Protein AF-A0A7R8ZNL9-F1 (afdb_monomer)

Mean predicted aligned error: 19.86 Å

Foldseek 3Di:
DDDDDDDDDQDQQPQPSPHGFDDAQPPPRGGHNDVVSCPDPVNCVRNVVVVVVLVVVLVVVPPDDPVNVVVVVVVVVVVVDPDDDDDPPPPPPPPDDPPPDDPLVVLCVPQDPVDPVSNLVSDDPVRNVVVVVCVVVVVVVVVDPPQDDQLVAADRSDDPPPVVPPDDPPPGDPPQADFDDADALVVVDVDDDDPQVLLLLLLLLLLLLVLCVVVSNCCLVVLQVSLLSSQQLRLSLDDPDQPDHRPDRQDANLSSLVSSLVSVCVVPVVCNLCSLVSLVSSLSLLQGRHPPGGDPRSSSSSLRVNLVSLVSSLVVLVVDPDDDDPSTDDNSSSVSSNSSSSSSNNCCVVCVRVCSVVSSVRSVVSSVVVVVVSVVVVVLVVLVVVLVVVLVVLVVVLVVVLVVLVVVCVVVPPPPVPPSVVVNVVSVVVSVVVNLVSVVVRDDDPVNVVVVVVVVVVVVVVVVVVPDDDDPPVVPPVVPPPPPPDDDDDDDDDDDDDDD

Radius of gyration: 36.16 Å; Cα contacts (8 Å, |Δi|>4): 395; chains: 1; bounding box: 95×95×94 Å

Sequence (500 aa):
MEPSSSTEGSEICQLCREKPSKYICPRCSKPYCSMKCFRLPAHYVCSEPFYKDRVMEEIGEQRVSSESRKKMLEILRRNAEPGVEEPADELDSDDEDNPEVNDLSERLQGVDIDDPDALWSALTAEERTEFQRQLQTNEIVQCVPKFSVWWKRQMPLVIEADASDRGKPSLLPEGCPKIRQSPPLSQLTSVAPSPLIAFSVLNFFAAYCHTVTLHLGEHMQTAWRSASELLRMCVALHCDEPGKKATCEISSAQEALVLAHQKITALDPSAAVNKGEMSCDVLAIIRGPYPKRLSAVYATAALSDAHSWLKKAITEAKGSRSPPPPSAAPLPALRFALRRIEFFHAWYLDHGESCLGTLAMGVCDATDHFIRLSADERWMSARSKDIALMIAFVFSVCHAIASILLLVGSYYGYHRLHYPFLVTCSFLVLCNAVAFYTIMLALDSDEFIQFFSWSTSAVLVWFKLLNAPISLAWVGTTVLVGATTTTPLLEHPSPNRETS

InterPro domains:
  IPR007529 Zinc finger, HIT-type [PF04438] (10-39)
  IPR007529 Zinc finger, HIT-type [PS51083] (13-46)
  IPR039646 Zinc finger HIT domain-containing protein 2 [PTHR15555] (5-364)

pLDDT: mean 71.04, std 18.92, range [26.53, 96.0]

Structure (mmCIF, N/CA/C/O backbone):
data_AF-A0A7R8ZNL9-F1
#
_entry.id   AF-A0A7R8ZNL9-F1
#
loop_
_atom_site.group_PDB
_atom_site.id
_atom_site.type_symbol
_atom_site.label_atom_id
_atom_site.label_alt_id
_atom_site.label_comp_id
_atom_site.label_asym_id
_atom_site.label_entity_id
_atom_site.label_seq_id
_atom_site.pdbx_PDB_ins_code
_atom_site.Cartn_x
_atom_site.Cartn_y
_atom_site.Cartn_z
_atom_site.occupancy
_atom_site.B_iso_or_equiv
_atom_site.auth_seq_id
_atom_site.auth_comp_id
_atom_site.auth_asym_id
_atom_site.auth_atom_id
_atom_site.pdbx_PDB_model_num
ATOM 1 N N . MET A 1 1 ? 18.055 -23.391 -7.905 1.00 36.12 1 MET A N 1
ATOM 2 C CA . MET A 1 1 ? 18.966 -24.232 -8.707 1.00 36.12 1 MET A CA 1
ATOM 3 C C . MET A 1 1 ? 18.775 -23.824 -10.149 1.00 36.12 1 MET A C 1
ATOM 5 O O . MET A 1 1 ? 17.756 -24.158 -10.738 1.00 36.12 1 MET A O 1
ATOM 9 N N . GLU A 1 2 ? 19.677 -22.988 -10.648 1.00 26.53 2 GLU A N 1
ATOM 10 C CA . GLU A 1 2 ? 19.710 -22.605 -12.058 1.00 26.53 2 GLU A CA 1
ATOM 11 C C . GLU A 1 2 ? 20.188 -23.800 -12.897 1.00 26.53 2 GLU A C 1
ATOM 13 O O . GLU A 1 2 ? 21.038 -24.563 -12.427 1.00 26.53 2 GLU A O 1
ATOM 18 N N . PRO A 1 3 ? 19.647 -24.012 -14.107 1.00 35.34 3 PRO A N 1
ATOM 19 C CA . PRO A 1 3 ? 20.138 -25.048 -14.996 1.00 35.34 3 PRO A CA 1
ATOM 20 C C . PRO A 1 3 ? 21.395 -24.526 -15.699 1.00 35.34 3 PRO A C 1
ATOM 22 O O . PRO A 1 3 ? 21.313 -23.703 -16.607 1.00 35.34 3 PRO A O 1
ATOM 25 N N . SER A 1 4 ? 22.565 -25.005 -15.286 1.00 33.19 4 SER A N 1
ATOM 26 C CA . SER A 1 4 ? 23.802 -24.798 -16.035 1.00 33.19 4 SER A CA 1
ATOM 27 C C . SER A 1 4 ? 23.733 -25.580 -17.347 1.00 33.19 4 SER A C 1
ATOM 29 O O . SER A 1 4 ? 23.737 -26.812 -17.356 1.00 33.19 4 SER A O 1
ATOM 31 N N . SER A 1 5 ? 23.639 -24.847 -18.455 1.00 38.69 5 SER A N 1
ATOM 32 C CA . SER A 1 5 ? 23.763 -25.366 -19.811 1.00 38.69 5 SER A CA 1
ATOM 33 C C . SER A 1 5 ? 25.230 -25.616 -20.155 1.00 38.69 5 SER A C 1
ATOM 35 O O . SER A 1 5 ? 26.009 -24.675 -20.294 1.00 38.69 5 SER A O 1
ATOM 37 N N . SER A 1 6 ? 25.579 -26.877 -20.373 1.00 33.34 6 SER A N 1
ATOM 38 C CA . SER A 1 6 ? 26.743 -27.273 -21.164 1.00 33.34 6 SER A CA 1
ATOM 39 C C . SER A 1 6 ? 26.430 -28.613 -21.827 1.00 33.34 6 SER A C 1
ATOM 41 O O . SER A 1 6 ? 26.351 -29.650 -21.172 1.00 33.34 6 SER A O 1
ATOM 43 N N . THR A 1 7 ? 26.168 -28.561 -23.128 1.00 42.50 7 THR A N 1
ATOM 44 C CA . THR A 1 7 ? 26.092 -29.704 -24.041 1.00 42.50 7 THR A CA 1
ATOM 45 C C . THR A 1 7 ? 27.468 -30.338 -24.209 1.00 42.50 7 THR A C 1
ATOM 47 O O . THR A 1 7 ? 28.386 -29.633 -24.605 1.00 42.50 7 THR A O 1
ATOM 50 N N . GLU A 1 8 ? 27.589 -31.641 -23.936 1.00 43.25 8 GLU A N 1
ATOM 51 C CA . GLU A 1 8 ? 28.097 -32.690 -24.848 1.00 43.25 8 GLU A CA 1
ATOM 52 C C . GLU A 1 8 ? 28.314 -34.003 -24.070 1.00 43.25 8 GLU A C 1
ATOM 54 O O . GLU A 1 8 ? 29.085 -34.063 -23.118 1.00 43.25 8 GLU A O 1
ATOM 59 N N . GLY A 1 9 ? 27.573 -35.050 -24.464 1.00 45.84 9 GLY A N 1
ATOM 60 C CA . GLY A 1 9 ? 27.493 -36.347 -23.779 1.00 45.84 9 GLY A CA 1
ATOM 61 C C . GLY A 1 9 ? 26.167 -36.538 -23.038 1.00 45.84 9 GLY A C 1
ATOM 62 O O . GLY A 1 9 ? 26.120 -36.475 -21.815 1.00 45.84 9 GLY A O 1
ATOM 63 N N . SER A 1 10 ? 25.057 -36.755 -23.757 1.00 56.38 10 SER A N 1
ATOM 64 C CA . SER A 1 10 ? 23.776 -37.092 -23.120 1.00 56.38 10 SER A CA 1
ATOM 65 C C . SER A 1 10 ? 23.845 -38.506 -22.538 1.00 56.38 10 SER A C 1
ATOM 67 O O . SER A 1 10 ? 23.422 -39.474 -23.174 1.00 56.38 10 SER A O 1
ATOM 69 N N . GLU A 1 11 ? 24.409 -38.639 -21.340 1.00 68.19 11 GLU A N 1
ATOM 70 C CA . GLU A 1 11 ? 24.400 -39.898 -20.609 1.00 68.19 11 GLU A CA 1
ATOM 71 C C . GLU A 1 11 ? 22.949 -40.356 -20.438 1.00 68.19 11 GLU A C 1
ATOM 73 O O . GLU A 1 11 ? 22.055 -39.576 -20.093 1.00 68.19 11 GLU A O 1
ATOM 78 N N . ILE A 1 12 ? 22.687 -41.625 -20.733 1.00 82.88 12 ILE A N 1
ATOM 79 C CA . ILE A 1 12 ? 21.360 -42.215 -20.576 1.00 82.88 12 ILE A CA 1
ATOM 80 C C . ILE A 1 12 ? 20.995 -42.167 -19.086 1.00 82.88 12 ILE A C 1
ATOM 82 O O . ILE A 1 12 ? 21.840 -42.391 -18.219 1.00 82.88 12 ILE A O 1
ATOM 86 N N . CYS A 1 13 ? 19.732 -41.875 -18.768 1.00 85.06 13 CYS A N 1
ATOM 87 C CA . CYS A 1 13 ? 19.244 -41.883 -17.395 1.00 85.06 13 CYS A CA 1
ATOM 88 C C . CYS A 1 13 ? 19.601 -43.205 -16.709 1.00 85.06 13 CYS A C 1
ATOM 90 O O . CYS A 1 13 ? 19.120 -44.263 -17.099 1.00 85.06 13 CYS A O 1
ATOM 92 N N . GLN A 1 14 ? 20.378 -43.155 -15.631 1.00 80.31 14 GLN A N 1
ATOM 93 C CA . GLN A 1 14 ? 20.822 -44.366 -14.934 1.00 80.31 14 GLN A CA 1
ATOM 94 C C . GLN A 1 14 ? 19.730 -45.003 -14.055 1.00 80.31 14 GLN A C 1
ATOM 96 O O . GLN A 1 14 ? 19.964 -46.045 -13.447 1.00 80.31 14 GLN A O 1
ATOM 101 N N . LEU A 1 15 ? 18.539 -44.393 -13.997 1.00 82.50 15 LEU A N 1
ATOM 102 C CA . LEU A 1 15 ? 17.397 -44.855 -13.203 1.00 82.50 15 LEU A CA 1
ATOM 103 C C . LEU A 1 15 ? 16.356 -45.600 -14.052 1.00 82.50 15 LEU A C 1
ATOM 105 O O . LEU A 1 15 ? 15.895 -46.651 -13.626 1.00 82.50 15 LEU A O 1
ATOM 109 N N . CYS A 1 16 ? 16.017 -45.103 -15.250 1.00 81.62 16 CYS A N 1
ATOM 110 C CA . CYS A 1 16 ? 15.120 -45.807 -16.180 1.00 81.62 16 CYS A CA 1
ATOM 111 C C . CYS A 1 16 ? 15.825 -46.426 -17.388 1.00 81.62 16 CYS A C 1
ATOM 113 O O . CYS A 1 16 ? 15.247 -47.279 -18.039 1.00 81.62 16 CYS A O 1
ATOM 115 N N . ARG A 1 17 ? 17.051 -46.000 -17.718 1.00 80.69 17 ARG A N 1
ATOM 116 C CA . ARG A 1 17 ? 17.843 -46.449 -18.881 1.00 80.69 17 ARG A CA 1
ATOM 117 C C . ARG A 1 17 ? 17.186 -46.273 -20.259 1.00 80.69 17 ARG A C 1
ATOM 119 O O . ARG A 1 17 ? 17.740 -46.724 -21.252 1.00 80.69 17 ARG A O 1
ATOM 126 N N . GLU A 1 18 ? 16.056 -45.576 -20.336 1.00 76.25 18 GLU A N 1
ATOM 127 C CA . GLU A 1 18 ? 15.275 -45.411 -21.572 1.00 76.25 18 GLU A CA 1
ATOM 128 C C . GLU A 1 18 ? 15.456 -44.042 -22.232 1.00 76.25 18 GLU A C 1
ATOM 130 O O . GLU A 1 18 ? 15.343 -43.908 -23.447 1.00 76.25 18 GLU A O 1
ATOM 135 N N . LYS A 1 19 ? 15.691 -42.997 -21.432 1.00 81.12 19 LYS A N 1
ATOM 136 C CA . LYS A 1 19 ? 15.686 -41.600 -21.890 1.00 81.12 19 LYS A CA 1
ATOM 137 C C . LYS A 1 19 ? 17.027 -40.931 -21.600 1.00 81.12 19 LYS A C 1
ATOM 139 O O . LYS A 1 19 ? 17.645 -41.265 -20.585 1.00 81.12 19 LYS A O 1
ATOM 144 N N . PRO A 1 20 ? 17.468 -39.966 -22.426 1.00 82.75 20 PRO A N 1
ATOM 145 C CA . PRO A 1 20 ? 18.643 -39.165 -22.107 1.00 82.75 20 PRO A CA 1
ATOM 146 C C . PRO A 1 20 ? 18.424 -38.431 -20.780 1.00 82.75 20 PRO A C 1
ATOM 148 O O . PRO A 1 20 ? 17.307 -38.013 -20.452 1.00 82.75 20 PRO A O 1
ATOM 151 N N . SER A 1 21 ? 19.480 -38.318 -19.983 1.00 82.81 21 SER A N 1
ATOM 152 C CA . SER A 1 21 ? 19.422 -37.577 -18.731 1.00 82.81 21 SER A CA 1
ATOM 153 C C . SER A 1 21 ? 19.268 -36.074 -18.975 1.00 82.81 21 SER A C 1
ATOM 155 O O . SER A 1 21 ? 19.781 -35.521 -19.944 1.00 82.81 21 SER A O 1
ATOM 157 N N . LYS A 1 22 ? 18.507 -35.420 -18.093 1.00 84.25 22 LYS A N 1
ATOM 158 C CA . LYS A 1 22 ? 18.293 -33.963 -18.080 1.00 84.25 22 LYS A CA 1
ATOM 159 C C . LYS A 1 22 ? 18.845 -33.306 -16.817 1.00 84.25 22 LYS A C 1
ATOM 161 O O . LYS A 1 22 ? 19.067 -32.102 -16.807 1.00 84.25 22 LYS A O 1
ATOM 166 N N . TYR A 1 23 ? 19.011 -34.083 -15.752 1.00 83.06 23 TYR A N 1
ATOM 167 C CA . TYR A 1 23 ? 19.339 -33.603 -14.416 1.00 83.06 23 TYR A CA 1
ATOM 168 C C . TYR A 1 23 ? 20.335 -34.557 -13.755 1.00 83.06 23 TYR A C 1
ATOM 170 O O . TYR A 1 23 ? 20.339 -35.749 -14.055 1.00 83.06 23 TYR A O 1
ATOM 178 N N . ILE A 1 24 ? 21.149 -34.055 -12.826 1.00 85.06 24 ILE A N 1
ATOM 179 C CA . ILE A 1 24 ? 22.122 -34.844 -12.055 1.00 85.06 24 ILE A CA 1
ATOM 180 C C . ILE A 1 24 ? 21.766 -34.720 -10.572 1.00 85.06 24 ILE A C 1
ATOM 182 O O . ILE A 1 24 ? 21.500 -33.622 -10.082 1.00 85.06 24 ILE A O 1
ATOM 186 N N . CYS A 1 25 ? 21.704 -35.839 -9.846 1.00 84.12 25 CYS A N 1
ATOM 187 C CA . CYS A 1 25 ? 21.436 -35.804 -8.409 1.00 84.12 25 CYS A CA 1
ATOM 188 C C . CYS A 1 25 ? 22.648 -35.225 -7.651 1.00 84.12 25 CYS A C 1
ATOM 190 O O . CYS A 1 25 ? 23.727 -35.796 -7.750 1.00 84.12 25 CYS A O 1
ATOM 192 N N . PRO A 1 26 ? 22.500 -34.183 -6.813 1.00 81.56 26 PRO A N 1
ATOM 193 C CA . PRO A 1 26 ? 23.630 -33.586 -6.091 1.00 81.56 26 PRO A CA 1
ATOM 194 C C . PRO A 1 26 ? 24.184 -34.462 -4.954 1.00 81.56 26 PRO A C 1
ATOM 196 O O . PRO A 1 26 ? 25.254 -34.171 -4.435 1.00 81.56 26 PRO A O 1
ATOM 199 N N . ARG A 1 27 ? 23.462 -35.514 -4.534 1.00 80.62 27 ARG A N 1
ATOM 200 C CA . ARG A 1 27 ? 23.886 -36.410 -3.440 1.00 80.62 27 ARG A CA 1
ATOM 201 C C . ARG A 1 27 ? 24.650 -37.638 -3.921 1.00 80.62 27 ARG A C 1
ATOM 203 O O . ARG A 1 27 ? 25.562 -38.087 -3.242 1.00 80.62 27 ARG A O 1
ATOM 210 N N . CYS A 1 28 ? 24.259 -38.200 -5.062 1.00 85.31 28 CYS A N 1
ATOM 211 C CA . CYS A 1 28 ? 24.868 -39.422 -5.594 1.00 85.31 28 CYS A CA 1
ATOM 212 C C . CYS A 1 28 ? 25.461 -39.257 -6.997 1.00 85.31 28 CYS A C 1
ATOM 214 O O . CYS A 1 28 ? 25.927 -40.236 -7.573 1.00 85.31 28 CYS A O 1
ATOM 216 N N . SER A 1 29 ? 25.397 -38.050 -7.564 1.00 82.12 29 SER A N 1
ATOM 217 C CA . SER A 1 29 ? 25.887 -37.696 -8.902 1.00 82.12 29 SER A CA 1
ATOM 218 C C . SER A 1 29 ? 25.299 -38.527 -10.048 1.00 82.12 29 SER A C 1
ATOM 220 O O . SER A 1 29 ? 25.809 -38.487 -11.162 1.00 82.12 29 SER A O 1
ATOM 222 N N . LYS A 1 30 ? 24.200 -39.261 -9.814 1.00 83.69 30 LYS A N 1
ATOM 223 C CA . LYS A 1 30 ? 23.553 -40.073 -10.850 1.00 83.69 30 LYS A CA 1
ATOM 224 C C . LYS A 1 30 ? 22.708 -39.202 -11.790 1.00 83.69 30 LYS A C 1
ATOM 226 O O . LYS A 1 30 ? 21.873 -38.427 -11.305 1.00 83.69 30 LYS A O 1
ATOM 231 N N . PRO A 1 31 ? 22.857 -39.356 -13.115 1.00 84.75 31 PRO A N 1
ATOM 232 C CA . PRO A 1 31 ? 22.073 -38.635 -14.105 1.00 84.75 31 PRO A CA 1
ATOM 233 C C . PRO A 1 31 ? 20.674 -39.258 -14.282 1.00 84.75 31 PRO A C 1
ATOM 235 O O . PRO A 1 31 ? 20.511 -40.478 -14.404 1.00 84.75 31 PRO A O 1
ATOM 238 N N . TYR A 1 32 ? 19.632 -38.424 -14.309 1.00 86.12 32 TYR A N 1
ATOM 239 C CA . TYR A 1 32 ? 18.233 -38.837 -14.427 1.00 86.12 32 TYR A CA 1
ATOM 240 C C . TYR A 1 32 ? 17.415 -37.971 -15.397 1.00 86.12 32 TYR A C 1
ATOM 242 O O . TYR A 1 32 ? 17.752 -36.818 -15.665 1.00 86.12 32 TYR A O 1
ATOM 250 N N . CYS A 1 33 ? 16.345 -38.529 -15.981 1.00 83.50 33 CYS A N 1
ATOM 251 C CA . CYS A 1 33 ? 15.565 -37.839 -17.021 1.00 83.50 33 CYS A CA 1
ATOM 252 C C . CYS A 1 33 ? 14.360 -37.040 -16.494 1.00 83.50 33 CYS A C 1
ATOM 254 O O . CYS A 1 33 ? 13.931 -36.090 -17.145 1.00 83.50 33 CYS A O 1
ATOM 256 N N . SER A 1 34 ? 13.761 -37.435 -15.365 1.00 83.12 34 SER A N 1
ATOM 257 C CA . SER A 1 34 ? 12.540 -36.808 -14.834 1.00 83.12 34 SER A CA 1
ATOM 258 C C . SER A 1 34 ? 12.308 -37.107 -13.350 1.00 83.12 34 SER A C 1
ATOM 260 O O . SER A 1 34 ? 12.884 -38.043 -12.796 1.00 83.12 34 SER A O 1
ATOM 262 N N . MET A 1 35 ? 11.393 -36.362 -12.722 1.00 78.44 35 MET A N 1
ATOM 263 C CA . MET A 1 35 ? 10.987 -36.574 -11.325 1.00 78.44 35 MET A CA 1
ATOM 264 C C . MET A 1 35 ? 10.445 -37.983 -11.054 1.00 78.44 35 MET A C 1
ATOM 266 O O . MET A 1 35 ? 10.676 -38.527 -9.978 1.00 78.44 35 MET A O 1
ATOM 270 N N . LYS A 1 36 ? 9.798 -38.621 -12.039 1.00 78.94 36 LYS A N 1
ATOM 271 C CA . LYS A 1 36 ? 9.356 -40.020 -11.914 1.00 78.94 36 LYS A CA 1
ATOM 272 C C . LYS A 1 36 ? 10.539 -40.954 -11.672 1.00 78.94 36 LYS A C 1
ATOM 274 O O . LYS A 1 36 ? 10.456 -41.819 -10.817 1.00 78.94 36 LYS A O 1
ATOM 279 N N . CYS A 1 37 ? 11.654 -40.724 -12.368 1.00 82.12 37 CYS A N 1
ATOM 280 C CA . CYS A 1 37 ? 12.888 -41.475 -12.155 1.00 82.12 37 CYS A CA 1
ATOM 281 C C . CYS A 1 37 ? 13.539 -41.140 -10.811 1.00 82.12 37 CYS A C 1
ATOM 283 O O . CYS A 1 37 ? 14.019 -42.044 -10.140 1.00 82.12 37 CYS A O 1
ATOM 285 N N . PHE A 1 38 ? 13.500 -39.872 -10.388 1.00 81.69 38 PHE A N 1
ATOM 286 C CA . PHE A 1 38 ? 14.004 -39.448 -9.077 1.00 81.69 38 PHE A CA 1
ATOM 287 C C . PHE A 1 38 ? 13.264 -40.117 -7.905 1.00 81.69 38 PHE A C 1
ATOM 289 O O . PHE A 1 38 ? 13.894 -40.400 -6.891 1.00 81.69 38 PHE A O 1
ATOM 296 N N . ARG A 1 39 ? 11.958 -40.392 -8.060 1.00 81.81 39 ARG A N 1
ATOM 297 C CA . ARG A 1 39 ? 11.086 -41.064 -7.075 1.00 81.81 39 ARG A CA 1
ATOM 298 C C . ARG A 1 39 ? 11.070 -42.598 -7.182 1.00 81.81 39 ARG A C 1
ATOM 300 O O . ARG A 1 39 ? 10.350 -43.240 -6.423 1.00 81.81 39 ARG A O 1
ATOM 307 N N . LEU A 1 40 ? 11.807 -43.203 -8.120 1.00 81.50 40 LEU A N 1
ATOM 308 C CA . LEU A 1 40 ? 11.842 -44.665 -8.229 1.00 81.50 40 LEU A CA 1
ATOM 309 C C . LEU A 1 40 ? 12.457 -45.283 -6.964 1.00 81.50 40 LEU A C 1
ATOM 311 O O . LEU A 1 40 ? 13.398 -44.706 -6.412 1.00 81.50 40 LEU A O 1
ATOM 315 N N . PRO A 1 41 ? 12.033 -46.497 -6.561 1.00 76.50 41 PRO A N 1
ATOM 316 C CA . PRO A 1 41 ? 12.637 -47.215 -5.435 1.00 76.50 41 PRO A CA 1
ATOM 317 C C . PRO A 1 41 ? 14.169 -47.319 -5.536 1.00 76.50 41 PRO A C 1
ATOM 319 O O . PRO A 1 41 ? 14.873 -47.228 -4.535 1.00 76.50 41 PRO A O 1
ATOM 322 N N . ALA A 1 42 ? 14.702 -47.400 -6.761 1.00 76.44 42 ALA A N 1
ATOM 323 C CA . ALA A 1 42 ? 16.138 -47.418 -7.045 1.00 76.44 42 ALA A CA 1
ATOM 324 C C . ALA A 1 42 ? 16.904 -46.145 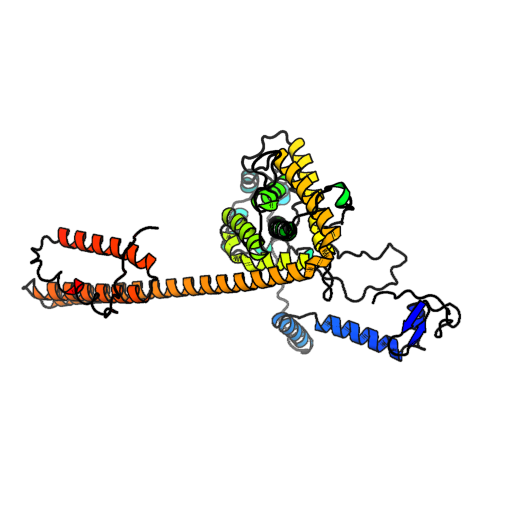-6.609 1.00 76.44 42 ALA A C 1
ATOM 326 O O . ALA A 1 42 ? 18.131 -46.174 -6.513 1.00 76.44 42 ALA A O 1
ATOM 327 N N . HIS A 1 43 ? 16.211 -45.029 -6.359 1.00 81.50 43 HIS A N 1
ATOM 328 C CA . HIS A 1 43 ? 16.778 -43.739 -5.949 1.00 81.50 43 HIS A CA 1
ATOM 329 C C . HIS A 1 43 ? 16.180 -43.211 -4.623 1.00 81.50 43 HIS A C 1
ATOM 331 O O . HIS A 1 43 ? 16.393 -42.056 -4.249 1.00 81.50 43 HIS A O 1
ATOM 337 N N . TYR A 1 44 ? 15.489 -44.071 -3.864 1.00 81.88 44 TYR A N 1
ATOM 338 C CA . TYR A 1 44 ? 14.774 -43.689 -2.639 1.00 81.88 44 TYR A CA 1
ATOM 339 C C . TYR A 1 44 ? 15.691 -43.093 -1.555 1.00 81.88 44 TYR A C 1
ATOM 341 O O . TYR A 1 44 ? 15.365 -42.078 -0.942 1.00 81.88 44 TYR A O 1
ATOM 349 N N . VAL A 1 45 ? 16.901 -43.649 -1.415 1.00 83.25 45 VAL A N 1
ATOM 350 C CA . VAL A 1 45 ? 17.933 -43.218 -0.449 1.00 83.25 45 VAL A CA 1
ATOM 351 C C . VAL A 1 45 ? 18.316 -41.741 -0.606 1.00 83.25 45 VAL A C 1
ATOM 353 O O . VAL A 1 45 ? 18.707 -41.097 0.359 1.00 83.25 45 VAL A O 1
ATOM 356 N N . CYS A 1 46 ? 18.221 -41.183 -1.815 1.00 82.62 46 CYS A N 1
ATOM 357 C CA . CYS A 1 46 ? 18.524 -39.772 -2.062 1.00 82.62 46 CYS A CA 1
ATOM 358 C C . CYS A 1 46 ? 17.264 -38.903 -2.140 1.00 82.62 46 CYS A C 1
ATOM 360 O O . CYS A 1 46 ? 17.337 -37.717 -1.815 1.00 82.62 46 CYS A O 1
ATOM 362 N N . SER A 1 47 ? 16.126 -39.461 -2.568 1.00 83.56 47 SER A N 1
ATOM 363 C CA . SER A 1 47 ? 14.881 -38.704 -2.707 1.00 83.56 47 SER A CA 1
ATOM 364 C C . SER A 1 47 ? 14.174 -38.470 -1.376 1.00 83.56 47 SER A C 1
ATOM 366 O O . SER A 1 47 ? 13.762 -37.345 -1.116 1.00 83.56 47 SER A O 1
ATOM 368 N N . GLU A 1 48 ? 14.054 -39.487 -0.519 1.00 83.62 48 GLU A N 1
ATOM 369 C CA . GLU A 1 48 ? 13.324 -39.372 0.751 1.00 83.62 48 GLU A CA 1
ATOM 370 C C . GLU A 1 48 ? 13.987 -38.373 1.714 1.00 83.62 48 GLU A C 1
ATOM 372 O O . GLU A 1 48 ? 13.286 -37.473 2.179 1.00 83.62 48 GLU A O 1
ATOM 377 N N . PRO A 1 49 ? 15.316 -38.407 1.954 1.00 83.06 49 PRO A N 1
ATOM 378 C CA . PRO A 1 49 ? 15.955 -37.400 2.794 1.00 83.06 49 PRO A CA 1
ATOM 379 C C . PRO A 1 49 ? 15.846 -35.996 2.204 1.00 83.06 49 PRO A C 1
ATOM 381 O O . PRO A 1 49 ? 15.657 -35.044 2.943 1.00 83.06 49 PRO A O 1
ATOM 384 N N . PHE A 1 50 ? 15.912 -35.849 0.877 1.00 81.94 50 PHE A N 1
ATOM 385 C CA . PHE A 1 50 ? 15.718 -34.548 0.240 1.00 81.94 50 PHE A CA 1
ATOM 386 C C . PHE A 1 50 ? 14.310 -33.993 0.498 1.00 81.94 50 PHE A C 1
ATOM 388 O O . PHE A 1 50 ? 14.189 -32.826 0.859 1.00 81.94 50 PHE A O 1
ATOM 395 N N . TYR A 1 51 ? 13.258 -34.807 0.360 1.00 79.75 51 TYR A N 1
ATOM 396 C CA . TYR A 1 51 ? 11.893 -34.375 0.674 1.00 79.75 51 TYR A CA 1
ATOM 397 C C . TYR A 1 51 ? 11.715 -34.087 2.164 1.00 79.75 51 TYR A C 1
ATOM 399 O O . TYR A 1 51 ? 11.175 -33.043 2.515 1.00 79.75 51 TYR A O 1
ATOM 407 N N . LYS A 1 52 ? 12.224 -34.966 3.034 1.00 81.06 52 LYS A N 1
ATOM 408 C CA . LYS A 1 52 ? 12.183 -34.779 4.486 1.00 81.06 52 LYS A CA 1
ATOM 409 C C . LYS A 1 52 ? 12.871 -33.483 4.898 1.00 81.06 52 LYS A C 1
ATOM 411 O O . LYS A 1 52 ? 12.277 -32.707 5.632 1.00 81.06 52 LYS A O 1
ATOM 416 N N . ASP A 1 53 ? 14.075 -33.221 4.396 1.00 81.12 53 ASP A N 1
ATOM 417 C CA . ASP A 1 53 ? 14.821 -32.003 4.711 1.00 81.12 53 ASP A CA 1
ATOM 418 C C . ASP A 1 53 ? 14.048 -30.758 4.258 1.00 81.12 53 ASP A C 1
ATOM 420 O O . ASP A 1 53 ? 13.963 -29.797 5.010 1.00 81.12 53 ASP A O 1
ATOM 424 N N . ARG A 1 54 ? 13.421 -30.785 3.072 1.00 75.81 54 ARG A N 1
ATOM 425 C CA . ARG A 1 54 ? 12.620 -29.657 2.558 1.00 75.81 54 ARG A CA 1
ATOM 426 C C . ARG A 1 54 ? 11.359 -29.404 3.383 1.00 75.81 54 ARG A C 1
ATOM 428 O O . ARG A 1 54 ? 11.070 -28.254 3.688 1.00 75.81 54 ARG A O 1
ATOM 435 N N . VAL A 1 55 ? 10.654 -30.463 3.778 1.00 73.69 55 VAL A N 1
ATOM 436 C CA . VAL A 1 55 ? 9.457 -30.371 4.630 1.00 73.69 55 VAL A CA 1
ATOM 437 C C . VAL A 1 55 ? 9.824 -29.901 6.040 1.00 73.69 55 VAL A C 1
ATOM 439 O O . VAL A 1 55 ? 9.167 -29.024 6.590 1.00 73.69 55 VAL A O 1
ATOM 442 N N . MET A 1 56 ? 10.900 -30.432 6.626 1.00 72.44 56 MET A N 1
ATOM 443 C CA . MET A 1 56 ? 11.373 -30.022 7.956 1.00 72.44 56 MET A CA 1
ATOM 444 C C . MET A 1 56 ? 11.856 -28.568 7.970 1.00 72.44 56 MET A C 1
ATOM 446 O O . MET A 1 56 ? 11.670 -27.868 8.961 1.00 72.44 56 MET A O 1
ATOM 450 N N . GLU A 1 57 ? 12.455 -28.106 6.875 1.00 74.19 57 GLU A N 1
ATOM 451 C CA . GLU A 1 57 ? 12.879 -26.718 6.697 1.00 74.19 57 GLU A CA 1
ATOM 452 C C . GLU A 1 57 ? 11.672 -25.761 6.600 1.00 74.19 57 GLU A C 1
ATOM 454 O O . GLU A 1 57 ? 11.672 -24.719 7.249 1.00 74.19 57 GLU A O 1
ATOM 459 N N . GLU A 1 58 ? 10.608 -26.141 5.885 1.00 70.81 58 GLU A N 1
ATOM 460 C CA . GLU A 1 58 ? 9.352 -25.373 5.803 1.00 70.81 58 GLU A CA 1
ATOM 461 C C . GLU A 1 58 ? 8.620 -25.304 7.154 1.00 70.81 58 GLU A C 1
ATOM 463 O O . GLU A 1 58 ? 8.232 -24.224 7.607 1.00 70.81 58 GLU A O 1
ATOM 468 N N . ILE A 1 59 ? 8.515 -26.437 7.857 1.00 71.56 59 ILE A N 1
ATOM 469 C CA . ILE A 1 59 ? 7.925 -26.501 9.203 1.00 71.56 59 ILE A CA 1
ATOM 470 C C . ILE A 1 59 ? 8.755 -25.683 10.207 1.00 71.56 59 ILE A C 1
ATOM 472 O O . ILE A 1 59 ? 8.196 -25.037 11.093 1.00 71.56 59 ILE A O 1
ATOM 476 N N . GLY A 1 60 ? 10.086 -25.686 10.080 1.00 64.38 60 GLY A N 1
ATOM 477 C CA . GLY A 1 60 ? 10.986 -24.908 10.935 1.00 64.38 60 GLY A CA 1
ATOM 478 C C . GLY A 1 60 ? 10.898 -23.392 10.717 1.00 64.38 60 GLY A C 1
ATOM 479 O O . GLY A 1 60 ? 11.098 -22.621 11.658 1.00 64.38 60 GLY A O 1
ATOM 480 N N . GLU A 1 61 ? 10.575 -22.953 9.498 1.00 57.28 61 GLU A N 1
ATOM 481 C CA . GLU A 1 61 ? 10.408 -21.539 9.137 1.00 57.28 61 GLU A CA 1
ATOM 482 C C . GLU A 1 61 ? 9.022 -20.987 9.508 1.00 57.28 61 GLU A C 1
ATOM 484 O O . GLU A 1 61 ? 8.889 -19.790 9.786 1.00 57.28 61 GLU A O 1
ATOM 489 N N . GLN A 1 62 ? 8.010 -21.852 9.636 1.00 52.34 62 GLN A N 1
ATOM 490 C CA . GLN A 1 62 ? 6.741 -21.521 10.283 1.00 52.34 62 GLN A CA 1
ATOM 491 C C . GLN A 1 62 ? 6.947 -21.313 11.790 1.00 52.34 62 GLN A C 1
ATOM 493 O O . GLN A 1 62 ? 6.753 -22.194 12.630 1.00 52.34 62 GLN A O 1
ATOM 498 N N . ARG A 1 63 ? 7.315 -20.085 12.172 1.00 50.69 63 ARG A N 1
ATOM 499 C CA . ARG A 1 63 ? 7.301 -19.649 13.572 1.00 50.69 63 ARG A CA 1
ATOM 500 C C . ARG A 1 63 ? 5.859 -19.574 14.072 1.00 50.69 63 ARG A C 1
ATOM 502 O O . ARG A 1 63 ? 5.245 -18.513 14.091 1.00 50.69 63 ARG A O 1
ATOM 509 N N . VAL A 1 64 ? 5.323 -20.705 14.520 1.00 53.41 64 VAL A N 1
ATOM 510 C CA . VAL A 1 64 ? 4.083 -20.747 15.299 1.00 53.41 64 VAL A CA 1
ATOM 511 C C . VAL A 1 64 ? 4.316 -19.934 16.573 1.00 53.41 64 VAL A C 1
ATOM 513 O O . VAL A 1 64 ? 5.239 -20.240 17.347 1.00 53.41 64 VAL A O 1
ATOM 516 N N . SER A 1 65 ? 3.505 -18.887 16.779 1.00 57.91 65 SER A N 1
ATOM 517 C CA . SER A 1 65 ? 3.583 -18.039 17.972 1.00 57.91 65 SER A CA 1
ATOM 518 C C . SER A 1 65 ? 3.516 -18.901 19.237 1.00 57.91 65 SER A C 1
ATOM 520 O O . SER A 1 65 ? 2.903 -19.974 19.252 1.00 57.91 65 SER A O 1
ATOM 522 N N . SER A 1 66 ? 4.177 -18.468 20.311 1.00 60.09 66 SER A N 1
ATOM 523 C CA . SER A 1 66 ? 4.150 -19.178 21.600 1.00 60.09 66 SER A CA 1
ATOM 524 C C . SER A 1 66 ? 2.715 -19.428 22.081 1.00 60.09 66 SER A C 1
ATOM 526 O O . SER A 1 66 ? 2.434 -20.470 22.663 1.00 60.09 66 SER A O 1
ATOM 528 N N . GLU A 1 67 ? 1.802 -18.518 21.755 1.00 63.31 67 GLU A N 1
ATOM 529 C CA . GLU A 1 67 ? 0.376 -18.590 22.052 1.00 63.31 67 GLU A CA 1
ATOM 530 C C . GLU A 1 67 ? -0.375 -19.629 21.205 1.00 63.31 67 GLU A C 1
ATOM 532 O O . GLU A 1 67 ? -1.129 -20.434 21.747 1.00 63.31 67 GLU A O 1
ATOM 537 N N . SER A 1 68 ? -0.107 -19.700 19.897 1.00 64.94 68 SER A N 1
ATOM 538 C CA . SER A 1 68 ? -0.705 -20.719 19.019 1.00 64.94 68 SER A CA 1
ATOM 539 C C . SER A 1 68 ? -0.226 -22.128 19.385 1.00 64.94 68 SER A C 1
ATOM 541 O O . SER A 1 68 ? -1.001 -23.081 19.367 1.00 64.94 68 SER A O 1
ATOM 543 N N . ARG A 1 69 ? 1.041 -22.258 19.806 1.00 72.88 69 ARG A N 1
ATOM 544 C CA . ARG A 1 69 ? 1.599 -23.514 20.332 1.00 72.88 69 ARG A CA 1
ATOM 545 C C . ARG A 1 69 ? 0.936 -23.918 21.650 1.00 72.88 69 ARG A C 1
ATOM 547 O O . ARG A 1 69 ? 0.640 -25.094 21.823 1.00 72.88 69 ARG A O 1
ATOM 554 N N . LYS A 1 70 ? 0.667 -22.964 22.550 1.00 72.81 70 LYS A N 1
ATOM 555 C CA . LYS A 1 70 ? -0.079 -23.215 23.796 1.00 72.81 70 LYS A CA 1
ATOM 556 C C . LYS A 1 70 ? -1.512 -23.670 23.514 1.00 72.81 70 LYS A C 1
ATOM 558 O O . LYS A 1 70 ? -1.898 -24.708 24.030 1.00 72.81 70 LYS A O 1
ATOM 563 N N . LYS A 1 71 ? -2.244 -22.986 22.626 1.00 78.19 71 LYS A N 1
ATOM 564 C CA . LYS A 1 71 ? -3.603 -23.390 22.214 1.00 78.19 71 LYS A CA 1
ATOM 565 C C . LYS A 1 71 ? -3.637 -24.782 21.587 1.00 78.19 71 LYS A C 1
ATOM 567 O O . LYS A 1 71 ? -4.508 -25.577 21.909 1.00 78.19 71 LYS A O 1
ATOM 572 N N . MET A 1 72 ? -2.673 -25.105 20.729 1.00 70.38 72 MET A N 1
ATOM 573 C CA . MET A 1 72 ? -2.573 -26.436 20.126 1.00 70.38 72 MET A CA 1
ATOM 574 C C . MET A 1 72 ? -2.272 -27.523 21.170 1.00 70.38 72 MET A C 1
ATOM 576 O O . MET A 1 72 ? -2.895 -28.579 21.141 1.00 70.38 72 MET A O 1
ATOM 580 N N . LEU A 1 73 ? -1.365 -27.262 22.119 1.00 75.31 73 LEU A N 1
ATOM 581 C CA . LEU A 1 73 ? -1.086 -28.179 23.233 1.00 75.31 73 LEU A CA 1
ATOM 582 C C . LEU A 1 73 ? -2.295 -28.348 24.160 1.00 75.31 73 LEU A C 1
ATOM 584 O O . LEU A 1 73 ? -2.518 -29.435 24.680 1.00 75.31 73 LEU A O 1
ATOM 588 N N . GLU A 1 74 ? -3.090 -27.299 24.336 1.00 78.38 74 GLU A N 1
ATOM 589 C CA . GLU A 1 74 ? -4.303 -27.324 25.146 1.00 78.38 74 GLU A CA 1
ATOM 590 C C . GLU A 1 74 ? -5.438 -28.109 24.477 1.00 78.38 74 GLU A C 1
ATOM 592 O O . GLU A 1 74 ? -6.096 -28.905 25.141 1.00 78.38 74 GLU A O 1
ATOM 597 N N . ILE A 1 75 ? -5.603 -27.985 23.156 1.00 74.88 75 ILE A N 1
ATOM 598 C CA . ILE A 1 75 ? -6.537 -28.806 22.366 1.00 74.88 75 ILE A CA 1
ATOM 599 C C . ILE A 1 75 ? -6.128 -30.286 22.402 1.00 74.88 75 ILE A C 1
ATOM 601 O O . ILE A 1 75 ? -6.972 -31.159 22.584 1.00 74.88 75 ILE A O 1
ATOM 605 N N . LEU A 1 76 ? -4.831 -30.583 22.278 1.00 72.00 76 LEU A N 1
ATOM 606 C CA . LEU A 1 76 ? -4.331 -31.959 22.365 1.00 72.00 76 LEU A CA 1
ATOM 607 C C . LEU A 1 76 ? -4.490 -32.542 23.774 1.00 72.00 76 LEU A C 1
ATOM 609 O O . LEU A 1 76 ? -4.826 -33.715 23.901 1.00 72.00 76 LEU A O 1
ATOM 613 N N . ARG A 1 77 ? -4.300 -31.733 24.825 1.00 70.69 77 ARG A N 1
ATOM 614 C CA . ARG A 1 77 ? -4.532 -32.149 26.215 1.00 70.69 77 ARG A CA 1
ATOM 615 C C . ARG A 1 77 ? -6.015 -32.418 26.479 1.00 70.69 77 ARG A C 1
ATOM 617 O O . ARG A 1 77 ? -6.335 -33.440 27.071 1.00 70.69 77 ARG A O 1
ATOM 624 N N . ARG A 1 78 ? -6.904 -31.564 25.960 1.00 70.50 78 ARG A N 1
ATOM 625 C CA . ARG A 1 78 ? -8.364 -31.738 26.027 1.00 70.50 78 ARG A CA 1
ATOM 626 C C . ARG A 1 78 ? -8.832 -33.038 25.364 1.00 70.50 78 ARG A C 1
ATOM 628 O O . ARG A 1 78 ? -9.753 -33.665 25.864 1.00 70.50 78 ARG A O 1
ATOM 635 N N . ASN A 1 79 ? -8.178 -33.468 24.284 1.00 65.25 79 ASN A N 1
ATOM 636 C CA . ASN A 1 79 ? -8.518 -34.715 23.590 1.00 65.25 79 ASN A CA 1
ATOM 637 C C . ASN A 1 79 ? -7.825 -35.967 24.164 1.00 65.25 79 ASN A C 1
ATOM 639 O O . ASN A 1 79 ? -8.201 -37.080 23.801 1.00 65.25 79 ASN A O 1
ATOM 643 N N . ALA A 1 80 ? -6.799 -35.810 25.007 1.00 63.34 80 ALA A N 1
ATOM 644 C CA . ALA A 1 80 ? -6.032 -36.917 25.587 1.00 63.34 80 ALA A CA 1
ATOM 645 C C . ALA A 1 80 ? -6.549 -37.373 26.964 1.00 63.34 80 ALA A C 1
ATOM 647 O O . ALA A 1 80 ? -6.137 -38.429 27.441 1.00 63.34 80 ALA A O 1
ATOM 648 N N . GLU A 1 81 ? -7.442 -36.608 27.595 1.00 52.22 81 GLU A N 1
ATOM 649 C CA . GLU A 1 81 ? -8.068 -36.940 28.878 1.00 52.22 81 GLU A CA 1
ATOM 650 C C . GLU A 1 81 ? -9.523 -37.407 28.645 1.00 52.22 81 GLU A C 1
ATOM 652 O O . GLU A 1 81 ? -10.417 -36.578 28.484 1.00 52.22 81 GLU A O 1
ATOM 657 N N . PRO A 1 82 ? -9.802 -38.726 28.598 1.00 52.94 82 PRO A N 1
ATOM 658 C CA . PRO A 1 82 ? -11.168 -39.232 28.545 1.00 52.94 82 PRO A CA 1
ATOM 659 C C . PRO A 1 82 ? -11.761 -39.193 29.958 1.00 52.94 82 PRO A C 1
ATOM 661 O O . PRO A 1 82 ? -11.522 -40.105 30.749 1.00 52.94 82 PRO A O 1
ATOM 664 N N . GLY A 1 83 ? -12.496 -38.135 30.310 1.00 54.91 83 GLY A N 1
ATOM 665 C CA . GLY A 1 83 ? -13.171 -38.119 31.613 1.00 54.91 83 GLY A CA 1
ATOM 666 C C . GLY A 1 83 ? -13.645 -36.787 32.179 1.00 54.91 83 GLY A C 1
ATOM 667 O O . GLY A 1 83 ? -13.682 -36.663 33.398 1.00 54.91 83 GLY A O 1
ATOM 668 N N . VAL A 1 84 ? -14.022 -35.811 31.352 1.00 41.91 84 VAL A N 1
ATOM 669 C CA . VAL A 1 84 ? -14.841 -34.683 31.822 1.00 41.91 84 VAL A CA 1
ATOM 670 C C . VAL A 1 84 ? -16.042 -34.570 30.893 1.00 41.91 84 VAL A C 1
ATOM 672 O O . VAL A 1 84 ? -16.002 -33.892 29.870 1.00 41.91 84 VAL A O 1
ATOM 675 N N . GLU A 1 85 ? -17.081 -35.332 31.223 1.00 52.31 85 GLU A N 1
ATOM 676 C CA . GLU A 1 85 ? -18.443 -35.009 30.818 1.00 52.31 85 GLU A CA 1
ATOM 677 C C . GLU A 1 85 ? -18.870 -33.805 31.659 1.00 52.31 85 GLU A C 1
ATOM 679 O O . GLU A 1 85 ? -19.015 -33.923 32.872 1.00 52.31 85 GLU A O 1
ATOM 684 N N . GLU A 1 86 ? -19.039 -32.651 31.027 1.00 45.56 86 GLU A N 1
ATOM 685 C CA . GLU A 1 86 ? -19.836 -31.552 31.566 1.00 45.56 86 GLU A CA 1
ATOM 686 C C . GLU A 1 86 ? -20.643 -30.920 30.425 1.00 45.56 86 GLU A C 1
ATOM 688 O O . GLU A 1 86 ? -20.322 -31.139 29.251 1.00 45.56 86 GLU A O 1
ATOM 693 N N . PRO A 1 87 ? -21.787 -30.314 30.775 1.00 37.41 87 PRO A N 1
ATOM 694 C CA . PRO A 1 87 ? -23.039 -30.481 30.066 1.00 37.41 87 PRO A CA 1
ATOM 695 C C . PRO A 1 87 ? -22.997 -29.798 28.707 1.00 37.41 87 PRO A C 1
ATOM 697 O O . PRO A 1 87 ? -22.294 -28.811 28.492 1.00 37.41 87 PRO A O 1
ATOM 700 N N . ALA A 1 88 ? -23.788 -30.332 27.783 1.00 43.03 88 ALA A N 1
ATOM 701 C CA . ALA A 1 88 ? -24.254 -29.540 26.668 1.00 43.03 88 ALA A CA 1
ATOM 702 C C . ALA A 1 88 ? -24.998 -28.338 27.264 1.00 43.03 88 ALA A C 1
ATOM 704 O O . ALA A 1 88 ? -26.143 -28.473 27.689 1.00 43.03 88 ALA A O 1
ATOM 705 N N . ASP A 1 89 ? -24.329 -27.188 27.335 1.00 37.38 89 ASP A N 1
ATOM 706 C CA . ASP A 1 89 ? -25.017 -25.910 27.283 1.00 37.38 89 ASP A CA 1
ATOM 707 C C . ASP A 1 89 ? -25.710 -25.899 25.919 1.00 37.38 89 ASP A C 1
ATOM 709 O O . ASP A 1 89 ? -25.132 -25.557 24.882 1.00 37.38 89 ASP A O 1
ATOM 713 N N . GLU A 1 90 ? -26.939 -26.410 25.925 1.00 44.31 90 GLU A N 1
ATOM 714 C CA . GLU A 1 90 ? -27.969 -26.030 24.983 1.00 44.31 90 GLU A CA 1
ATOM 715 C C . GLU A 1 90 ? -27.974 -24.502 24.992 1.00 44.31 90 GLU A C 1
ATOM 717 O O . GLU A 1 90 ? -28.418 -23.858 25.942 1.00 44.31 90 GLU A O 1
ATOM 722 N N . LEU A 1 91 ? -27.372 -23.916 23.955 1.00 37.59 91 LEU A N 1
ATOM 723 C CA . LEU A 1 91 ? -27.677 -22.554 23.565 1.00 37.59 91 LEU A CA 1
ATOM 724 C C . LEU A 1 91 ? -29.148 -22.575 23.165 1.00 37.59 91 LEU A C 1
ATOM 726 O O . LEU A 1 91 ? -29.486 -22.852 22.016 1.00 37.59 91 LEU A O 1
ATOM 730 N N . ASP A 1 92 ? -29.991 -22.365 24.164 1.00 37.41 92 ASP A N 1
ATOM 731 C CA . ASP A 1 92 ? -31.398 -22.058 24.026 1.00 37.41 92 ASP A CA 1
ATOM 732 C C . ASP A 1 92 ? -31.485 -20.695 23.333 1.00 37.41 92 ASP A C 1
ATOM 734 O O . ASP A 1 92 ? -31.442 -19.636 23.961 1.00 37.41 92 ASP A O 1
ATOM 738 N N . SER A 1 93 ? -31.458 -20.718 22.000 1.00 37.94 93 SER A N 1
ATOM 739 C CA . SER A 1 93 ? -31.892 -19.595 21.178 1.00 37.94 93 SER A CA 1
ATOM 740 C C . SER A 1 93 ? -33.396 -19.727 20.950 1.00 37.94 93 SER A C 1
ATOM 742 O O . SER A 1 93 ? -33.841 -19.912 19.818 1.00 37.94 93 SER A O 1
ATOM 744 N N . ASP A 1 94 ? -34.167 -19.669 22.031 1.00 43.34 94 ASP A N 1
ATOM 745 C CA . ASP A 1 94 ? -35.596 -19.378 21.978 1.00 43.34 94 ASP A CA 1
ATOM 746 C C . ASP A 1 94 ? -35.751 -17.877 21.673 1.00 43.34 94 ASP A C 1
ATOM 748 O O . ASP A 1 94 ? -35.899 -17.041 22.559 1.00 43.34 94 ASP A O 1
ATOM 752 N N . ASP A 1 95 ? -35.637 -17.543 20.389 1.00 47.56 95 ASP A N 1
ATOM 753 C CA . ASP A 1 95 ? -36.145 -16.306 19.784 1.00 47.56 95 ASP A CA 1
ATOM 754 C C . ASP A 1 95 ? -36.568 -16.622 18.333 1.00 47.56 95 ASP A C 1
ATOM 756 O O . ASP A 1 95 ? -36.154 -15.993 17.359 1.00 47.56 95 ASP A O 1
ATOM 760 N N . GLU A 1 96 ? -37.398 -17.655 18.175 1.00 50.81 96 GLU A N 1
ATOM 761 C CA . GLU A 1 96 ? -38.297 -17.772 17.026 1.00 50.81 96 GLU A CA 1
ATOM 762 C C . GLU A 1 96 ? -39.721 -17.447 17.509 1.00 50.81 96 GLU A C 1
ATOM 764 O O . GLU A 1 96 ? -40.190 -17.985 18.508 1.00 50.81 96 GLU A O 1
ATOM 769 N N . ASP A 1 97 ? -40.386 -16.550 16.774 1.00 45.84 97 ASP A N 1
ATOM 770 C CA . ASP A 1 97 ? -41.795 -16.136 16.889 1.00 45.84 97 ASP A CA 1
ATOM 771 C C . ASP A 1 97 ? -42.138 -14.921 17.780 1.00 45.84 97 ASP A C 1
ATOM 773 O O . ASP A 1 97 ? -43.024 -14.973 18.636 1.00 45.84 97 ASP A O 1
ATOM 777 N N . ASN A 1 98 ? -41.572 -13.748 17.454 1.00 43.06 98 ASN A N 1
ATOM 778 C CA . ASN A 1 98 ? -42.322 -12.490 17.590 1.00 43.06 98 ASN A CA 1
ATOM 779 C C . ASN A 1 98 ? -42.949 -12.095 16.229 1.00 43.06 98 ASN A C 1
ATOM 781 O O . ASN A 1 98 ? -42.232 -11.641 15.338 1.00 43.06 98 ASN A O 1
ATOM 785 N N . PRO A 1 99 ? -44.273 -12.237 16.034 1.00 47.28 99 PRO A N 1
ATOM 786 C CA . PRO A 1 99 ? -44.937 -12.032 14.742 1.00 47.28 99 PRO A CA 1
ATOM 787 C C . PRO A 1 99 ? -45.166 -10.558 14.336 1.00 47.28 99 PRO A C 1
ATOM 789 O O . PRO A 1 99 ? -45.880 -10.314 13.363 1.00 47.28 99 PRO A O 1
ATOM 792 N N . GLU A 1 100 ? -44.603 -9.568 15.043 1.00 51.66 100 GLU A N 1
ATOM 793 C CA . GLU A 1 100 ? -44.874 -8.134 14.794 1.00 51.66 100 GLU A CA 1
ATOM 794 C C . GLU A 1 100 ? -43.675 -7.273 14.357 1.00 51.66 100 GLU A C 1
ATOM 796 O O . GLU A 1 100 ? -43.827 -6.061 14.181 1.00 51.66 100 GLU A O 1
ATOM 801 N N . VAL A 1 101 ? -42.502 -7.852 14.090 1.00 52.12 101 VAL A N 1
ATOM 802 C CA . VAL A 1 101 ? -41.367 -7.098 13.529 1.00 52.12 101 VAL A CA 1
ATOM 803 C C . VAL A 1 101 ? -41.035 -7.650 12.149 1.00 52.12 101 VAL A C 1
ATOM 805 O O . VAL A 1 101 ? -40.466 -8.728 12.027 1.00 52.12 101 VAL A O 1
ATOM 808 N N . ASN A 1 102 ? -41.428 -6.922 11.097 1.00 59.34 102 ASN A N 1
ATOM 809 C CA . ASN A 1 102 ? -41.013 -7.225 9.724 1.00 59.34 102 ASN A CA 1
ATOM 810 C C . ASN A 1 102 ? -39.492 -7.425 9.683 1.00 59.34 102 ASN A C 1
ATOM 812 O O . ASN A 1 102 ? -38.758 -6.562 10.179 1.00 59.34 102 ASN A O 1
ATOM 816 N N . ASP A 1 103 ? -39.048 -8.519 9.060 1.00 74.75 103 ASP A N 1
ATOM 817 C CA . ASP A 1 103 ? -37.634 -8.863 8.910 1.00 74.75 103 ASP A CA 1
ATOM 818 C C . ASP A 1 103 ? -36.834 -7.642 8.416 1.00 74.75 103 ASP A C 1
ATOM 820 O O . ASP A 1 103 ? -37.244 -6.924 7.494 1.00 74.75 103 ASP A O 1
ATOM 824 N N . LEU A 1 104 ? -35.687 -7.373 9.046 1.00 75.75 104 LEU A N 1
ATOM 825 C CA . LEU A 1 104 ? -34.808 -6.253 8.704 1.00 75.75 104 LEU A CA 1
ATOM 826 C C . LEU A 1 104 ? -34.439 -6.281 7.212 1.00 75.75 104 LEU A C 1
ATOM 828 O O . LEU A 1 104 ? -34.340 -5.226 6.582 1.00 75.75 104 LEU A O 1
ATOM 832 N N . SER A 1 105 ? -34.311 -7.481 6.635 1.00 75.75 105 SER A N 1
ATOM 833 C CA . SER A 1 105 ? -34.064 -7.678 5.203 1.00 75.75 105 SER A CA 1
ATOM 834 C C . SER A 1 105 ? -35.165 -7.082 4.319 1.00 75.75 105 SER A C 1
ATOM 836 O O . SER A 1 105 ? -34.872 -6.442 3.308 1.00 75.75 105 SER A O 1
ATOM 838 N N . GLU A 1 106 ? -36.434 -7.217 4.718 1.00 79.94 106 GLU A N 1
ATOM 839 C CA . GLU A 1 106 ? -37.576 -6.655 3.989 1.00 79.94 106 GLU A CA 1
ATOM 840 C C . GLU A 1 106 ? -37.631 -5.129 4.103 1.00 79.94 106 GLU A C 1
ATOM 842 O O . GLU A 1 106 ? -37.941 -4.444 3.129 1.00 79.94 106 GLU A O 1
ATOM 847 N N . ARG A 1 107 ? -37.287 -4.567 5.269 1.00 81.06 107 ARG A N 1
ATOM 848 C CA . ARG A 1 107 ? -37.313 -3.107 5.489 1.00 81.06 107 ARG A CA 1
ATOM 849 C C . ARG A 1 107 ? -36.151 -2.375 4.819 1.00 81.06 107 ARG A C 1
ATOM 851 O O . ARG A 1 107 ? -36.293 -1.209 4.460 1.00 81.06 107 ARG A O 1
ATOM 858 N N . LEU A 1 108 ? -35.019 -3.052 4.631 1.00 77.88 108 LEU A N 1
ATOM 859 C CA . LEU A 1 108 ? -33.873 -2.538 3.876 1.00 77.88 108 LEU A CA 1
ATOM 860 C C . LEU A 1 108 ? -34.028 -2.731 2.359 1.00 77.88 108 LEU A C 1
ATOM 862 O O . LEU A 1 108 ? -33.215 -2.226 1.582 1.00 77.88 108 LEU A O 1
ATOM 866 N N . GLN A 1 109 ? -35.070 -3.434 1.909 1.00 78.81 109 GLN A N 1
ATOM 867 C CA . GLN A 1 109 ? -35.289 -3.714 0.498 1.00 78.81 109 GLN A CA 1
ATOM 868 C C . GLN A 1 109 ? -35.644 -2.422 -0.261 1.00 78.81 109 GLN A C 1
ATOM 870 O O . GLN A 1 109 ? -36.733 -1.869 -0.133 1.00 78.81 109 GLN A O 1
ATOM 875 N N . GLY A 1 110 ? -34.705 -1.926 -1.072 1.00 74.31 110 GLY A N 1
ATOM 876 C CA . GLY A 1 110 ? -34.880 -0.698 -1.859 1.00 74.31 110 GLY A CA 1
ATOM 877 C C . GLY A 1 110 ? -34.478 0.598 -1.146 1.00 74.31 110 GLY A C 1
ATOM 878 O O . GLY A 1 110 ? -34.626 1.666 -1.740 1.00 74.31 110 GLY A O 1
ATOM 879 N N . VAL A 1 111 ? -33.942 0.519 0.077 1.00 81.06 111 VAL A N 1
ATOM 880 C CA . VAL A 1 111 ? -33.249 1.645 0.720 1.00 81.06 111 VAL A CA 1
ATOM 881 C C . VAL A 1 111 ? -31.876 1.810 0.066 1.00 81.06 111 VAL A C 1
ATOM 883 O O . VAL A 1 111 ? -31.178 0.826 -0.186 1.00 81.06 111 VAL A O 1
ATOM 886 N N . ASP A 1 112 ? -31.495 3.051 -0.234 1.00 75.44 112 ASP A N 1
ATOM 887 C CA . ASP A 1 112 ? -30.155 3.346 -0.738 1.00 75.44 112 ASP A CA 1
ATOM 888 C C . ASP A 1 112 ? -29.127 3.133 0.380 1.00 75.44 112 ASP A C 1
ATOM 890 O O . ASP A 1 112 ? -29.162 3.809 1.407 1.00 75.44 112 ASP A O 1
ATOM 894 N N . ILE A 1 113 ? -28.215 2.180 0.180 1.00 76.69 113 ILE A N 1
ATOM 895 C CA . ILE A 1 113 ? -27.184 1.836 1.166 1.00 76.69 113 ILE A CA 1
ATOM 896 C C . ILE A 1 113 ? -26.162 2.974 1.319 1.00 76.69 113 ILE A C 1
ATOM 898 O O . ILE A 1 113 ? -25.527 3.102 2.365 1.00 76.69 113 ILE A O 1
ATOM 902 N N . ASP A 1 114 ? -26.030 3.829 0.300 1.00 71.62 114 ASP A N 1
ATOM 903 C CA . ASP A 1 114 ? -25.142 4.990 0.327 1.00 71.62 114 ASP A CA 1
ATOM 904 C C . ASP A 1 114 ? -25.759 6.213 1.048 1.00 71.62 114 ASP A C 1
ATOM 906 O O . ASP A 1 114 ? -25.066 7.223 1.219 1.00 71.62 114 ASP A O 1
ATOM 910 N N . ASP A 1 115 ? -27.018 6.134 1.507 1.00 80.94 115 ASP A N 1
ATOM 911 C CA . ASP A 1 115 ? -27.691 7.172 2.300 1.00 80.94 115 ASP A CA 1
ATOM 912 C C . ASP A 1 115 ? -27.785 6.768 3.791 1.00 80.94 115 ASP A C 1
ATOM 914 O O . ASP A 1 115 ? -28.660 5.984 4.183 1.00 80.94 115 ASP A O 1
ATOM 918 N N . PRO A 1 116 ? -26.905 7.306 4.660 1.00 81.75 116 PRO A N 1
ATOM 919 C CA . PRO A 1 116 ? -26.857 6.929 6.068 1.00 81.75 116 PRO A CA 1
ATOM 920 C C . PRO A 1 116 ? -28.111 7.343 6.846 1.00 81.75 116 PRO A C 1
ATOM 922 O O . PRO A 1 116 ? -28.488 6.643 7.786 1.00 81.75 116 PRO A O 1
ATOM 925 N N . ASP A 1 117 ? -28.776 8.437 6.464 1.00 83.25 117 ASP A N 1
ATOM 926 C CA . ASP A 1 117 ? -29.981 8.907 7.150 1.00 83.25 117 ASP A CA 1
ATOM 927 C C . ASP A 1 117 ? -31.177 8.016 6.796 1.00 83.25 117 ASP A C 1
ATOM 929 O O . ASP A 1 117 ? -31.962 7.644 7.677 1.00 83.25 117 ASP A O 1
ATOM 933 N N . ALA A 1 118 ? -31.278 7.596 5.530 1.00 82.50 118 ALA A N 1
ATOM 934 C CA . ALA A 1 118 ? -32.279 6.628 5.097 1.00 82.50 118 ALA A CA 1
ATOM 935 C C . ALA A 1 118 ? -32.082 5.269 5.790 1.00 82.50 118 ALA A C 1
ATOM 937 O O . ALA A 1 118 ? -33.045 4.730 6.343 1.00 82.50 118 ALA A O 1
ATOM 938 N N . LEU A 1 119 ? -30.843 4.764 5.863 1.00 85.12 119 LEU A N 1
ATOM 939 C CA . LEU A 1 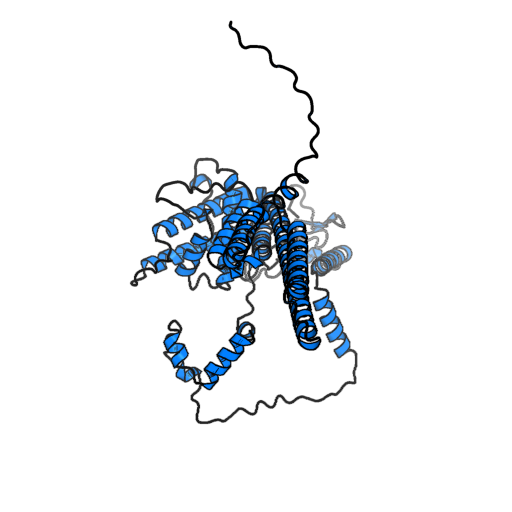119 ? -30.520 3.519 6.572 1.00 85.12 119 LEU A CA 1
ATOM 940 C C . LEU A 1 119 ? -30.853 3.600 8.064 1.00 85.12 119 LEU A C 1
ATOM 942 O O . LEU A 1 119 ? -31.469 2.695 8.627 1.00 85.12 119 LEU A O 1
ATOM 946 N N . TRP A 1 120 ? -30.473 4.708 8.706 1.00 83.56 120 TRP A N 1
ATOM 947 C CA . TRP A 1 120 ? -30.741 4.925 10.121 1.00 83.56 120 TRP A CA 1
ATOM 948 C C . TRP A 1 120 ? -32.241 4.981 10.397 1.00 83.56 120 TRP A C 1
ATOM 950 O O . TRP A 1 120 ? -32.722 4.387 11.365 1.00 83.56 120 TRP A O 1
ATOM 960 N N . SER A 1 121 ? -32.996 5.652 9.521 1.00 83.50 121 SER A N 1
ATOM 961 C CA . SER A 1 121 ? -34.452 5.764 9.613 1.00 83.50 121 SER A CA 1
ATOM 962 C C . SER A 1 121 ? -35.165 4.419 9.453 1.00 83.50 121 SER A C 1
ATOM 964 O O . SER A 1 121 ? -36.178 4.202 10.120 1.00 83.50 121 SER A O 1
ATOM 966 N N . ALA A 1 122 ? -34.599 3.513 8.650 1.00 83.06 122 ALA A N 1
ATOM 967 C CA . ALA A 1 122 ? -35.133 2.181 8.414 1.00 83.06 122 ALA A CA 1
ATOM 968 C C . ALA A 1 122 ? -34.983 1.257 9.631 1.00 83.06 122 ALA A C 1
ATOM 970 O O . ALA A 1 122 ? -35.803 0.365 9.775 1.00 83.06 122 ALA A O 1
ATOM 971 N N . LEU A 1 123 ? -34.016 1.474 10.530 1.00 83.56 123 LEU A N 1
ATOM 972 C CA . LEU A 1 123 ? -33.809 0.660 11.743 1.00 83.56 123 LEU A CA 1
ATOM 973 C C . LEU A 1 123 ? -34.852 0.951 12.848 1.00 83.56 123 LEU A C 1
ATOM 975 O O . LEU A 1 123 ? -35.289 2.095 13.014 1.00 83.56 123 LEU A O 1
ATOM 979 N N . THR A 1 124 ? -35.233 -0.063 13.634 1.00 86.12 124 THR A N 1
ATOM 980 C CA . THR A 1 124 ? -36.093 0.075 14.825 1.00 86.12 124 THR A CA 1
ATOM 981 C C . THR A 1 124 ? -35.334 0.731 15.986 1.00 86.12 124 THR A C 1
ATOM 983 O O . THR A 1 124 ? -34.110 0.875 15.966 1.00 86.12 124 THR A O 1
ATOM 986 N N . ALA A 1 125 ? -36.051 1.154 17.032 1.00 84.38 125 ALA A N 1
ATOM 987 C CA . ALA A 1 125 ? -35.420 1.735 18.220 1.00 84.38 125 ALA A CA 1
ATOM 988 C C . ALA A 1 125 ? -34.497 0.737 18.947 1.00 84.38 125 ALA A C 1
ATOM 990 O O . ALA A 1 125 ? -33.444 1.133 19.449 1.00 84.38 125 ALA A O 1
ATOM 991 N N . GLU A 1 126 ? -34.864 -0.544 18.965 1.00 83.38 126 GLU A N 1
ATOM 992 C CA . GLU A 1 126 ? -34.083 -1.616 19.589 1.00 83.38 126 GLU A CA 1
ATOM 993 C C . GLU A 1 126 ? -32.798 -1.888 18.798 1.00 83.38 126 GLU A C 1
ATOM 995 O O . GLU A 1 126 ? -31.712 -1.836 19.371 1.00 83.38 126 GLU A O 1
ATOM 1000 N N . GLU A 1 127 ? -32.887 -2.025 17.470 1.00 85.56 127 GLU A N 1
ATOM 1001 C CA . GLU A 1 127 ? -31.724 -2.228 16.590 1.00 85.56 127 GLU A CA 1
ATOM 1002 C C . GLU A 1 127 ? -30.738 -1.052 16.641 1.00 85.56 127 GLU A C 1
ATOM 1004 O O . GLU A 1 127 ? -29.523 -1.247 16.649 1.00 85.56 127 GLU A O 1
ATOM 1009 N N . ARG A 1 128 ? -31.242 0.189 16.717 1.00 88.00 128 ARG A N 1
ATOM 1010 C CA . ARG A 1 128 ? -30.390 1.378 16.898 1.00 88.00 128 ARG A CA 1
ATOM 1011 C C . ARG A 1 128 ? -29.655 1.348 18.232 1.00 88.00 128 ARG A C 1
ATOM 1013 O O . ARG A 1 128 ? -28.488 1.734 18.290 1.00 88.00 128 ARG A O 1
ATOM 1020 N N . THR A 1 129 ? -30.338 0.921 19.293 1.00 87.06 129 THR A N 1
ATOM 1021 C CA . THR A 1 129 ? -29.752 0.822 20.635 1.00 87.06 129 THR A CA 1
ATOM 1022 C C . THR A 1 129 ? -28.682 -0.267 20.666 1.00 87.06 129 THR A C 1
ATOM 1024 O O . THR A 1 129 ? -27.597 -0.040 21.197 1.00 87.06 129 THR A O 1
ATOM 1027 N N . GLU A 1 130 ? -28.938 -1.404 20.021 1.00 85.44 130 GLU A N 1
ATOM 1028 C CA . GLU A 1 130 ? -27.977 -2.497 19.883 1.00 85.44 130 GLU A CA 1
ATOM 1029 C C . GLU A 1 130 ? -26.751 -2.084 19.053 1.00 85.44 130 GLU A C 1
ATOM 1031 O O . GLU A 1 130 ? -25.616 -2.276 19.486 1.00 85.44 130 GLU A O 1
ATOM 1036 N N . PHE A 1 131 ? -26.942 -1.402 17.920 1.00 87.25 131 PHE A N 1
ATOM 1037 C CA . PHE A 1 131 ? -25.832 -0.851 17.137 1.00 87.25 131 PHE A CA 1
ATOM 1038 C C . PHE A 1 131 ? -24.995 0.158 17.944 1.00 87.25 131 PHE A C 1
ATOM 1040 O O . PHE A 1 131 ? -23.763 0.119 17.926 1.00 87.25 131 PHE A O 1
ATOM 1047 N N . GLN A 1 132 ? -25.643 1.046 18.708 1.00 87.94 132 GLN A N 1
ATOM 1048 C CA . GLN A 1 132 ? -24.948 1.979 19.603 1.00 87.94 132 GLN A CA 1
ATOM 1049 C C . GLN A 1 132 ? -24.182 1.258 20.716 1.00 87.94 132 GLN A C 1
ATOM 1051 O O . GLN A 1 132 ? -23.063 1.663 21.039 1.00 87.94 132 GLN A O 1
ATOM 1056 N N . ARG A 1 133 ? -24.745 0.184 21.278 1.00 89.50 133 ARG A N 1
ATOM 1057 C CA . ARG A 1 133 ? -24.066 -0.665 22.260 1.00 89.50 133 ARG A CA 1
ATOM 1058 C C . ARG A 1 133 ? -22.806 -1.274 21.650 1.00 89.50 133 ARG A C 1
ATOM 1060 O O . ARG A 1 133 ? -21.737 -1.122 22.233 1.00 89.50 133 ARG A O 1
ATOM 1067 N N . GLN A 1 134 ? -22.900 -1.858 20.455 1.00 87.25 134 GLN A N 1
ATOM 1068 C CA . GLN A 1 134 ? -21.762 -2.455 19.745 1.00 87.25 134 GLN A CA 1
ATOM 1069 C C . GLN A 1 134 ? -20.669 -1.437 19.387 1.00 87.25 134 GLN A C 1
ATOM 1071 O O . GLN A 1 134 ? -19.483 -1.777 19.406 1.00 87.25 134 GLN A O 1
ATOM 1076 N N . LEU A 1 135 ? -21.038 -0.185 19.093 1.00 86.06 135 LEU A N 1
ATOM 1077 C CA . LEU A 1 135 ? -20.081 0.912 18.916 1.00 86.06 135 LEU A CA 1
ATOM 1078 C C . LEU A 1 135 ? -19.353 1.253 20.223 1.00 86.06 135 LEU A C 1
ATOM 1080 O O . LEU A 1 135 ? -18.143 1.470 20.211 1.00 86.06 135 LEU A O 1
ATOM 1084 N N . GLN A 1 136 ? -20.068 1.293 21.351 1.00 85.69 136 GLN A N 1
ATOM 1085 C CA . GLN A 1 136 ? -19.483 1.607 22.660 1.00 85.69 136 GLN A CA 1
ATOM 1086 C C . GLN A 1 136 ? -18.600 0.477 23.197 1.00 85.69 136 GLN A C 1
ATOM 1088 O O . GLN A 1 136 ? -17.549 0.743 23.778 1.00 85.69 136 GLN A O 1
ATOM 1093 N N . THR A 1 137 ? -19.005 -0.779 22.999 1.00 86.31 137 THR A N 1
ATOM 1094 C CA . THR A 1 137 ? -18.238 -1.958 23.427 1.00 86.31 137 THR A CA 1
ATOM 1095 C C . THR A 1 137 ? -17.162 -2.369 22.420 1.00 86.31 137 THR A C 1
ATOM 1097 O O . THR A 1 137 ? -16.358 -3.254 22.711 1.00 86.31 137 THR A O 1
ATOM 1100 N N . ASN A 1 138 ? -17.104 -1.709 21.255 1.00 80.69 138 ASN A N 1
ATOM 1101 C CA . ASN A 1 138 ? -16.211 -2.021 20.135 1.00 80.69 138 ASN A CA 1
ATOM 1102 C C . ASN A 1 138 ? -16.397 -3.452 19.577 1.00 80.69 138 ASN A C 1
ATOM 1104 O O . ASN A 1 138 ? -15.529 -3.982 18.881 1.00 80.69 138 ASN A O 1
ATOM 1108 N N . GLU A 1 139 ? -17.542 -4.080 19.860 1.00 83.19 139 GLU A N 1
ATOM 1109 C CA . GLU A 1 139 ? -17.935 -5.392 19.327 1.00 83.19 139 GLU A CA 1
ATOM 1110 C C . GLU A 1 139 ? -18.181 -5.345 17.818 1.00 83.19 139 GLU A C 1
ATOM 1112 O O . GLU A 1 139 ? -17.995 -6.353 17.141 1.00 83.19 139 GLU A O 1
ATOM 1117 N N . ILE A 1 140 ? -18.487 -4.163 17.272 1.00 80.81 140 ILE A N 1
ATOM 1118 C CA . ILE A 1 140 ? -18.709 -3.952 15.835 1.00 80.81 140 ILE A CA 1
ATOM 1119 C C . ILE A 1 140 ? -17.529 -4.415 14.963 1.00 80.81 140 ILE A C 1
ATOM 1121 O O . ILE A 1 140 ? -17.706 -4.798 13.808 1.00 80.81 140 ILE A 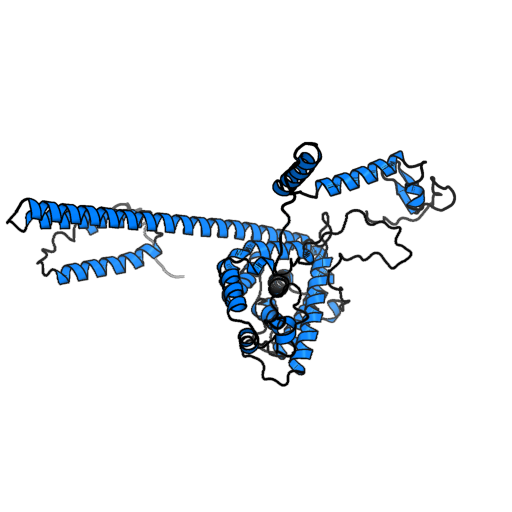O 1
ATOM 1125 N N . VAL A 1 141 ? -16.312 -4.449 15.520 1.00 76.69 141 VAL A N 1
ATOM 1126 C CA . VAL A 1 141 ? -15.111 -4.947 14.832 1.00 76.69 141 VAL A CA 1
ATOM 1127 C C . VAL A 1 141 ? -15.234 -6.436 14.482 1.00 76.69 141 VAL A C 1
ATOM 1129 O O . VAL A 1 141 ? -14.636 -6.885 13.508 1.00 76.69 141 VAL A O 1
ATOM 1132 N N . GLN A 1 142 ? -16.029 -7.208 15.228 1.00 78.56 142 GLN A N 1
ATOM 1133 C CA . GLN A 1 142 ? -16.276 -8.626 14.944 1.00 78.56 142 GLN A CA 1
ATOM 1134 C C . GLN A 1 142 ? -17.148 -8.831 13.699 1.00 78.56 142 GLN A C 1
ATOM 1136 O O . GLN A 1 142 ? -17.032 -9.863 13.039 1.00 78.56 142 GLN A O 1
ATOM 1141 N N . CYS A 1 143 ? -17.977 -7.842 13.358 1.00 76.12 143 CYS A N 1
ATOM 1142 C CA . CYS A 1 143 ? -18.803 -7.843 12.154 1.00 76.12 143 CYS A CA 1
ATOM 1143 C C . CYS A 1 143 ? -17.989 -7.516 10.892 1.00 76.12 143 CYS A C 1
ATOM 1145 O O . CYS A 1 143 ? -18.432 -7.799 9.779 1.00 76.12 143 CYS A O 1
ATOM 1147 N N . VAL A 1 144 ? -16.792 -6.936 11.042 1.00 74.50 144 VAL A N 1
ATOM 1148 C CA . VAL A 1 144 ? -15.904 -6.633 9.916 1.00 74.50 144 VAL A CA 1
ATOM 1149 C C . VAL A 1 144 ? -15.229 -7.928 9.443 1.00 74.50 144 VAL A C 1
ATOM 1151 O O . VAL A 1 144 ? -14.609 -8.631 10.249 1.00 74.50 144 VAL A O 1
ATOM 1154 N N . PRO A 1 145 ? -15.292 -8.265 8.140 1.00 74.44 145 PRO A N 1
ATOM 1155 C CA . PRO A 1 145 ? -14.616 -9.440 7.609 1.00 74.44 145 PRO A CA 1
ATOM 1156 C C . PRO A 1 145 ? -13.124 -9.411 7.941 1.00 74.44 145 PRO A C 1
ATOM 1158 O O . PRO A 1 145 ? -12.466 -8.374 7.839 1.00 74.44 145 PRO A O 1
ATOM 1161 N N . LYS A 1 146 ? -12.557 -10.574 8.280 1.00 73.69 146 LYS A N 1
ATOM 1162 C CA . LYS A 1 146 ? -11.112 -10.714 8.496 1.00 73.69 146 LYS A CA 1
ATOM 1163 C C . LYS A 1 146 ? -10.371 -10.503 7.176 1.00 73.69 146 LYS A C 1
ATOM 1165 O O . LYS A 1 146 ? -10.139 -11.446 6.420 1.00 73.69 146 LYS A O 1
ATOM 1170 N N . PHE A 1 147 ? -9.996 -9.260 6.903 1.00 81.12 147 PHE A N 1
ATOM 1171 C CA . PHE A 1 147 ? -9.231 -8.896 5.723 1.00 81.12 147 PHE A CA 1
ATOM 1172 C C . PHE A 1 147 ? -7.755 -9.267 5.898 1.00 81.12 147 PHE A C 1
ATOM 1174 O O . PHE A 1 147 ? -7.109 -8.920 6.887 1.00 81.12 147 PHE A O 1
ATOM 1181 N N . SER A 1 148 ? -7.210 -9.977 4.911 1.00 82.75 148 SER A N 1
ATOM 1182 C CA . SER A 1 148 ? -5.788 -10.300 4.841 1.00 82.75 148 SER A CA 1
ATOM 1183 C C . SER A 1 148 ? -5.218 -9.789 3.529 1.00 82.75 148 SER A C 1
ATOM 1185 O O . SER A 1 148 ? -5.629 -10.211 2.447 1.00 82.75 148 SER A O 1
ATOM 1187 N N . VAL A 1 149 ? -4.247 -8.890 3.642 1.00 89.88 149 VAL A N 1
ATOM 1188 C CA . VAL A 1 149 ? -3.538 -8.318 2.499 1.00 89.88 149 VAL A CA 1
ATOM 1189 C C . VAL A 1 149 ? -2.773 -9.393 1.723 1.00 89.88 149 VAL A C 1
ATOM 1191 O O . VAL A 1 149 ? -2.142 -10.289 2.292 1.00 89.88 149 VAL A O 1
ATOM 1194 N N . TRP A 1 150 ? -2.804 -9.296 0.396 1.00 91.00 150 TRP A N 1
ATOM 1195 C CA . TRP A 1 150 ? -2.256 -10.328 -0.486 1.00 91.00 150 TRP A CA 1
ATOM 1196 C C . TRP A 1 150 ? -0.726 -10.457 -0.390 1.00 91.00 150 TRP A C 1
ATOM 1198 O O . TRP A 1 150 ? -0.196 -11.554 -0.556 1.00 91.00 150 TRP A O 1
ATOM 1208 N N . TRP A 1 151 ? -0.008 -9.382 -0.050 1.00 91.25 151 TRP A N 1
ATOM 1209 C CA . TRP A 1 151 ? 1.458 -9.379 0.077 1.00 91.25 151 TRP A CA 1
ATOM 1210 C C . TRP A 1 151 ? 1.986 -10.027 1.366 1.00 91.25 151 TRP A C 1
ATOM 1212 O O . TRP A 1 151 ? 3.196 -10.177 1.513 1.00 91.25 151 TRP A O 1
ATOM 1222 N N . LYS A 1 152 ? 1.116 -10.452 2.295 1.00 87.62 152 LYS A N 1
ATOM 1223 C CA . LYS A 1 152 ? 1.517 -11.254 3.472 1.00 87.62 152 LYS A CA 1
ATOM 1224 C C . LYS A 1 152 ? 1.603 -12.753 3.178 1.00 87.62 152 LYS A C 1
ATOM 1226 O O . LYS A 1 152 ? 2.105 -13.512 4.004 1.00 87.62 152 LYS A O 1
ATOM 1231 N N . ARG A 1 153 ? 1.118 -13.196 2.016 1.00 84.50 153 ARG A N 1
ATOM 1232 C CA . ARG A 1 153 ? 1.159 -14.607 1.613 1.00 84.50 153 ARG A CA 1
ATOM 1233 C C . ARG A 1 153 ? 2.568 -14.980 1.162 1.00 84.50 153 ARG A C 1
ATOM 1235 O O . ARG A 1 153 ? 3.303 -14.138 0.652 1.00 84.50 153 ARG A O 1
ATOM 1242 N N . GLN A 1 154 ? 2.940 -16.240 1.331 1.00 80.69 154 GLN A N 1
ATOM 1243 C CA . GLN A 1 154 ? 4.206 -16.782 0.841 1.00 80.69 154 GLN A CA 1
ATOM 1244 C C . GLN A 1 154 ? 3.929 -17.941 -0.110 1.00 80.69 154 GLN A C 1
ATOM 1246 O O . GLN A 1 154 ? 2.903 -18.612 -0.010 1.00 80.69 154 GLN A O 1
ATOM 1251 N N . MET A 1 155 ? 4.841 -18.150 -1.053 1.00 77.81 155 MET A N 1
ATOM 1252 C CA . MET A 1 155 ? 4.835 -19.331 -1.903 1.00 77.81 155 MET A CA 1
ATOM 1253 C C . MET A 1 155 ? 5.267 -20.551 -1.086 1.00 77.81 155 MET A C 1
ATOM 1255 O O . MET A 1 155 ? 6.290 -20.459 -0.399 1.00 77.81 155 MET A O 1
ATOM 1259 N N . PRO A 1 156 ? 4.551 -21.687 -1.183 1.00 68.50 156 PRO A N 1
ATOM 1260 C CA . PRO A 1 156 ? 5.025 -22.934 -0.598 1.00 68.50 156 PRO A CA 1
ATOM 1261 C C . PRO A 1 156 ? 6.380 -23.310 -1.209 1.00 68.50 156 PRO A C 1
ATOM 1263 O O . PRO A 1 156 ? 6.620 -23.107 -2.405 1.00 68.50 156 PRO A O 1
ATOM 1266 N N . LEU A 1 157 ? 7.282 -23.859 -0.392 1.00 64.00 157 LEU A N 1
ATOM 1267 C CA . LEU A 1 157 ? 8.628 -24.246 -0.843 1.00 64.00 157 LEU A CA 1
ATOM 1268 C C . LEU A 1 157 ? 8.594 -25.422 -1.833 1.00 64.00 157 LEU A C 1
ATOM 1270 O O . LEU A 1 157 ? 9.526 -25.596 -2.625 1.00 64.00 157 LEU A O 1
ATOM 1274 N N . VAL A 1 158 ? 7.519 -26.213 -1.801 1.00 59.12 158 VAL A N 1
ATOM 1275 C CA . VAL A 1 158 ? 7.290 -27.369 -2.668 1.00 59.12 158 VAL A CA 1
ATOM 1276 C C . VAL A 1 158 ? 6.021 -27.143 -3.490 1.00 59.12 158 VAL A C 1
ATOM 1278 O O . VAL A 1 158 ? 4.919 -27.104 -2.956 1.00 59.12 158 VAL A O 1
ATOM 1281 N N . ILE A 1 159 ? 6.178 -27.033 -4.810 1.00 59.81 159 ILE A N 1
ATOM 1282 C CA . ILE A 1 159 ? 5.062 -27.047 -5.763 1.00 59.81 159 ILE A CA 1
ATOM 1283 C C . ILE A 1 159 ? 5.069 -28.419 -6.435 1.00 59.81 159 ILE A C 1
ATOM 1285 O O . ILE A 1 159 ? 6.062 -28.806 -7.060 1.00 59.81 159 ILE A O 1
ATOM 1289 N N . GLU A 1 160 ? 3.982 -29.177 -6.303 1.00 54.59 160 GLU A N 1
ATOM 1290 C CA . GLU A 1 160 ? 3.844 -30.459 -6.989 1.00 54.59 160 GLU A CA 1
ATOM 1291 C C . GLU A 1 160 ? 3.807 -30.237 -8.508 1.00 54.59 160 GLU A C 1
ATOM 1293 O O . GLU A 1 160 ? 2.866 -29.673 -9.064 1.00 54.59 160 GLU A O 1
ATOM 1298 N N . ALA A 1 161 ? 4.853 -30.690 -9.203 1.00 53.12 161 ALA A N 1
ATOM 1299 C CA . ALA A 1 161 ? 5.010 -30.528 -10.651 1.00 53.12 161 ALA A CA 1
ATOM 1300 C C . ALA A 1 161 ? 4.010 -31.354 -11.492 1.00 53.12 161 ALA A C 1
ATOM 1302 O O . ALA A 1 161 ? 4.028 -31.275 -12.721 1.00 53.12 161 ALA A O 1
ATOM 1303 N N . ASP A 1 162 ? 3.149 -32.146 -10.847 1.00 47.12 162 ASP A N 1
ATOM 1304 C CA . ASP A 1 162 ? 2.275 -33.128 -11.492 1.00 47.12 162 ASP A CA 1
ATOM 1305 C C . ASP A 1 162 ? 0.886 -32.552 -11.861 1.00 47.12 162 ASP A C 1
ATOM 1307 O O . ASP A 1 162 ? 0.103 -33.221 -12.530 1.00 47.12 162 ASP A O 1
ATOM 1311 N N . ALA A 1 163 ? 0.605 -31.273 -11.565 1.00 46.91 163 ALA A N 1
ATOM 1312 C CA . ALA A 1 163 ? -0.591 -30.552 -12.040 1.00 46.91 163 ALA A CA 1
ATOM 1313 C C . ALA A 1 163 ? -0.522 -30.141 -13.534 1.00 46.91 163 ALA A C 1
ATOM 1315 O O . ALA A 1 163 ? -1.201 -29.217 -13.979 1.00 46.91 163 ALA A O 1
ATOM 1316 N N . SER A 1 164 ? 0.294 -30.833 -14.334 1.00 43.62 164 SER A N 1
ATOM 1317 C CA . SER A 1 164 ? 0.562 -30.529 -15.746 1.00 43.62 164 SER A CA 1
ATOM 1318 C C . SER A 1 164 ? -0.606 -30.825 -16.706 1.00 43.62 164 SER A C 1
ATOM 1320 O O . SER A 1 164 ? -0.405 -30.727 -17.915 1.00 43.62 164 SER A O 1
ATOM 1322 N N . ASP A 1 165 ? -1.809 -31.145 -16.221 1.00 46.41 165 ASP A N 1
ATOM 1323 C CA . ASP A 1 165 ? -2.988 -31.343 -17.085 1.00 46.41 165 ASP A CA 1
ATOM 1324 C C . ASP A 1 165 ? -4.088 -30.280 -16.905 1.00 46.41 165 ASP A C 1
ATOM 1326 O O . ASP A 1 165 ? -5.116 -30.315 -17.577 1.00 46.41 165 ASP A O 1
ATOM 1330 N N . ARG A 1 166 ? -3.871 -29.267 -16.048 1.00 46.12 166 ARG A N 1
ATOM 1331 C CA . ARG A 1 166 ? -4.750 -28.087 -15.944 1.00 46.12 166 ARG A CA 1
ATOM 1332 C C . ARG A 1 166 ? -3.947 -26.804 -15.729 1.00 46.12 166 ARG A C 1
ATOM 1334 O O . ARG A 1 166 ? -3.903 -26.257 -14.637 1.00 46.12 166 ARG A O 1
ATOM 1341 N N . GLY A 1 167 ? -3.362 -26.294 -16.813 1.00 44.88 167 GLY A N 1
ATOM 1342 C CA . GLY A 1 167 ? -2.749 -24.962 -16.852 1.00 44.88 167 GLY A CA 1
ATOM 1343 C C . GLY A 1 167 ? -1.359 -24.889 -16.213 1.00 44.88 167 GLY A C 1
ATOM 1344 O O . GLY A 1 167 ? -0.995 -25.673 -15.345 1.00 44.88 167 GLY A O 1
ATOM 1345 N N . LYS A 1 168 ? -0.535 -23.949 -16.687 1.00 41.00 168 LYS A N 1
ATOM 1346 C CA . LYS A 1 168 ? 0.791 -23.672 -16.108 1.00 41.00 168 LYS A CA 1
ATOM 1347 C C . LYS A 1 168 ? 0.639 -23.405 -14.597 1.00 41.00 168 LYS A C 1
ATOM 1349 O O . LYS A 1 168 ? -0.275 -22.654 -14.255 1.00 41.00 168 LYS A O 1
ATOM 1354 N N . PRO A 1 169 ? 1.514 -23.938 -13.720 1.00 48.69 169 PRO A N 1
ATOM 1355 C CA . PRO A 1 169 ? 1.471 -23.614 -12.296 1.00 48.69 169 PRO A CA 1
ATOM 1356 C C . PRO A 1 169 ? 1.507 -22.093 -12.133 1.00 48.69 169 PRO A C 1
ATOM 1358 O O . PRO A 1 169 ? 2.360 -21.419 -12.719 1.00 48.69 169 PRO A O 1
ATOM 1361 N N . SER A 1 170 ? 0.532 -21.543 -11.408 1.00 55.66 170 SER A N 1
ATOM 1362 C CA . SER A 1 170 ? 0.442 -20.108 -11.161 1.00 55.66 170 SER A CA 1
ATOM 1363 C C . SER A 1 170 ? 1.687 -19.660 -10.401 1.00 55.66 170 SER A C 1
ATOM 1365 O O . SER A 1 170 ? 1.894 -20.027 -9.250 1.00 55.66 170 SER A O 1
ATOM 1367 N N . LEU A 1 171 ? 2.520 -18.844 -11.047 1.00 64.62 171 LEU A N 1
ATOM 1368 C CA . LEU A 1 171 ? 3.745 -18.275 -10.466 1.00 64.62 171 LEU A CA 1
ATOM 1369 C C . LEU A 1 171 ? 3.463 -17.200 -9.393 1.00 64.62 171 LEU A C 1
ATOM 1371 O O . LEU A 1 171 ? 4.392 -16.565 -8.897 1.00 64.62 171 LEU A O 1
ATOM 1375 N N . LEU A 1 172 ? 2.188 -16.964 -9.073 1.00 72.25 172 LEU A N 1
ATOM 1376 C CA . LEU A 1 172 ? 1.697 -15.939 -8.158 1.00 72.25 172 LEU A CA 1
ATOM 1377 C C . LEU A 1 172 ? 0.813 -16.585 -7.090 1.00 72.25 172 LEU A C 1
ATOM 1379 O O . LEU A 1 172 ? 0.030 -17.475 -7.435 1.00 72.25 172 LEU A O 1
ATOM 1383 N N . PRO A 1 173 ? 0.928 -16.170 -5.817 1.00 77.31 173 PRO A N 1
ATOM 1384 C CA . PRO A 1 173 ? 0.066 -16.706 -4.778 1.00 77.31 173 PRO A CA 1
ATOM 1385 C C . PRO A 1 173 ? -1.368 -16.246 -5.008 1.00 77.31 173 PRO A C 1
ATOM 1387 O O . PRO A 1 173 ? -1.617 -15.208 -5.626 1.00 77.31 173 PRO A O 1
ATOM 1390 N N . GLU A 1 174 ? -2.320 -17.031 -4.514 1.00 76.44 174 GLU A N 1
ATOM 1391 C CA . GLU A 1 174 ? -3.739 -16.703 -4.614 1.00 76.44 174 GLU A CA 1
ATOM 1392 C C . GLU A 1 174 ? -4.007 -15.293 -4.074 1.00 76.44 174 GLU A C 1
ATOM 1394 O O . GLU A 1 174 ? -3.408 -14.873 -3.082 1.00 76.44 174 GLU A O 1
ATOM 1399 N N . GLY A 1 175 ? -4.899 -14.545 -4.726 1.00 78.38 175 GLY A N 1
ATOM 1400 C CA . GLY A 1 175 ? -5.217 -13.158 -4.368 1.00 78.38 175 GLY A CA 1
ATOM 1401 C C . GLY A 1 175 ? -4.179 -12.113 -4.797 1.00 78.38 175 GLY A C 1
ATOM 1402 O O . GLY A 1 175 ? -4.459 -10.923 -4.691 1.00 78.38 175 GLY A O 1
ATOM 1403 N N . CYS A 1 176 ? -3.011 -12.513 -5.314 1.00 85.62 176 CYS A N 1
ATOM 1404 C CA . CYS A 1 176 ? -2.050 -11.573 -5.885 1.00 85.62 176 CYS A CA 1
ATOM 1405 C C . CYS A 1 176 ? -2.587 -10.987 -7.212 1.00 85.62 176 CYS A C 1
ATOM 1407 O O . CYS A 1 176 ? -3.055 -11.750 -8.071 1.00 85.62 176 CYS A O 1
ATOM 1409 N N . PRO A 1 177 ? -2.522 -9.657 -7.416 1.00 89.31 177 PRO A N 1
ATOM 1410 C CA . PRO A 1 177 ? -2.972 -9.025 -8.652 1.00 89.31 177 PRO A CA 1
ATOM 1411 C C . PRO A 1 177 ? -2.251 -9.539 -9.904 1.00 89.31 177 PRO A C 1
ATOM 1413 O O . PRO A 1 177 ? -1.088 -9.948 -9.875 1.00 89.31 177 PRO A O 1
ATOM 1416 N N . LYS A 1 178 ? -2.938 -9.475 -11.050 1.00 88.31 178 LYS A N 1
ATOM 1417 C CA . LYS A 1 178 ? -2.367 -9.883 -12.340 1.00 88.31 178 LYS A CA 1
ATOM 1418 C C . LYS A 1 178 ? -1.279 -8.902 -12.775 1.00 88.31 178 LYS A C 1
ATOM 1420 O O . LYS A 1 178 ? -1.545 -7.714 -12.951 1.00 88.31 178 LYS A O 1
ATOM 1425 N N . ILE A 1 179 ? -0.082 -9.423 -13.036 1.00 88.38 179 ILE A N 1
ATOM 1426 C CA . ILE A 1 179 ? 1.032 -8.632 -13.563 1.00 88.38 179 ILE A CA 1
ATOM 1427 C C . ILE A 1 179 ? 0.779 -8.304 -15.039 1.00 88.38 179 ILE A C 1
ATOM 1429 O O . ILE A 1 179 ? 0.526 -9.185 -15.866 1.00 88.38 179 ILE A O 1
ATOM 1433 N N . ARG A 1 180 ? 0.850 -7.015 -15.368 1.00 87.69 180 ARG A N 1
ATOM 1434 C CA . ARG A 1 180 ? 0.745 -6.479 -16.725 1.00 87.69 180 ARG A CA 1
ATOM 1435 C C . ARG A 1 180 ? 2.104 -6.567 -17.425 1.00 87.69 180 ARG A C 1
ATOM 1437 O O . ARG A 1 180 ? 3.148 -6.358 -16.821 1.00 87.69 180 ARG A O 1
ATOM 1444 N N . GLN A 1 181 ? 2.085 -6.772 -18.740 1.00 84.38 181 GLN A N 1
ATOM 1445 C CA . GLN A 1 181 ? 3.254 -6.503 -19.583 1.00 84.38 181 GLN A CA 1
ATOM 1446 C C . GLN A 1 181 ? 3.370 -4.995 -19.837 1.00 84.38 181 GLN A C 1
ATOM 1448 O O . GLN A 1 181 ? 2.402 -4.374 -20.288 1.00 84.38 181 GLN A O 1
ATOM 1453 N N . SER A 1 182 ? 4.529 -4.406 -19.551 1.00 79.25 182 SER A N 1
ATOM 1454 C CA . SER A 1 182 ? 4.821 -3.003 -19.865 1.00 79.25 182 SER A CA 1
ATOM 1455 C C . SER A 1 182 ? 5.859 -2.888 -20.979 1.00 79.25 182 SER A C 1
ATOM 1457 O O . SER A 1 182 ? 6.657 -3.810 -21.160 1.00 79.25 182 SER A O 1
ATOM 1459 N N . PRO A 1 183 ? 5.873 -1.763 -21.717 1.00 83.25 183 PRO A N 1
ATOM 1460 C CA . PRO A 1 183 ? 6.970 -1.472 -22.630 1.00 83.25 183 PRO A CA 1
ATOM 1461 C C . PRO A 1 183 ? 8.311 -1.416 -21.873 1.00 83.25 183 PRO A C 1
ATOM 1463 O O . PRO A 1 183 ? 8.321 -1.078 -20.682 1.00 83.25 183 PRO A O 1
ATOM 1466 N N . PRO A 1 184 ? 9.434 -1.733 -22.543 1.00 83.62 184 PRO A N 1
ATOM 1467 C CA . PRO A 1 184 ? 10.766 -1.572 -21.968 1.00 83.62 184 PRO A CA 1
ATOM 1468 C C . PRO A 1 184 ? 11.053 -0.095 -21.679 1.00 83.62 184 PRO A C 1
ATOM 1470 O O . PRO A 1 184 ? 10.553 0.793 -22.380 1.00 83.62 184 PRO A O 1
ATOM 1473 N N . LEU A 1 185 ? 11.894 0.186 -20.678 1.00 85.69 185 LEU A N 1
ATOM 1474 C CA . LEU A 1 185 ? 12.163 1.559 -20.237 1.00 85.69 185 LEU A CA 1
ATOM 1475 C C . LEU A 1 185 ? 12.736 2.441 -21.356 1.00 85.69 185 LEU A C 1
ATOM 1477 O O . LEU A 1 185 ? 12.425 3.631 -21.425 1.00 85.69 185 LEU A O 1
ATOM 1481 N N . SER A 1 186 ? 13.504 1.845 -22.272 1.00 84.56 186 SER A N 1
ATOM 1482 C CA . SER A 1 186 ? 14.091 2.512 -23.441 1.00 84.56 186 SER A CA 1
ATOM 1483 C C . SER A 1 186 ? 13.060 3.133 -24.391 1.00 84.56 186 SER A C 1
ATOM 1485 O O . SER A 1 186 ? 13.384 4.073 -25.112 1.00 84.56 186 SER A O 1
ATOM 1487 N N . GLN A 1 187 ? 11.814 2.646 -24.389 1.00 86.81 187 GLN A N 1
ATOM 1488 C CA . GLN A 1 187 ? 10.722 3.240 -25.168 1.00 86.81 187 GLN A CA 1
ATOM 1489 C C . GLN A 1 187 ? 10.065 4.430 -24.459 1.00 86.81 187 GLN A C 1
ATOM 1491 O O . GLN A 1 187 ? 9.423 5.248 -25.113 1.00 86.81 187 GLN A O 1
ATOM 1496 N N . LEU A 1 188 ? 10.204 4.531 -23.134 1.00 84.00 188 LEU A N 1
ATOM 1497 C CA . LEU A 1 188 ? 9.593 5.593 -22.331 1.00 84.00 188 LEU A CA 1
ATOM 1498 C C . LEU A 1 188 ? 10.530 6.783 -22.122 1.00 84.00 188 LEU A C 1
ATOM 1500 O O . LEU A 1 188 ? 10.069 7.916 -21.991 1.00 84.00 188 LEU A O 1
ATOM 1504 N N . THR A 1 189 ? 11.838 6.540 -22.073 1.00 83.19 189 THR A N 1
ATOM 1505 C CA . THR A 1 189 ? 12.850 7.586 -21.923 1.00 83.19 189 THR A CA 1
ATOM 1506 C C . THR A 1 189 ? 14.132 7.206 -22.651 1.00 83.19 189 THR A C 1
ATOM 1508 O O . THR A 1 189 ? 14.593 6.071 -22.582 1.00 83.19 189 THR A O 1
ATOM 1511 N N . SER A 1 190 ? 14.737 8.186 -23.319 1.00 77.94 190 SER A N 1
ATOM 1512 C CA . SER A 1 190 ? 16.092 8.083 -23.870 1.00 77.94 190 SER A CA 1
ATOM 1513 C C . SER A 1 190 ? 17.174 8.486 -22.861 1.00 77.94 190 SER A C 1
ATOM 1515 O O . SER A 1 190 ? 18.354 8.235 -23.086 1.00 77.94 190 SER A O 1
ATOM 1517 N N . VAL A 1 191 ? 16.782 9.121 -21.752 1.00 83.38 191 VAL A N 1
ATOM 1518 C CA . VAL A 1 191 ? 17.681 9.589 -20.692 1.00 83.38 191 VAL A CA 1
ATOM 1519 C C . VAL A 1 191 ? 17.744 8.547 -19.584 1.00 83.38 191 VAL A C 1
ATOM 1521 O O . VAL A 1 191 ? 16.700 8.047 -19.151 1.00 83.38 191 VAL A O 1
ATOM 1524 N N . ALA A 1 192 ? 18.958 8.265 -19.104 1.00 80.94 192 ALA A N 1
ATOM 1525 C CA . ALA A 1 192 ? 19.174 7.383 -17.966 1.00 80.94 192 ALA A CA 1
ATOM 1526 C C . ALA A 1 192 ? 18.376 7.881 -16.741 1.00 80.94 192 ALA A C 1
ATOM 1528 O O . ALA A 1 192 ? 18.462 9.064 -16.390 1.00 80.94 192 ALA A O 1
ATOM 1529 N N . PRO A 1 193 ? 17.572 7.015 -16.103 1.00 83.44 193 PRO A N 1
ATOM 1530 C CA . PRO A 1 193 ? 16.782 7.394 -14.939 1.00 83.44 193 PRO A CA 1
ATOM 1531 C C . PRO A 1 193 ? 17.694 7.767 -13.762 1.00 83.44 193 PRO A C 1
ATOM 1533 O O . PRO A 1 193 ? 18.735 7.151 -13.546 1.00 83.44 193 PRO A O 1
ATOM 1536 N N . SER A 1 194 ? 17.281 8.766 -12.977 1.00 85.12 194 SER A N 1
ATOM 1537 C CA . SER A 1 194 ? 17.972 9.127 -11.732 1.00 85.12 194 SER A CA 1
ATOM 1538 C C . SER A 1 194 ? 17.954 7.950 -10.746 1.00 85.12 194 SER A C 1
ATOM 1540 O O . SER A 1 194 ? 16.908 7.308 -10.616 1.00 85.12 194 SER A O 1
ATOM 1542 N N . PRO A 1 195 ? 19.041 7.698 -9.991 1.00 84.31 195 PRO A N 1
ATOM 1543 C CA . PRO A 1 195 ? 19.065 6.651 -8.965 1.00 84.31 195 PRO A CA 1
ATOM 1544 C C . PRO A 1 195 ? 18.025 6.878 -7.853 1.00 84.31 195 PRO A C 1
ATOM 1546 O O . PRO A 1 195 ? 17.582 5.924 -7.217 1.00 84.31 195 PRO A O 1
ATOM 1549 N N . LEU A 1 196 ? 17.569 8.121 -7.661 1.00 89.06 196 LEU A N 1
ATOM 1550 C CA . LEU A 1 196 ? 16.584 8.497 -6.639 1.00 89.06 196 LEU A CA 1
ATOM 1551 C C . LEU A 1 196 ? 15.165 7.988 -6.927 1.00 89.06 196 LEU A C 1
ATOM 1553 O O . LEU A 1 196 ? 14.297 7.990 -6.051 1.00 89.06 196 LEU A O 1
ATOM 1557 N N . ILE A 1 197 ? 14.907 7.512 -8.148 1.00 90.12 197 ILE A N 1
ATOM 1558 C CA . ILE A 1 197 ? 13.607 6.939 -8.496 1.00 90.12 197 ILE A CA 1
ATOM 1559 C C . ILE A 1 197 ? 13.258 5.734 -7.613 1.00 90.12 197 ILE A C 1
ATOM 1561 O O . ILE A 1 197 ? 12.085 5.521 -7.318 1.00 90.12 197 ILE A O 1
ATOM 1565 N N . ALA A 1 198 ? 14.258 4.996 -7.126 1.00 91.69 198 ALA A N 1
ATOM 1566 C CA . ALA A 1 198 ? 14.046 3.861 -6.2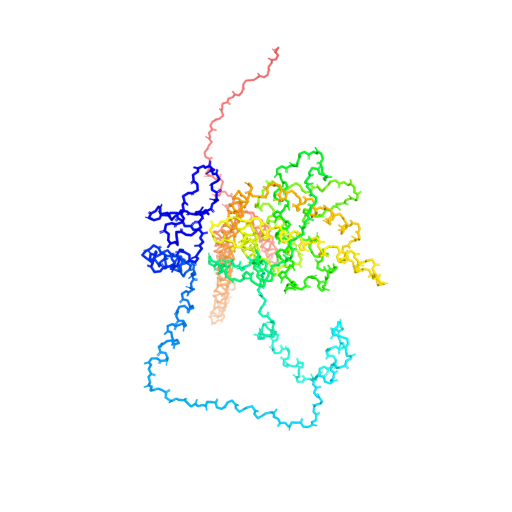41 1.00 91.69 198 ALA A CA 1
ATOM 1567 C C . ALA A 1 198 ? 13.293 4.282 -4.964 1.00 91.69 198 ALA A C 1
ATOM 1569 O O . ALA A 1 198 ? 12.358 3.605 -4.537 1.00 91.69 198 ALA A O 1
ATOM 1570 N N . PHE A 1 199 ? 13.615 5.457 -4.414 1.00 93.06 199 PHE A N 1
ATOM 1571 C CA . PHE A 1 199 ? 12.937 6.018 -3.244 1.00 93.06 199 PHE A CA 1
ATOM 1572 C C . PHE A 1 199 ? 11.562 6.609 -3.583 1.00 93.06 199 PHE A C 1
ATOM 1574 O O . PHE A 1 199 ? 10.638 6.525 -2.777 1.00 93.06 199 PHE A O 1
ATOM 1581 N N . SER A 1 200 ? 11.378 7.119 -4.805 1.00 93.38 200 SER A N 1
ATOM 1582 C CA . SER A 1 200 ? 10.047 7.493 -5.314 1.00 93.38 200 SER A CA 1
ATOM 1583 C C . SER A 1 200 ? 9.109 6.284 -5.402 1.00 93.38 200 SER A C 1
ATOM 1585 O O . SER A 1 200 ? 7.942 6.372 -5.023 1.00 93.38 200 SER A O 1
ATOM 1587 N N . VAL A 1 201 ? 9.627 5.138 -5.852 1.00 93.75 201 VAL A N 1
ATOM 1588 C CA . VAL A 1 201 ? 8.885 3.872 -5.894 1.00 93.75 201 VAL A CA 1
ATOM 1589 C C . VAL A 1 201 ? 8.577 3.365 -4.478 1.00 93.75 201 VAL A C 1
ATOM 1591 O O . VAL A 1 201 ? 7.470 2.890 -4.237 1.00 93.75 201 VAL A O 1
ATOM 1594 N N . LEU A 1 202 ? 9.491 3.529 -3.512 1.00 94.31 202 LEU A N 1
ATOM 1595 C CA . LEU A 1 202 ? 9.209 3.218 -2.102 1.00 94.31 202 LEU A CA 1
ATOM 1596 C C . LEU A 1 202 ? 8.095 4.089 -1.511 1.00 94.31 202 LEU A C 1
ATOM 1598 O O . LEU A 1 202 ? 7.213 3.566 -0.832 1.00 94.31 202 LEU A O 1
ATOM 1602 N N . ASN A 1 203 ? 8.103 5.397 -1.787 1.00 94.75 203 ASN A N 1
ATOM 1603 C CA . ASN A 1 203 ? 7.034 6.297 -1.350 1.00 94.75 203 ASN A CA 1
ATOM 1604 C C . ASN A 1 203 ? 5.680 5.875 -1.939 1.00 94.75 203 ASN A C 1
ATOM 1606 O O . ASN A 1 203 ? 4.666 5.895 -1.242 1.00 94.75 203 ASN A O 1
ATOM 1610 N N . PHE A 1 204 ? 5.675 5.428 -3.198 1.00 95.75 204 PHE A N 1
ATOM 1611 C CA . PHE A 1 204 ? 4.501 4.817 -3.811 1.00 95.75 204 PHE A CA 1
ATOM 1612 C C . PHE A 1 204 ? 4.054 3.546 -3.078 1.00 95.75 204 PHE A C 1
ATOM 1614 O O . PHE A 1 204 ? 2.872 3.439 -2.765 1.00 95.75 204 PHE A O 1
ATOM 1621 N N . PHE A 1 205 ? 4.952 2.606 -2.761 1.00 96.00 205 PHE A N 1
ATOM 1622 C CA . PHE A 1 205 ? 4.559 1.383 -2.052 1.00 96.00 205 PHE A CA 1
ATOM 1623 C C . PHE A 1 205 ? 3.959 1.669 -0.677 1.00 96.00 205 PHE A C 1
ATOM 1625 O O . PHE A 1 205 ? 2.985 1.019 -0.308 1.00 96.00 205 PHE A O 1
ATOM 1632 N N . ALA A 1 206 ? 4.485 2.654 0.051 1.00 94.44 206 ALA A N 1
ATOM 1633 C CA . ALA A 1 206 ? 3.932 3.067 1.338 1.00 94.44 206 ALA A CA 1
ATOM 1634 C C . ALA A 1 206 ? 2.482 3.561 1.205 1.00 94.44 206 ALA A C 1
ATOM 1636 O O . ALA A 1 206 ? 1.590 3.059 1.891 1.00 94.44 206 ALA A O 1
ATOM 1637 N N . ALA A 1 207 ? 2.231 4.473 0.261 1.00 94.56 207 ALA A N 1
ATOM 1638 C CA . ALA A 1 207 ? 0.887 4.974 -0.019 1.00 94.56 207 ALA A CA 1
ATOM 1639 C C . ALA A 1 207 ? -0.051 3.872 -0.548 1.00 94.56 207 ALA A C 1
ATOM 1641 O O . ALA A 1 207 ? -1.215 3.809 -0.156 1.00 94.56 207 ALA A O 1
ATOM 1642 N N . TYR A 1 208 ? 0.454 2.976 -1.401 1.00 95.62 208 TYR A N 1
ATOM 1643 C CA . TYR A 1 208 ? -0.300 1.847 -1.945 1.00 95.62 208 TYR A CA 1
ATOM 1644 C C . TYR A 1 208 ? -0.755 0.884 -0.844 1.00 95.62 208 TYR A C 1
ATOM 1646 O O . TYR A 1 208 ? -1.947 0.597 -0.756 1.00 95.62 208 TYR A O 1
ATOM 1654 N N . CYS A 1 209 ? 0.165 0.429 0.018 1.00 94.06 209 CYS A N 1
ATOM 1655 C CA . CYS A 1 209 ? -0.159 -0.489 1.114 1.00 94.06 209 CYS A CA 1
ATOM 1656 C C . CYS A 1 209 ? -1.237 0.105 2.014 1.00 94.06 209 CYS A C 1
ATOM 1658 O O . CYS A 1 209 ? -2.229 -0.555 2.306 1.00 94.06 209 CYS A O 1
ATOM 1660 N N . HIS A 1 210 ? -1.068 1.371 2.405 1.00 91.50 210 HIS A N 1
ATOM 1661 C CA . HIS A 1 210 ? -2.039 2.038 3.257 1.00 91.50 210 HIS A CA 1
ATOM 1662 C C . HIS A 1 210 ? -3.403 2.171 2.572 1.00 91.50 210 HIS A C 1
ATOM 1664 O O . HIS A 1 210 ? -4.411 1.824 3.175 1.00 91.50 210 HIS A O 1
ATOM 1670 N N . THR A 1 211 ? -3.450 2.598 1.305 1.00 92.25 211 THR A N 1
ATOM 1671 C CA . THR A 1 211 ? -4.731 2.793 0.607 1.00 92.25 211 THR A CA 1
ATOM 1672 C C . THR A 1 211 ? -5.480 1.472 0.416 1.00 92.25 211 THR A C 1
ATOM 1674 O O . THR A 1 211 ? -6.685 1.400 0.638 1.00 92.25 211 THR A O 1
ATOM 1677 N N . VAL A 1 212 ? -4.784 0.396 0.043 1.00 92.31 212 VAL A N 1
ATOM 1678 C CA . VAL A 1 212 ? -5.413 -0.925 -0.110 1.00 92.31 212 VAL A CA 1
ATOM 1679 C C . VAL A 1 212 ? -5.912 -1.457 1.236 1.00 92.31 212 VAL A C 1
ATOM 1681 O O . VAL A 1 212 ? -7.000 -2.029 1.290 1.00 92.31 212 VAL A O 1
ATOM 1684 N N . THR A 1 213 ? -5.163 -1.240 2.320 1.00 88.81 213 THR A N 1
ATOM 1685 C CA . THR A 1 213 ? -5.588 -1.617 3.675 1.00 88.81 213 THR A CA 1
ATOM 1686 C C . THR A 1 213 ? -6.786 -0.796 4.149 1.00 88.81 213 THR A C 1
ATOM 1688 O O . THR A 1 213 ? -7.730 -1.374 4.680 1.00 88.81 213 THR A O 1
ATOM 1691 N N . LEU A 1 214 ? -6.798 0.515 3.891 1.00 86.81 214 LEU A N 1
ATOM 1692 C CA . LEU A 1 214 ? -7.910 1.415 4.213 1.00 86.81 214 LEU A CA 1
ATOM 1693 C C . LEU A 1 214 ? -9.219 0.967 3.549 1.00 86.81 214 LEU A C 1
ATOM 1695 O O . LEU A 1 214 ? -10.286 1.058 4.146 1.00 86.81 214 LEU A O 1
ATOM 1699 N N . HIS A 1 215 ? -9.130 0.447 2.324 1.00 87.06 215 HIS A N 1
ATOM 1700 C CA . HIS A 1 215 ? -10.276 -0.053 1.567 1.00 87.06 215 HIS A CA 1
ATOM 1701 C C . HIS A 1 215 ? -10.498 -1.566 1.690 1.00 87.06 215 HIS A C 1
ATOM 1703 O O . HIS A 1 215 ? -11.289 -2.111 0.925 1.00 87.06 215 HIS A O 1
ATOM 1709 N N . LEU A 1 216 ? -9.808 -2.261 2.603 1.00 87.81 216 LEU A N 1
ATOM 1710 C CA . LEU A 1 216 ? -9.935 -3.712 2.809 1.00 87.81 216 LEU A CA 1
ATOM 1711 C C . LEU A 1 216 ? -9.803 -4.536 1.509 1.00 87.81 216 LEU A C 1
ATOM 1713 O O . LEU A 1 216 ? -10.475 -5.548 1.325 1.00 87.81 216 LEU A O 1
ATOM 1717 N N . GLY A 1 217 ? -8.947 -4.096 0.580 1.00 87.19 217 GLY A N 1
ATOM 1718 C CA . GLY A 1 217 ? -8.751 -4.750 -0.721 1.00 87.19 217 GLY A CA 1
ATOM 1719 C C . GLY A 1 217 ? -9.791 -4.413 -1.795 1.00 87.19 217 GLY A C 1
ATOM 1720 O O . GLY A 1 217 ? -9.638 -4.853 -2.933 1.00 87.19 217 GLY A O 1
ATOM 1721 N N . GLU A 1 218 ? -10.797 -3.597 -1.475 1.00 88.69 218 GLU A N 1
ATOM 1722 C CA . GLU A 1 218 ? -11.888 -3.203 -2.376 1.00 88.69 218 GLU A CA 1
ATOM 1723 C C . GLU A 1 218 ? -11.660 -1.836 -3.043 1.00 88.69 218 GLU A C 1
ATOM 1725 O O . GLU A 1 218 ? -12.585 -1.180 -3.535 1.00 88.69 218 GLU A O 1
ATOM 1730 N N . HIS A 1 219 ? -10.401 -1.397 -3.130 1.00 90.81 219 HIS A N 1
ATOM 1731 C CA . HIS A 1 219 ? -10.008 -0.162 -3.822 1.00 90.81 219 HIS A CA 1
ATOM 1732 C C . HIS A 1 219 ? -10.466 -0.149 -5.285 1.00 90.81 219 HIS A C 1
ATOM 1734 O O . HIS A 1 219 ? -10.767 0.906 -5.834 1.00 90.81 219 HIS A O 1
ATOM 1740 N N . MET A 1 220 ? -10.602 -1.315 -5.921 1.00 90.44 220 MET A N 1
ATOM 1741 C CA . MET A 1 220 ? -11.147 -1.421 -7.275 1.00 90.44 220 MET A CA 1
ATOM 1742 C C . MET A 1 220 ? -12.646 -1.110 -7.353 1.00 90.44 220 MET A C 1
ATOM 1744 O O . MET A 1 220 ? -13.089 -0.650 -8.404 1.00 90.44 220 MET A O 1
ATOM 1748 N N . GLN A 1 221 ? -13.442 -1.362 -6.310 1.00 88.94 221 GLN A N 1
ATOM 1749 C CA . GLN A 1 221 ? -14.878 -1.045 -6.309 1.00 88.94 221 GLN A CA 1
ATOM 1750 C C . GLN A 1 221 ? -15.112 0.459 -6.157 1.00 88.94 221 GLN A C 1
ATOM 1752 O O . GLN A 1 221 ? -15.972 1.028 -6.819 1.00 88.94 221 GLN A O 1
ATOM 1757 N N . THR A 1 222 ? -14.271 1.114 -5.359 1.00 86.88 222 THR A N 1
ATOM 1758 C CA . THR A 1 222 ? -14.300 2.559 -5.114 1.00 86.88 222 THR A CA 1
ATOM 1759 C C . THR A 1 222 ? -13.162 3.268 -5.852 1.00 86.88 222 THR A C 1
ATOM 1761 O O . THR A 1 222 ? -12.463 4.105 -5.275 1.00 86.88 222 THR A O 1
ATOM 1764 N N . ALA A 1 223 ? -12.936 2.924 -7.128 1.00 91.06 223 ALA A N 1
ATOM 1765 C CA . ALA A 1 223 ? -11.686 3.229 -7.831 1.00 91.06 223 ALA A CA 1
ATOM 1766 C C . ALA A 1 223 ? -11.336 4.717 -7.834 1.00 91.06 223 ALA A C 1
ATOM 1768 O O . ALA A 1 223 ? -10.201 5.075 -7.535 1.00 91.06 223 ALA A O 1
ATOM 1769 N N . TRP A 1 224 ? -12.290 5.602 -8.114 1.00 88.31 224 TRP A N 1
ATOM 1770 C CA . TRP A 1 224 ? -12.023 7.039 -8.066 1.00 88.31 224 TRP A CA 1
ATOM 1771 C C . TRP A 1 224 ? -11.738 7.585 -6.654 1.00 88.31 224 TRP A C 1
ATOM 1773 O O . TRP A 1 224 ? -10.777 8.346 -6.480 1.00 88.31 224 TRP A O 1
ATOM 1783 N N . ARG A 1 225 ? -12.537 7.211 -5.643 1.00 87.19 225 ARG A N 1
ATOM 1784 C CA . ARG A 1 225 ? -12.346 7.682 -4.255 1.00 87.19 225 ARG A CA 1
ATOM 1785 C C . ARG A 1 225 ? -10.977 7.257 -3.734 1.00 87.19 225 ARG A C 1
ATOM 1787 O O . ARG A 1 225 ? -10.171 8.094 -3.342 1.00 87.19 225 ARG A O 1
ATOM 1794 N N . SER A 1 226 ? -10.695 5.970 -3.845 1.00 91.81 226 SER A N 1
ATOM 1795 C CA . SER A 1 226 ? -9.443 5.380 -3.397 1.00 91.81 226 SER A CA 1
ATOM 1796 C C . SER A 1 226 ? -8.243 5.922 -4.197 1.00 91.81 226 SER A C 1
ATOM 1798 O O . SER A 1 226 ? -7.197 6.209 -3.619 1.00 91.81 226 SER A O 1
ATOM 1800 N N . ALA A 1 227 ? -8.365 6.143 -5.515 1.00 93.81 227 ALA A N 1
ATOM 1801 C CA . ALA A 1 227 ? -7.290 6.755 -6.305 1.00 93.81 227 ALA A CA 1
ATOM 1802 C C . ALA A 1 227 ? -6.986 8.192 -5.857 1.00 93.81 227 ALA A C 1
ATOM 1804 O O . ALA A 1 227 ? -5.834 8.621 -5.888 1.00 93.81 227 ALA A O 1
ATOM 1805 N N . SER A 1 228 ? -8.009 8.943 -5.441 1.00 91.25 228 SER A N 1
ATOM 1806 C CA . SER A 1 228 ? -7.812 10.287 -4.890 1.00 91.25 228 SER A CA 1
ATOM 1807 C C . SER A 1 228 ? -7.007 10.231 -3.592 1.00 91.25 228 SER A C 1
ATOM 1809 O O . SER A 1 228 ? -6.096 11.037 -3.413 1.00 91.25 228 SER A O 1
ATOM 1811 N N . GLU A 1 229 ? -7.274 9.236 -2.746 1.00 91.19 229 GLU A N 1
ATOM 1812 C CA . GLU A 1 229 ? -6.546 9.008 -1.497 1.00 91.19 229 GLU A CA 1
ATOM 1813 C C . GLU A 1 229 ? -5.077 8.632 -1.737 1.00 91.19 229 GLU A C 1
ATOM 1815 O O . GLU A 1 229 ? -4.170 9.266 -1.191 1.00 91.19 229 GLU A O 1
ATOM 1820 N N . LEU A 1 230 ? -4.820 7.714 -2.678 1.00 93.88 230 LEU A N 1
ATOM 1821 C CA . LEU A 1 230 ? -3.461 7.359 -3.099 1.00 93.88 230 LEU A CA 1
ATOM 1822 C C . LEU A 1 230 ? -2.646 8.597 -3.497 1.00 93.88 230 LEU A C 1
ATOM 1824 O O . LEU A 1 230 ? -1.488 8.734 -3.105 1.00 93.88 230 LEU A O 1
ATOM 1828 N N . LEU A 1 231 ? -3.236 9.498 -4.289 1.00 92.50 231 LEU A N 1
ATOM 1829 C CA . LEU A 1 231 ? -2.564 10.710 -4.769 1.00 92.50 231 LEU A CA 1
ATOM 1830 C C . LEU A 1 231 ? -2.304 11.729 -3.650 1.00 92.50 231 LEU A C 1
ATOM 1832 O O . LEU A 1 231 ? -1.353 12.505 -3.752 1.00 92.50 231 LEU A O 1
ATOM 1836 N N . ARG A 1 232 ? -3.127 11.749 -2.595 1.00 89.88 232 ARG A N 1
ATOM 1837 C CA . ARG A 1 232 ? -2.916 12.611 -1.419 1.00 89.88 232 ARG A CA 1
ATOM 1838 C C . ARG A 1 232 ? -1.770 12.105 -0.548 1.00 89.88 232 ARG A C 1
ATOM 1840 O O . ARG A 1 232 ? -1.010 12.914 -0.015 1.00 89.88 232 ARG A O 1
ATOM 1847 N N . MET A 1 233 ? -1.636 10.785 -0.436 1.00 89.94 233 MET A N 1
ATOM 1848 C CA . MET A 1 233 ? -0.604 10.128 0.369 1.00 89.94 233 MET A CA 1
ATOM 1849 C C . MET A 1 233 ? 0.743 10.015 -0.353 1.00 89.94 233 MET A C 1
ATOM 1851 O O . MET A 1 233 ? 1.799 10.093 0.277 1.00 89.94 233 MET A O 1
ATOM 1855 N N . CYS A 1 234 ? 0.729 9.848 -1.677 1.00 93.00 234 CYS A N 1
ATOM 1856 C CA . CYS A 1 234 ? 1.934 9.638 -2.471 1.00 93.00 234 CYS A CA 1
ATOM 1857 C C . CYS A 1 234 ? 2.468 10.940 -3.075 1.00 93.00 234 CYS A C 1
ATOM 1859 O O . CYS A 1 234 ? 2.042 11.385 -4.144 1.00 93.00 234 CYS A O 1
ATOM 1861 N N . VAL A 1 235 ? 3.489 11.510 -2.435 1.00 90.69 235 VAL A N 1
ATOM 1862 C CA . VAL A 1 235 ? 4.159 12.724 -2.922 1.00 90.69 235 VAL A CA 1
ATOM 1863 C C . VAL A 1 235 ? 4.847 12.481 -4.273 1.00 90.69 235 VAL A C 1
ATOM 1865 O O . VAL A 1 235 ? 4.855 13.359 -5.131 1.00 90.69 235 VAL A O 1
ATOM 1868 N N . ALA A 1 236 ? 5.340 11.262 -4.523 1.00 91.00 236 ALA A N 1
ATOM 1869 C CA . ALA A 1 236 ? 5.989 10.895 -5.785 1.00 91.00 236 ALA A CA 1
ATOM 1870 C C . ALA A 1 236 ? 5.046 10.866 -7.010 1.00 91.00 236 ALA A C 1
ATOM 1872 O O . ALA A 1 236 ? 5.519 10.890 -8.155 1.00 91.00 236 ALA A O 1
ATOM 1873 N N . LEU A 1 237 ? 3.728 10.801 -6.783 1.00 89.56 237 LEU A N 1
ATOM 1874 C CA . LEU A 1 237 ? 2.695 10.872 -7.823 1.00 89.56 237 LEU A CA 1
ATOM 1875 C C . LEU A 1 237 ? 2.103 12.279 -7.978 1.00 89.56 237 LEU A C 1
ATOM 1877 O O . LEU A 1 237 ? 1.327 12.505 -8.910 1.00 89.56 237 LEU A O 1
ATOM 1881 N N . HIS A 1 238 ? 2.468 13.217 -7.102 1.00 80.94 238 HIS A N 1
ATOM 1882 C CA . HIS A 1 238 ? 1.969 14.582 -7.150 1.00 80.94 238 HIS A CA 1
ATOM 1883 C C . HIS A 1 238 ? 2.655 15.397 -8.254 1.00 80.94 238 HIS A C 1
ATOM 1885 O O . HIS A 1 238 ? 3.828 15.201 -8.583 1.00 80.94 238 HIS A O 1
ATOM 1891 N N . CYS A 1 239 ? 1.905 16.325 -8.840 1.00 68.12 239 CYS A N 1
ATOM 1892 C CA . CYS A 1 239 ? 2.406 17.267 -9.827 1.00 68.12 239 CYS A CA 1
ATOM 1893 C C . CYS A 1 239 ? 1.747 18.617 -9.565 1.00 68.12 239 CYS A C 1
ATOM 1895 O O . CYS A 1 239 ? 0.545 18.757 -9.789 1.00 68.12 239 CYS A O 1
ATOM 1897 N N . ASP A 1 240 ? 2.537 19.582 -9.094 1.00 59.16 240 ASP A N 1
ATOM 1898 C CA . ASP A 1 240 ? 2.042 20.919 -8.749 1.00 59.16 240 ASP A CA 1
ATOM 1899 C C . ASP A 1 240 ? 1.539 21.681 -9.993 1.00 59.16 240 ASP A C 1
ATOM 1901 O O . ASP A 1 240 ? 0.649 22.522 -9.894 1.00 59.16 240 ASP A O 1
ATOM 1905 N N . GLU A 1 241 ? 2.058 21.356 -11.189 1.00 58.78 241 GLU A N 1
ATOM 1906 C CA . GLU A 1 241 ? 1.665 21.990 -12.452 1.00 58.78 241 GLU A CA 1
ATOM 1907 C C . GLU A 1 241 ? 1.668 21.024 -13.657 1.00 58.78 241 GLU A C 1
ATOM 1909 O O . GLU A 1 241 ? 2.666 20.336 -13.898 1.00 58.78 241 GLU A O 1
ATOM 1914 N N . PRO A 1 242 ? 0.620 21.023 -14.509 1.00 52.72 242 PRO A N 1
ATOM 1915 C CA . PRO A 1 242 ? 0.577 20.203 -15.718 1.00 52.72 242 PRO A CA 1
ATOM 1916 C C . PRO A 1 242 ? 1.765 20.486 -16.654 1.00 52.72 242 PRO A C 1
ATOM 1918 O O . PRO A 1 242 ? 1.854 21.552 -17.255 1.00 52.72 242 PRO A O 1
ATOM 1921 N N . GLY A 1 243 ? 2.658 19.507 -16.825 1.00 51.31 243 GLY A N 1
ATOM 1922 C CA . GLY A 1 243 ? 3.789 19.589 -17.762 1.00 51.31 243 GLY A CA 1
ATOM 1923 C C . GLY A 1 243 ? 5.156 19.869 -17.129 1.00 51.31 243 GLY A C 1
ATOM 1924 O O . GLY A 1 243 ? 6.158 19.804 -17.841 1.00 51.31 243 GLY A O 1
ATOM 1925 N N . LYS A 1 244 ? 5.234 20.103 -15.812 1.00 54.44 244 LYS A N 1
ATOM 1926 C CA . LYS A 1 244 ? 6.509 20.142 -15.075 1.00 54.44 244 LYS A CA 1
ATOM 1927 C C . LYS A 1 244 ? 6.863 18.764 -14.498 1.00 54.44 244 LYS A C 1
ATOM 1929 O O . LYS A 1 244 ? 6.001 17.906 -14.305 1.00 54.44 244 LYS A O 1
ATOM 1934 N N . LYS A 1 245 ? 8.160 18.523 -14.263 1.00 57.62 245 LYS A N 1
ATOM 1935 C CA . LYS A 1 245 ? 8.634 17.316 -13.561 1.00 57.62 245 LYS A CA 1
ATOM 1936 C C . LYS A 1 245 ? 8.126 17.347 -12.115 1.00 57.62 245 LYS A C 1
ATOM 1938 O O . LYS A 1 245 ? 8.008 18.426 -11.544 1.00 57.62 245 LYS A O 1
ATOM 1943 N N . ALA A 1 246 ? 7.839 16.173 -11.546 1.00 58.25 246 ALA A N 1
ATOM 1944 C CA . ALA A 1 246 ? 7.536 16.052 -10.121 1.00 58.25 246 ALA A CA 1
ATOM 1945 C C . ALA A 1 246 ? 8.660 16.721 -9.311 1.00 58.25 246 ALA A C 1
ATOM 1947 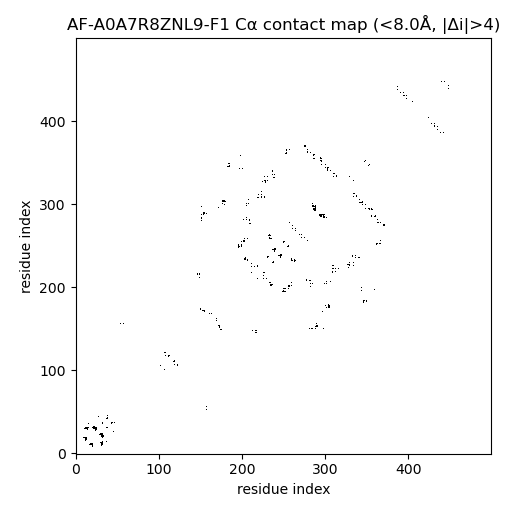O O . ALA A 1 246 ? 9.835 16.455 -9.559 1.00 58.25 246 ALA A O 1
ATOM 1948 N N . THR A 1 247 ? 8.277 17.621 -8.412 1.00 52.84 247 THR A N 1
ATOM 1949 C CA . THR A 1 247 ? 9.155 18.514 -7.640 1.00 52.84 247 THR A CA 1
ATOM 1950 C C . THR A 1 247 ? 9.793 17.821 -6.439 1.00 52.84 247 THR A C 1
ATOM 1952 O O . THR A 1 247 ? 10.818 18.276 -5.944 1.00 52.84 247 THR A O 1
ATOM 1955 N N . CYS A 1 248 ? 9.214 16.710 -5.974 1.00 64.56 248 CYS A N 1
ATOM 1956 C CA . CYS A 1 248 ? 9.706 15.994 -4.806 1.00 64.56 248 CYS A CA 1
ATOM 1957 C C . CYS A 1 248 ? 10.846 15.040 -5.183 1.00 64.56 248 CYS A C 1
ATOM 1959 O O . CYS A 1 248 ? 10.625 13.939 -5.697 1.00 64.56 248 CYS A O 1
ATOM 1961 N N . GLU A 1 249 ? 12.075 15.485 -4.932 1.00 81.12 249 GLU A N 1
ATOM 1962 C CA . GLU A 1 249 ? 13.255 14.628 -4.922 1.00 81.12 249 GLU A CA 1
ATOM 1963 C C . GLU A 1 249 ? 13.339 13.922 -3.569 1.00 81.12 249 GLU A C 1
ATOM 1965 O O . GLU A 1 249 ? 13.553 14.555 -2.543 1.00 81.12 249 GLU A O 1
ATOM 1970 N N . ILE A 1 250 ? 13.142 12.605 -3.573 1.00 90.31 250 ILE A N 1
ATOM 1971 C CA . ILE A 1 250 ? 13.252 11.773 -2.374 1.00 90.31 250 ILE A CA 1
ATOM 1972 C C . ILE A 1 250 ? 14.645 11.150 -2.371 1.00 90.31 250 ILE A C 1
ATOM 1974 O O . ILE A 1 250 ? 15.013 10.449 -3.316 1.00 90.31 250 ILE A O 1
ATOM 1978 N N . SER A 1 251 ? 15.418 11.414 -1.322 1.00 90.25 251 SER A N 1
ATOM 1979 C CA . SER A 1 251 ? 16.850 11.108 -1.249 1.00 90.25 251 SER A CA 1
ATOM 1980 C C . SER A 1 251 ? 17.176 9.784 -0.554 1.00 90.25 251 SER A C 1
ATOM 1982 O O . SER A 1 251 ? 18.265 9.243 -0.749 1.00 90.25 251 SER A O 1
ATOM 1984 N N . SER A 1 252 ? 16.250 9.243 0.245 1.00 92.06 252 SER A N 1
ATOM 1985 C CA . SER A 1 252 ? 16.473 8.025 1.031 1.00 92.06 252 SER A CA 1
ATOM 1986 C C . SER A 1 252 ? 15.200 7.203 1.264 1.00 92.06 252 SER A C 1
ATOM 1988 O O . SER A 1 252 ? 14.077 7.688 1.114 1.00 92.06 252 SER A O 1
ATOM 1990 N N . ALA A 1 253 ? 15.373 5.941 1.676 1.00 91.50 253 ALA A N 1
ATOM 1991 C CA . ALA A 1 253 ? 14.263 5.064 2.053 1.00 91.50 253 ALA A CA 1
ATOM 1992 C C . ALA A 1 253 ? 13.517 5.580 3.295 1.00 91.50 253 ALA A C 1
ATOM 1994 O O . ALA A 1 253 ? 12.289 5.543 3.333 1.00 91.50 253 ALA A O 1
ATOM 1995 N N . GLN A 1 254 ? 14.249 6.111 4.279 1.00 90.19 254 GLN A N 1
ATOM 1996 C CA . GLN A 1 254 ? 13.660 6.719 5.471 1.00 90.19 254 GLN A CA 1
ATOM 1997 C C . GLN A 1 254 ? 12.786 7.919 5.099 1.00 90.19 254 GLN A C 1
ATOM 1999 O O . GLN A 1 254 ? 11.633 7.983 5.517 1.00 90.19 254 GLN A O 1
ATOM 2004 N N . GLU A 1 255 ? 13.294 8.828 4.264 1.00 91.94 255 GLU A N 1
ATOM 2005 C CA . GLU A 1 255 ? 12.535 9.991 3.798 1.00 91.94 255 GLU A CA 1
ATOM 2006 C C . GLU A 1 255 ? 11.268 9.574 3.037 1.00 91.94 255 GLU A C 1
ATOM 2008 O O . GLU A 1 255 ? 10.190 10.106 3.296 1.00 91.94 255 GLU A O 1
ATOM 2013 N N . ALA A 1 256 ? 11.362 8.561 2.168 1.00 93.12 256 ALA A N 1
ATOM 2014 C CA . ALA A 1 256 ? 10.217 8.037 1.424 1.00 93.12 256 ALA A CA 1
ATOM 2015 C C . ALA A 1 256 ? 9.065 7.586 2.341 1.00 93.12 256 ALA A C 1
ATOM 2017 O O . ALA A 1 256 ? 7.899 7.889 2.064 1.00 93.12 256 ALA A O 1
ATOM 2018 N N . LEU A 1 257 ? 9.395 6.873 3.425 1.00 91.56 257 LEU A N 1
ATOM 2019 C CA . LEU A 1 257 ? 8.423 6.373 4.399 1.00 91.56 257 LEU A CA 1
ATOM 2020 C C . LEU A 1 257 ? 7.911 7.486 5.321 1.00 91.56 257 LEU A C 1
ATOM 2022 O O . LEU A 1 257 ? 6.712 7.538 5.586 1.00 91.56 257 LEU A O 1
ATOM 2026 N N . VAL A 1 258 ? 8.784 8.396 5.773 1.00 89.19 258 VAL A N 1
ATOM 2027 C CA . VAL A 1 258 ? 8.399 9.554 6.600 1.00 89.19 258 VAL A CA 1
ATOM 2028 C C . VAL A 1 258 ? 7.403 10.436 5.856 1.00 89.19 258 VAL A C 1
ATOM 2030 O O . VAL A 1 258 ? 6.367 10.775 6.419 1.00 89.19 258 VAL A O 1
ATOM 2033 N N . LEU A 1 259 ? 7.672 10.770 4.590 1.00 91.44 259 LEU A N 1
ATOM 2034 C CA . LEU A 1 259 ? 6.786 11.616 3.788 1.00 91.44 259 LEU A CA 1
ATOM 2035 C C . LEU A 1 259 ? 5.404 10.981 3.599 1.00 91.44 259 LEU A C 1
ATOM 2037 O O . LEU A 1 259 ? 4.393 11.664 3.750 1.00 91.44 259 LEU A O 1
ATOM 2041 N N . ALA A 1 260 ? 5.348 9.676 3.307 1.00 91.06 260 ALA A N 1
ATOM 2042 C CA . ALA A 1 260 ? 4.077 8.958 3.209 1.00 91.06 260 ALA A CA 1
ATOM 2043 C C . ALA A 1 260 ? 3.332 8.969 4.551 1.00 91.06 260 ALA A C 1
ATOM 2045 O O . ALA A 1 260 ? 2.154 9.315 4.604 1.00 91.06 260 ALA A O 1
ATOM 2046 N N . HIS A 1 261 ? 4.031 8.666 5.648 1.00 88.25 261 HIS A N 1
ATOM 2047 C CA . HIS A 1 261 ? 3.440 8.652 6.981 1.00 88.25 261 HIS A CA 1
ATOM 2048 C C . HIS A 1 261 ? 2.919 10.031 7.409 1.00 88.25 261 HIS A C 1
ATOM 2050 O O . HIS A 1 261 ? 1.817 10.128 7.933 1.00 88.25 261 HIS A O 1
ATOM 2056 N N . GLN A 1 262 ? 3.662 11.109 7.149 1.00 89.38 262 GLN A N 1
ATOM 2057 C CA . GLN A 1 262 ? 3.218 12.476 7.435 1.00 89.38 262 GLN A CA 1
ATOM 2058 C C . GLN A 1 262 ? 1.924 12.818 6.692 1.00 89.38 262 GLN A C 1
ATOM 2060 O O . GLN A 1 262 ? 1.029 13.427 7.274 1.00 89.38 262 GLN A O 1
ATOM 2065 N N . LYS A 1 263 ? 1.807 12.413 5.419 1.00 90.31 263 LYS A N 1
ATOM 2066 C CA . LYS A 1 263 ? 0.573 12.605 4.650 1.00 90.31 263 LYS A CA 1
ATOM 2067 C C . LYS A 1 263 ? -0.579 11.781 5.214 1.00 90.31 263 LYS A C 1
ATOM 2069 O O . LYS A 1 263 ? -1.660 12.332 5.355 1.00 90.31 263 LYS A O 1
ATOM 2074 N N . ILE A 1 264 ? -0.346 10.521 5.577 1.00 87.62 264 ILE A N 1
ATOM 2075 C CA . ILE A 1 264 ? -1.359 9.651 6.194 1.00 87.62 264 ILE A CA 1
ATOM 2076 C C . ILE A 1 264 ? -1.858 10.254 7.514 1.00 87.62 264 ILE A C 1
ATOM 2078 O O . ILE A 1 264 ? -3.052 10.469 7.673 1.00 87.62 264 ILE A O 1
ATOM 2082 N N . THR A 1 265 ? -0.953 10.623 8.420 1.00 86.88 265 THR A N 1
ATOM 2083 C CA . THR A 1 265 ? -1.298 11.193 9.733 1.00 86.88 265 THR A CA 1
ATOM 2084 C C . THR A 1 265 ? -2.011 12.544 9.627 1.00 86.88 265 THR A C 1
ATOM 2086 O O . THR A 1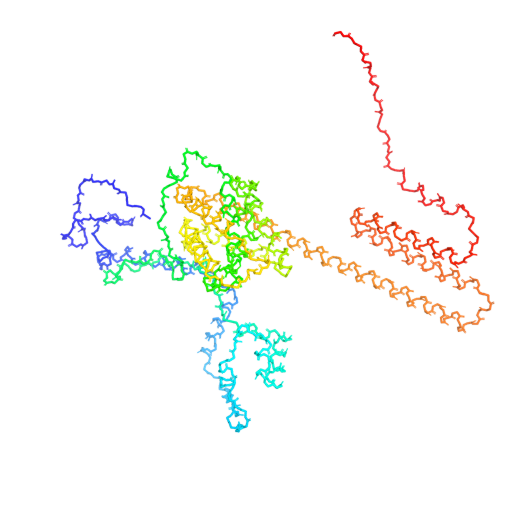 265 ? -2.837 12.880 10.471 1.00 86.88 265 THR A O 1
ATOM 2089 N N . ALA A 1 266 ? -1.730 13.328 8.581 1.00 87.62 266 ALA A N 1
ATOM 2090 C CA . ALA A 1 266 ? -2.452 14.572 8.319 1.00 87.62 266 ALA A CA 1
ATOM 2091 C C . ALA A 1 266 ? -3.910 14.346 7.875 1.00 87.62 266 ALA A C 1
ATOM 2093 O O . ALA A 1 266 ? -4.722 15.264 7.978 1.00 87.62 266 ALA A O 1
ATOM 2094 N N . LEU A 1 267 ? -4.230 13.161 7.350 1.00 83.62 267 LEU A N 1
ATOM 2095 C CA . LEU A 1 267 ? -5.566 12.784 6.879 1.00 83.62 267 LEU A CA 1
ATOM 2096 C C . LEU A 1 267 ? -6.336 12.037 7.964 1.00 83.62 267 LEU A C 1
ATOM 2098 O O . LEU A 1 267 ? -7.520 12.292 8.159 1.00 83.62 267 LEU A O 1
ATOM 2102 N N . ASP A 1 268 ? -5.633 11.182 8.699 1.00 80.62 268 ASP A N 1
ATOM 2103 C CA . ASP A 1 268 ? -6.151 10.427 9.825 1.00 80.62 268 ASP A CA 1
ATOM 2104 C C . ASP A 1 268 ? -5.144 10.453 10.990 1.00 80.62 268 ASP A C 1
ATOM 2106 O O . ASP A 1 268 ? -4.196 9.660 11.023 1.00 80.62 268 ASP A O 1
ATOM 2110 N N . PRO A 1 269 ? -5.339 11.341 11.983 1.00 78.44 269 PRO A N 1
ATOM 2111 C CA . PRO A 1 269 ? -4.488 11.393 13.167 1.00 78.44 269 PRO A CA 1
ATOM 2112 C C . PRO A 1 269 ? -4.471 10.085 13.971 1.00 78.44 269 PRO A C 1
ATOM 2114 O O . PRO A 1 269 ? -3.503 9.827 14.687 1.00 78.44 269 PRO A O 1
ATOM 2117 N N . SER A 1 270 ? -5.506 9.242 13.857 1.00 73.00 270 SER A N 1
ATOM 2118 C CA . SER A 1 270 ? -5.557 7.951 14.552 1.00 73.00 270 SER A CA 1
ATOM 2119 C C . SER A 1 270 ? -4.589 6.923 13.947 1.00 73.00 270 SER A C 1
ATOM 2121 O O . SER A 1 270 ? -4.047 6.081 14.667 1.00 73.00 270 SER A O 1
ATOM 2123 N N . ALA A 1 271 ? -4.241 7.070 12.663 1.00 68.00 271 ALA A N 1
ATOM 2124 C CA . ALA A 1 271 ? -3.253 6.244 11.969 1.00 68.00 271 ALA A CA 1
ATOM 2125 C C . ALA A 1 271 ? -1.792 6.525 12.391 1.00 68.00 271 ALA A C 1
ATOM 2127 O O . ALA A 1 271 ? -0.882 5.782 12.003 1.00 68.00 271 ALA A O 1
ATOM 2128 N N . ALA A 1 272 ? -1.543 7.546 13.225 1.00 62.22 272 ALA A N 1
ATOM 2129 C CA . ALA A 1 272 ? -0.210 7.905 13.724 1.00 62.22 272 ALA A CA 1
ATOM 2130 C C . ALA A 1 272 ? 0.500 6.757 14.471 1.00 62.22 272 ALA A C 1
ATOM 2132 O O . ALA A 1 272 ? 1.731 6.686 14.484 1.00 62.22 272 ALA A O 1
ATOM 2133 N N . VAL A 1 273 ? -0.264 5.833 15.067 1.00 56.91 273 VAL A N 1
ATOM 2134 C CA . VAL A 1 273 ? 0.256 4.709 15.869 1.00 56.91 273 VAL A CA 1
ATOM 2135 C C . VAL A 1 273 ? 0.855 3.590 14.996 1.00 56.91 273 VAL A C 1
ATOM 2137 O O . VAL A 1 273 ? 1.658 2.792 15.480 1.00 56.91 273 VAL A O 1
ATOM 2140 N N . ASN A 1 274 ? 0.561 3.571 13.690 1.00 65.00 274 ASN A N 1
ATOM 2141 C CA . ASN A 1 274 ? 0.829 2.429 12.806 1.00 65.00 274 ASN A CA 1
ATOM 2142 C C . ASN A 1 274 ? 2.089 2.589 11.923 1.00 65.00 274 ASN A C 1
ATOM 2144 O O . ASN A 1 274 ? 2.217 1.923 10.892 1.00 65.00 274 ASN A O 1
ATOM 2148 N N . LYS A 1 275 ? 3.063 3.429 12.325 1.00 66.50 275 LYS A N 1
ATOM 2149 C CA . LYS A 1 275 ? 4.350 3.640 11.605 1.00 66.50 275 LYS A CA 1
ATOM 2150 C C . LYS A 1 275 ? 5.066 2.319 11.260 1.00 66.50 275 LYS A C 1
ATOM 2152 O O . LYS A 1 275 ? 5.598 2.149 10.159 1.00 66.50 275 LYS A O 1
ATOM 2157 N N . GLY A 1 276 ? 5.068 1.374 12.203 1.00 68.94 276 GLY A N 1
ATOM 2158 C CA . GLY A 1 276 ? 5.714 0.067 12.048 1.00 68.94 276 GLY A CA 1
ATOM 2159 C C . GLY A 1 276 ? 4.977 -0.884 11.101 1.00 68.94 276 GLY A C 1
ATOM 2160 O O . GLY A 1 276 ? 5.614 -1.669 10.405 1.00 68.94 276 GLY A O 1
ATOM 2161 N N . GLU A 1 277 ? 3.648 -0.803 11.017 1.00 79.75 277 GLU A N 1
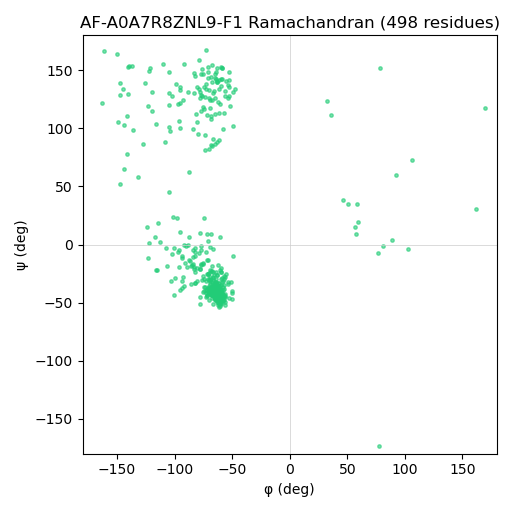ATOM 2162 C CA . GLU A 1 277 ? 2.865 -1.718 10.176 1.00 79.75 277 GLU A CA 1
ATOM 2163 C C . GLU A 1 277 ? 3.034 -1.394 8.693 1.00 79.75 277 GLU A C 1
ATOM 2165 O O . GLU A 1 277 ? 3.336 -2.285 7.899 1.00 79.75 277 GLU A O 1
ATOM 2170 N N . MET A 1 278 ? 2.960 -0.106 8.336 1.00 86.06 278 MET A N 1
ATOM 2171 C CA . MET A 1 278 ? 3.160 0.351 6.958 1.00 86.06 278 MET A CA 1
ATOM 2172 C C . MET A 1 278 ? 4.536 -0.060 6.419 1.00 86.06 278 MET A C 1
ATOM 2174 O O . MET A 1 278 ? 4.658 -0.537 5.294 1.00 86.06 278 MET A O 1
ATOM 2178 N N . SER A 1 279 ? 5.586 0.114 7.222 1.00 87.44 279 SER A N 1
ATOM 2179 C CA . SER A 1 279 ? 6.950 -0.249 6.828 1.00 87.44 279 SER A CA 1
ATOM 2180 C C . SER A 1 279 ? 7.138 -1.766 6.704 1.00 87.44 279 SER A C 1
ATOM 2182 O O . SER A 1 279 ? 7.786 -2.221 5.758 1.00 87.44 279 SER A O 1
ATOM 2184 N N . CYS A 1 280 ? 6.494 -2.563 7.565 1.00 87.81 280 CYS A N 1
ATOM 2185 C CA . CYS A 1 280 ? 6.448 -4.020 7.421 1.00 87.81 280 CYS A CA 1
ATOM 2186 C C . CYS A 1 280 ? 5.722 -4.466 6.141 1.00 87.81 280 CYS A C 1
ATOM 2188 O O . CYS A 1 280 ? 6.192 -5.386 5.468 1.00 87.81 280 CYS A O 1
ATOM 2190 N N . ASP A 1 281 ? 4.614 -3.816 5.782 1.00 91.69 281 ASP A N 1
ATOM 2191 C CA . ASP A 1 281 ? 3.872 -4.106 4.551 1.00 91.69 281 ASP A CA 1
ATOM 2192 C C . ASP A 1 281 ? 4.702 -3.775 3.301 1.00 91.69 281 ASP A C 1
ATOM 2194 O O . ASP A 1 281 ? 4.836 -4.607 2.399 1.00 91.69 281 ASP A O 1
ATOM 2198 N N . VAL A 1 282 ? 5.363 -2.611 3.282 1.00 93.81 282 VAL A N 1
ATOM 2199 C CA . VAL A 1 282 ? 6.296 -2.233 2.207 1.00 93.81 282 VAL A CA 1
ATOM 2200 C C . VAL A 1 282 ? 7.435 -3.246 2.091 1.00 93.81 282 VAL A C 1
ATOM 2202 O O . VAL A 1 282 ? 7.774 -3.684 0.989 1.00 93.81 282 VAL A O 1
ATOM 2205 N N . LEU A 1 283 ? 8.008 -3.670 3.219 1.00 91.19 283 LEU A N 1
ATOM 2206 C CA . LEU A 1 283 ? 9.068 -4.673 3.241 1.00 91.19 283 LEU A CA 1
ATOM 2207 C C . LEU A 1 283 ? 8.594 -6.028 2.698 1.00 91.19 283 LEU A C 1
ATOM 2209 O O . LEU A 1 283 ? 9.355 -6.700 2.002 1.00 91.19 283 LEU A O 1
ATOM 2213 N N . ALA A 1 284 ? 7.351 -6.427 2.975 1.00 91.06 284 ALA A N 1
ATOM 2214 C CA . ALA A 1 284 ? 6.763 -7.648 2.432 1.00 91.06 284 ALA A CA 1
ATOM 2215 C C . ALA A 1 284 ? 6.615 -7.579 0.901 1.00 91.06 284 ALA A C 1
ATOM 2217 O O . ALA A 1 284 ? 6.986 -8.530 0.210 1.00 91.06 284 ALA A O 1
ATOM 2218 N N . ILE A 1 285 ? 6.183 -6.434 0.356 1.00 93.44 285 ILE A N 1
ATOM 2219 C CA . ILE A 1 285 ? 6.131 -6.205 -1.098 1.00 93.44 285 ILE A CA 1
ATOM 2220 C C . ILE A 1 285 ? 7.524 -6.294 -1.738 1.00 93.44 285 ILE A C 1
ATOM 2222 O O . ILE A 1 285 ? 7.673 -6.901 -2.798 1.00 93.44 285 ILE A O 1
ATOM 2226 N N . ILE A 1 286 ? 8.554 -5.722 -1.108 1.00 91.62 286 ILE A N 1
ATOM 2227 C CA . ILE A 1 286 ? 9.930 -5.754 -1.635 1.00 91.62 286 ILE A CA 1
ATOM 2228 C C . ILE A 1 286 ? 10.517 -7.166 -1.553 1.00 91.62 286 ILE A C 1
ATOM 2230 O O . ILE A 1 286 ? 11.173 -7.623 -2.486 1.00 91.62 286 ILE A O 1
ATOM 2234 N N . ARG A 1 287 ? 10.294 -7.886 -0.449 1.00 88.75 287 ARG A N 1
ATOM 2235 C CA . ARG A 1 287 ? 10.786 -9.264 -0.296 1.00 88.75 287 ARG A CA 1
ATOM 2236 C C . ARG A 1 287 ? 10.155 -10.206 -1.313 1.00 88.75 287 ARG A C 1
ATOM 2238 O O . ARG A 1 287 ? 10.842 -11.077 -1.845 1.00 88.75 287 ARG A O 1
ATOM 2245 N N . GLY A 1 288 ? 8.885 -9.990 -1.629 1.00 87.69 288 GLY A N 1
ATOM 2246 C CA . GLY A 1 288 ? 8.155 -10.845 -2.545 1.00 87.69 288 GLY A CA 1
ATOM 2247 C C . GLY A 1 288 ? 7.712 -12.161 -1.895 1.00 87.69 288 GLY A C 1
ATOM 2248 O O . GLY A 1 288 ? 7.874 -12.367 -0.692 1.00 87.69 288 GLY A O 1
ATOM 2249 N N . PRO A 1 289 ? 7.143 -13.078 -2.695 1.00 86.31 289 PRO A N 1
ATOM 2250 C CA . PRO A 1 289 ? 6.475 -14.271 -2.178 1.00 86.31 289 PRO A CA 1
ATOM 2251 C C . PRO A 1 289 ? 7.425 -15.360 -1.671 1.00 86.31 289 PRO A C 1
ATOM 2253 O O . PRO A 1 289 ? 6.974 -16.285 -1.000 1.00 86.31 289 PRO A O 1
ATOM 2256 N N . TYR A 1 290 ? 8.709 -15.319 -2.033 1.00 82.62 290 TYR A N 1
ATOM 2257 C CA . TYR A 1 290 ? 9.627 -16.428 -1.781 1.00 82.62 290 TYR A CA 1
ATOM 2258 C C . TYR A 1 290 ? 10.404 -16.202 -0.476 1.00 82.62 290 TYR A C 1
ATOM 2260 O O . TYR A 1 290 ? 11.155 -15.232 -0.380 1.00 82.62 290 TYR A O 1
ATOM 2268 N N . PRO A 1 291 ? 10.322 -17.112 0.510 1.00 72.38 291 PRO A N 1
ATOM 2269 C CA . PRO A 1 291 ? 10.908 -16.891 1.837 1.00 72.38 291 PRO A CA 1
ATOM 2270 C C . PRO A 1 291 ? 12.439 -16.742 1.821 1.00 72.38 291 PRO A C 1
ATOM 2272 O O . PRO A 1 291 ? 13.009 -16.071 2.676 1.00 72.38 291 PRO A O 1
ATOM 2275 N N . LYS A 1 292 ? 13.114 -17.336 0.827 1.00 73.94 292 LYS A N 1
ATOM 2276 C CA . LYS A 1 292 ? 14.587 -17.430 0.755 1.00 73.94 292 LYS A CA 1
ATOM 2277 C C . LYS A 1 292 ? 15.236 -16.537 -0.285 1.00 73.94 292 LYS A C 1
ATOM 2279 O O . LYS A 1 292 ? 16.457 -16.544 -0.420 1.00 73.94 292 LYS A O 1
ATOM 2284 N N . ARG A 1 293 ? 14.438 -15.818 -1.070 1.00 79.94 293 ARG A N 1
ATOM 2285 C CA . ARG A 1 293 ? 14.941 -15.016 -2.179 1.00 79.94 293 ARG A CA 1
ATOM 2286 C C . ARG A 1 293 ? 14.073 -13.784 -2.355 1.00 79.94 293 ARG A C 1
ATOM 2288 O O . ARG A 1 293 ? 12.870 -13.905 -2.550 1.00 79.94 293 ARG A O 1
ATOM 2295 N N . LEU A 1 294 ? 14.726 -12.625 -2.399 1.00 79.69 294 LEU A N 1
ATOM 2296 C CA . LEU A 1 294 ? 14.077 -11.385 -2.804 1.00 79.69 294 LEU A CA 1
ATOM 2297 C C . LEU A 1 294 ? 13.565 -11.505 -4.237 1.00 79.69 294 LEU A C 1
ATOM 2299 O O . LEU A 1 294 ? 14.278 -11.968 -5.132 1.00 79.69 294 LEU A O 1
ATOM 2303 N N . SER A 1 295 ? 12.329 -11.080 -4.447 1.00 85.38 295 SER A N 1
ATOM 2304 C CA . SER A 1 295 ? 11.672 -11.200 -5.736 1.00 85.38 295 SER A CA 1
ATOM 2305 C C . SER A 1 295 ? 10.852 -9.968 -6.060 1.00 85.38 295 SER A C 1
ATOM 2307 O O . SER A 1 295 ? 9.976 -9.565 -5.299 1.00 85.38 295 SER A O 1
ATOM 2309 N N . ALA A 1 296 ? 11.072 -9.440 -7.263 1.00 87.38 296 ALA A N 1
ATOM 2310 C CA . ALA A 1 296 ? 10.350 -8.296 -7.805 1.00 87.38 296 ALA A CA 1
ATOM 2311 C C . ALA A 1 296 ? 8.859 -8.588 -8.079 1.00 87.38 296 ALA A C 1
ATOM 2313 O O . ALA A 1 296 ? 8.116 -7.696 -8.482 1.00 87.38 296 ALA A O 1
ATOM 2314 N N . VAL A 1 297 ? 8.399 -9.825 -7.879 1.00 88.81 297 VAL A N 1
ATOM 2315 C CA . VAL A 1 297 ? 7.044 -10.281 -8.217 1.00 88.81 297 VAL A CA 1
ATOM 2316 C C . VAL A 1 297 ? 5.947 -9.481 -7.505 1.00 88.81 297 VAL A C 1
ATOM 2318 O O . VAL A 1 297 ? 5.005 -9.041 -8.155 1.00 88.81 297 VAL A O 1
ATOM 2321 N N . TYR A 1 298 ? 6.051 -9.238 -6.196 1.00 92.38 298 TYR A N 1
ATOM 2322 C CA . TYR A 1 298 ? 5.023 -8.462 -5.483 1.00 92.38 298 TYR A CA 1
ATOM 2323 C C . TYR A 1 298 ? 5.072 -6.979 -5.817 1.00 92.38 298 TYR A C 1
ATOM 2325 O O . TYR A 1 298 ? 4.033 -6.369 -6.052 1.00 92.38 298 TYR A O 1
ATOM 2333 N N . ALA A 1 299 ? 6.267 -6.407 -5.910 1.00 93.06 299 ALA A N 1
ATOM 2334 C CA . ALA A 1 299 ? 6.446 -5.024 -6.324 1.00 93.06 299 ALA A CA 1
ATOM 2335 C C . ALA A 1 299 ? 5.879 -4.750 -7.733 1.00 93.06 299 ALA A C 1
ATOM 2337 O O . ALA A 1 299 ? 5.170 -3.765 -7.943 1.00 93.06 299 ALA A O 1
ATOM 2338 N N . THR A 1 300 ? 6.119 -5.653 -8.688 1.00 92.25 300 THR A N 1
ATOM 2339 C CA . THR A 1 300 ? 5.555 -5.564 -10.048 1.00 92.25 300 THR A CA 1
ATOM 2340 C C . THR A 1 300 ? 4.042 -5.785 -10.065 1.00 92.25 300 THR A C 1
ATOM 2342 O O . THR A 1 300 ? 3.336 -5.073 -10.783 1.00 92.25 300 THR A O 1
ATOM 2345 N N . ALA A 1 301 ? 3.519 -6.694 -9.234 1.00 93.75 301 ALA A N 1
ATOM 2346 C CA . ALA A 1 301 ? 2.079 -6.884 -9.060 1.00 93.75 301 ALA A CA 1
ATOM 2347 C C . ALA A 1 301 ? 1.394 -5.634 -8.483 1.00 93.75 301 ALA A C 1
ATOM 2349 O O . ALA A 1 301 ? 0.385 -5.206 -9.034 1.00 93.75 301 ALA A O 1
ATOM 2350 N N . ALA A 1 302 ? 1.966 -4.994 -7.457 1.00 95.75 302 ALA A N 1
ATOM 2351 C CA . ALA A 1 302 ? 1.435 -3.760 -6.870 1.00 95.75 302 ALA A CA 1
ATOM 2352 C C . ALA A 1 302 ? 1.399 -2.601 -7.883 1.00 95.75 302 ALA A C 1
ATOM 2354 O O . ALA A 1 302 ? 0.397 -1.899 -8.006 1.00 95.75 302 ALA A O 1
ATOM 2355 N N . LEU A 1 303 ? 2.468 -2.424 -8.667 1.00 95.69 303 LEU A N 1
ATOM 2356 C CA . LEU A 1 303 ? 2.518 -1.410 -9.727 1.00 95.69 303 LEU A CA 1
ATOM 2357 C C . LEU A 1 303 ? 1.514 -1.710 -10.861 1.00 95.69 303 LEU A C 1
ATOM 2359 O O . LEU A 1 303 ? 0.872 -0.796 -11.379 1.00 95.69 303 LEU A O 1
ATOM 2363 N N . SER A 1 304 ? 1.338 -2.985 -11.227 1.00 95.00 304 SER A N 1
ATOM 2364 C CA . SER A 1 304 ? 0.343 -3.426 -12.221 1.00 95.00 304 SER A CA 1
ATOM 2365 C C . SER A 1 304 ? -1.100 -3.220 -11.755 1.00 95.00 304 SER A C 1
ATOM 2367 O O . SER A 1 304 ? -1.963 -2.801 -12.537 1.00 95.00 304 SER A O 1
ATOM 2369 N N . ASP A 1 305 ? -1.355 -3.512 -10.482 1.00 95.56 305 ASP A N 1
ATOM 2370 C CA . ASP A 1 305 ? -2.635 -3.298 -9.823 1.00 95.56 305 ASP A CA 1
ATOM 2371 C C . ASP A 1 305 ? -2.979 -1.810 -9.806 1.00 95.56 305 ASP A C 1
ATOM 2373 O O . ASP A 1 305 ? -4.021 -1.408 -10.326 1.00 95.56 305 ASP A O 1
ATOM 2377 N N . ALA A 1 306 ? -2.042 -0.973 -9.351 1.00 95.88 306 ALA A N 1
ATOM 2378 C CA . ALA A 1 306 ? -2.250 0.463 -9.290 1.00 95.88 306 ALA A CA 1
ATOM 2379 C C . ALA A 1 306 ? -2.430 1.117 -10.664 1.00 95.88 306 ALA A C 1
ATOM 2381 O O . ALA A 1 306 ? -3.220 2.048 -10.817 1.00 95.88 306 ALA A O 1
ATOM 2382 N N . HIS A 1 307 ? -1.765 0.597 -11.696 1.00 95.62 307 HIS A N 1
ATOM 2383 C CA . HIS A 1 307 ? -2.005 1.023 -13.072 1.00 95.62 307 HIS A CA 1
ATOM 2384 C C . HIS A 1 307 ? -3.447 0.752 -13.518 1.00 95.62 307 HIS A C 1
ATOM 2386 O O . HIS A 1 307 ? -4.134 1.640 -14.030 1.00 95.62 307 HIS A O 1
ATOM 2392 N N . SER A 1 308 ? -3.918 -0.478 -13.305 1.00 95.12 308 SER A N 1
ATOM 2393 C CA . SER A 1 308 ? -5.267 -0.899 -13.696 1.00 95.12 308 SER A CA 1
ATOM 2394 C C . SER A 1 308 ? -6.337 -0.139 -12.908 1.00 95.12 308 SER A C 1
ATOM 2396 O O . SER A 1 308 ? -7.335 0.302 -13.481 1.00 95.12 308 SER A O 1
ATOM 2398 N N . TRP A 1 309 ? -6.069 0.090 -11.626 1.00 94.25 309 TRP A N 1
ATOM 2399 C CA . TRP A 1 309 ? -6.879 0.885 -10.716 1.00 94.25 309 TRP A CA 1
ATOM 2400 C C . TRP A 1 309 ? -7.006 2.344 -11.164 1.00 94.25 309 TRP A C 1
ATOM 2402 O O . TRP A 1 309 ? -8.123 2.815 -11.381 1.00 94.25 309 TRP A O 1
ATOM 2412 N N . LEU A 1 310 ? -5.892 3.044 -11.417 1.00 94.75 310 LEU A N 1
ATOM 2413 C CA . LEU A 1 310 ? -5.919 4.426 -11.912 1.00 94.75 310 LEU A CA 1
ATOM 2414 C C . LEU A 1 310 ? -6.617 4.537 -13.271 1.00 94.75 310 LEU A C 1
ATOM 2416 O O . LEU A 1 310 ? -7.324 5.512 -13.535 1.00 94.75 310 LEU A O 1
ATOM 2420 N N . LYS A 1 311 ? -6.463 3.536 -14.145 1.00 95.06 311 LYS A N 1
ATOM 2421 C CA . LYS A 1 311 ? -7.175 3.502 -15.427 1.00 95.06 311 LYS A CA 1
ATOM 2422 C C . LYS A 1 311 ? -8.692 3.436 -15.220 1.00 95.06 311 LYS A C 1
ATOM 2424 O O . LYS A 1 311 ? -9.411 4.173 -15.897 1.00 95.06 311 LYS A O 1
ATOM 2429 N N . LYS A 1 312 ? -9.162 2.606 -14.280 1.00 94.62 312 LYS A N 1
ATOM 2430 C CA . LYS A 1 312 ? -10.581 2.510 -13.905 1.00 94.62 312 LYS A CA 1
ATOM 2431 C C . LYS A 1 312 ? -11.088 3.816 -13.278 1.00 94.62 312 LYS A C 1
ATOM 2433 O O . LYS A 1 312 ? -12.106 4.348 -13.720 1.00 94.62 312 LYS A O 1
ATOM 2438 N N . ALA A 1 313 ? -10.320 4.407 -12.366 1.00 93.50 313 ALA A N 1
ATOM 2439 C CA . ALA A 1 313 ? -10.632 5.702 -11.760 1.00 93.50 313 ALA A CA 1
ATOM 2440 C C . ALA A 1 313 ? -10.809 6.814 -12.811 1.00 93.50 313 ALA A C 1
ATOM 2442 O O . ALA A 1 313 ? -11.753 7.596 -12.748 1.00 93.50 313 ALA A O 1
ATOM 2443 N N . ILE A 1 314 ? -9.947 6.863 -13.837 1.00 93.88 314 ILE A N 1
ATOM 2444 C CA . ILE A 1 314 ? -10.072 7.828 -14.943 1.00 93.88 314 ILE A CA 1
ATOM 2445 C C . ILE A 1 314 ? -11.348 7.591 -15.758 1.00 93.88 314 ILE A C 1
ATOM 2447 O O . ILE A 1 314 ? -11.942 8.556 -16.243 1.00 93.88 314 ILE A O 1
ATOM 2451 N N . THR A 1 315 ? -11.753 6.336 -15.970 1.00 93.44 315 THR A N 1
ATOM 2452 C CA . THR A 1 315 ? -12.998 6.039 -16.693 1.00 93.44 315 THR A CA 1
ATOM 2453 C C . THR A 1 315 ? -14.233 6.448 -15.896 1.00 93.44 315 THR A C 1
ATOM 2455 O O . THR A 1 315 ? -15.119 7.080 -16.465 1.00 93.44 315 THR A O 1
ATOM 2458 N N . GLU A 1 316 ? -14.252 6.191 -14.588 1.00 90.31 316 GLU A N 1
ATOM 2459 C CA . GLU A 1 316 ? -15.343 6.594 -13.690 1.00 90.31 316 GLU A CA 1
ATOM 2460 C C . GLU A 1 316 ? -15.443 8.119 -13.577 1.00 90.31 316 GLU A C 1
ATOM 2462 O O . GLU A 1 316 ? -16.511 8.690 -13.791 1.00 90.31 316 GLU A O 1
ATOM 2467 N N . ALA A 1 317 ? -14.314 8.802 -13.370 1.00 87.06 317 ALA A N 1
ATOM 2468 C CA . ALA A 1 317 ? -14.271 10.259 -13.266 1.00 87.06 317 ALA A CA 1
ATOM 2469 C C . ALA A 1 317 ? -14.695 10.978 -14.564 1.00 87.06 317 ALA A C 1
ATOM 2471 O O . ALA A 1 317 ? -15.129 12.125 -14.519 1.00 87.06 317 ALA A O 1
ATOM 2472 N N . LYS A 1 318 ? -14.587 10.327 -15.734 1.00 87.56 318 LYS A N 1
ATOM 2473 C CA . LYS A 1 318 ? -15.132 10.843 -17.006 1.00 87.56 318 LYS A CA 1
ATOM 2474 C C . LYS A 1 318 ? -16.633 10.594 -17.160 1.00 87.56 318 LYS A C 1
ATOM 2476 O O . LYS A 1 318 ? -17.289 11.350 -17.869 1.00 87.56 318 LYS A O 1
ATOM 2481 N N . GLY A 1 319 ? -17.137 9.500 -16.588 1.00 81.44 319 GLY A N 1
ATOM 2482 C CA . GLY A 1 319 ? -18.537 9.086 -16.685 1.00 81.44 319 GLY A CA 1
ATOM 2483 C C . GLY A 1 319 ? -19.452 9.747 -15.651 1.00 81.44 319 GLY A C 1
ATOM 2484 O O . GLY A 1 319 ? -20.667 9.748 -15.841 1.00 81.44 319 GLY A O 1
ATOM 2485 N N . SER A 1 320 ? -18.889 10.318 -14.581 1.00 76.75 320 SER A N 1
ATOM 2486 C CA . SER A 1 320 ? -19.655 10.989 -13.530 1.00 76.75 320 SER A CA 1
ATOM 2487 C C . SER A 1 320 ? -20.416 12.204 -14.065 1.00 76.75 320 SER A C 1
ATOM 2489 O O . SER A 1 320 ? -19.825 13.138 -14.607 1.00 76.75 320 SER A O 1
ATOM 2491 N N . ARG A 1 321 ? -21.742 12.203 -13.883 1.00 66.50 321 ARG A N 1
ATOM 2492 C CA . ARG A 1 321 ? -22.606 13.369 -14.139 1.00 66.50 321 ARG A CA 1
ATOM 2493 C C . ARG A 1 321 ? -22.684 14.315 -12.939 1.00 66.50 321 ARG A C 1
ATOM 2495 O O . ARG A 1 321 ? -23.079 15.464 -13.113 1.00 66.50 321 ARG A O 1
ATOM 2502 N N . SER A 1 322 ? -22.329 13.844 -11.742 1.00 69.56 322 SER A N 1
ATOM 2503 C CA . SER A 1 322 ? -22.290 14.664 -10.533 1.00 69.56 322 SER A CA 1
ATOM 2504 C C . SER A 1 322 ? -20.981 15.458 -10.459 1.00 69.56 322 SER A C 1
ATOM 2506 O O . SER A 1 322 ? -19.932 14.964 -10.899 1.00 69.56 322 SER A O 1
ATOM 2508 N N . PRO A 1 323 ? -21.023 16.693 -9.922 1.00 68.94 323 PRO A N 1
ATOM 2509 C CA . PRO A 1 323 ? -19.816 17.464 -9.686 1.00 68.94 323 PRO A CA 1
ATOM 2510 C C . PRO A 1 323 ? -18.896 16.697 -8.725 1.00 68.94 323 PRO A C 1
ATOM 2512 O O . PRO A 1 323 ? -19.374 16.128 -7.739 1.00 68.94 323 PRO A O 1
ATOM 2515 N N . PRO A 1 324 ? -17.584 16.653 -9.003 1.00 70.44 324 PRO A N 1
ATOM 2516 C CA . PRO A 1 324 ? -16.646 15.964 -8.139 1.00 70.44 324 PRO A CA 1
ATOM 2517 C C . PRO A 1 324 ? -16.597 16.625 -6.756 1.00 70.44 324 PRO A C 1
ATOM 2519 O O . PRO A 1 324 ? -16.620 17.857 -6.681 1.00 70.44 324 PRO A O 1
ATOM 2522 N N . PRO A 1 325 ? -16.518 15.843 -5.661 1.00 75.06 325 PRO A N 1
ATOM 2523 C CA . PRO A 1 325 ? -16.335 16.419 -4.338 1.00 75.06 325 PRO A CA 1
ATOM 2524 C C . PRO A 1 325 ? -15.022 17.216 -4.303 1.00 75.06 325 PRO A C 1
ATOM 2526 O O . PRO A 1 325 ? -14.087 16.888 -5.036 1.00 75.06 325 PRO A O 1
ATOM 2529 N N . PRO A 1 326 ? -14.898 18.240 -3.443 1.00 71.75 326 PRO A N 1
ATOM 2530 C CA . PRO A 1 326 ? -13.690 19.068 -3.368 1.00 71.75 326 PRO A CA 1
ATOM 2531 C C . PRO A 1 326 ? -12.421 18.269 -3.017 1.00 71.75 326 PRO A C 1
ATOM 2533 O O . PRO A 1 326 ? -11.313 18.711 -3.305 1.00 71.75 326 PRO A O 1
ATOM 2536 N N . SER A 1 327 ? -12.571 17.082 -2.424 1.00 76.38 327 SER A N 1
ATOM 2537 C CA . SER A 1 327 ? -11.486 16.143 -2.122 1.00 76.38 327 SER A CA 1
ATOM 2538 C C . SER A 1 327 ? -11.057 15.264 -3.305 1.00 76.38 327 SER A C 1
ATOM 2540 O O . SER A 1 327 ? -10.039 14.578 -3.209 1.00 76.38 327 SER A O 1
ATOM 2542 N N . ALA A 1 328 ? -11.800 15.262 -4.414 1.00 83.19 328 ALA A N 1
ATOM 2543 C CA . ALA A 1 328 ? -11.510 14.411 -5.558 1.00 83.19 328 ALA A CA 1
ATOM 2544 C C . ALA A 1 328 ? -10.278 14.873 -6.336 1.00 83.19 328 ALA A C 1
ATOM 2546 O O . ALA A 1 328 ? -10.116 16.050 -6.665 1.00 83.19 328 ALA A O 1
ATOM 2547 N N . ALA A 1 329 ? -9.453 13.908 -6.738 1.00 85.75 329 ALA A N 1
ATOM 2548 C CA . ALA A 1 329 ? -8.339 14.185 -7.625 1.00 85.75 329 ALA A CA 1
ATOM 2549 C C . ALA A 1 329 ? -8.843 14.628 -9.015 1.00 85.75 329 ALA A C 1
ATOM 2551 O O . ALA A 1 329 ? -9.693 13.957 -9.614 1.00 85.75 329 ALA A O 1
ATOM 2552 N N . PRO A 1 330 ? -8.298 15.720 -9.579 1.00 88.56 330 PRO A N 1
ATOM 2553 C CA . PRO A 1 330 ? -8.695 16.183 -10.897 1.00 88.56 330 PRO A CA 1
ATOM 2554 C C . PRO A 1 330 ? -8.175 15.230 -11.987 1.00 88.56 330 PRO A C 1
ATOM 2556 O O . PRO A 1 330 ? -7.094 14.645 -11.878 1.00 88.56 330 PRO A O 1
ATOM 2559 N N . LEU A 1 331 ? -8.917 15.106 -13.095 1.00 89.25 331 LEU A N 1
ATOM 2560 C CA . LEU A 1 331 ? -8.570 14.216 -14.217 1.00 89.25 331 LEU A CA 1
ATOM 2561 C C . LEU A 1 331 ? -7.120 14.366 -14.736 1.00 89.25 331 LEU A C 1
ATOM 2563 O O . LEU A 1 331 ? -6.507 13.341 -15.051 1.00 89.25 331 LEU A O 1
ATOM 2567 N N . PRO A 1 332 ? -6.534 15.577 -14.853 1.00 89.44 332 PRO A N 1
ATOM 2568 C CA . PRO A 1 332 ? -5.129 15.736 -15.229 1.00 89.44 332 PRO A CA 1
ATOM 2569 C C . PRO A 1 332 ? -4.151 15.090 -14.241 1.00 89.44 332 PRO A C 1
ATOM 2571 O O . PRO A 1 332 ? -3.191 14.461 -14.688 1.00 89.44 332 PRO A O 1
ATOM 2574 N N . ALA A 1 333 ? -4.415 15.181 -12.933 1.00 89.81 333 ALA A N 1
ATOM 2575 C CA . ALA A 1 333 ? -3.576 14.575 -11.900 1.00 89.81 333 ALA A CA 1
ATOM 2576 C C . ALA A 1 333 ? -3.628 13.044 -11.980 1.00 89.81 333 ALA A C 1
ATOM 2578 O O . ALA A 1 333 ? -2.584 12.397 -12.006 1.00 89.81 333 ALA A O 1
ATOM 2579 N N . LEU A 1 334 ? -4.819 12.461 -12.163 1.00 91.44 334 LEU A N 1
ATOM 2580 C CA . LEU A 1 334 ? -4.970 11.014 -12.368 1.00 91.44 334 LEU A CA 1
ATOM 2581 C C . LEU A 1 334 ? -4.210 10.523 -13.613 1.00 91.44 334 LEU A C 1
ATOM 2583 O O . LEU A 1 334 ? -3.538 9.494 -13.577 1.00 91.44 334 LEU A O 1
ATOM 2587 N N . ARG A 1 335 ? -4.262 11.273 -14.724 1.00 92.19 335 ARG A N 1
ATOM 2588 C CA . ARG A 1 335 ? -3.510 10.939 -15.952 1.00 92.19 335 ARG A CA 1
ATOM 2589 C C . ARG A 1 335 ? -2.000 11.102 -15.791 1.00 92.19 335 ARG A C 1
ATOM 2591 O O . ARG A 1 335 ? -1.240 10.404 -16.462 1.00 92.19 335 ARG A O 1
ATOM 2598 N N . PHE A 1 336 ? -1.553 12.058 -14.980 1.00 90.69 336 PHE A N 1
ATOM 2599 C CA . PHE A 1 336 ? -0.140 12.202 -14.641 1.00 90.69 336 PHE A CA 1
ATOM 2600 C C . PHE A 1 336 ? 0.328 11.008 -13.807 1.00 90.69 336 PHE A C 1
ATOM 2602 O O . PHE A 1 336 ? 1.280 10.337 -14.202 1.00 90.69 336 PHE A O 1
ATOM 2609 N N . ALA A 1 337 ? -0.398 10.688 -12.734 1.00 92.88 337 ALA A N 1
ATOM 2610 C CA . ALA A 1 337 ? -0.104 9.555 -11.869 1.00 92.88 337 ALA A CA 1
ATOM 2611 C C . ALA A 1 337 ? -0.076 8.234 -12.650 1.00 92.88 337 ALA A C 1
ATOM 2613 O O . ALA A 1 337 ? 0.871 7.470 -12.500 1.00 92.88 337 ALA A O 1
ATOM 2614 N N . LEU A 1 338 ? -1.029 8.001 -13.565 1.00 93.75 338 LEU A N 1
ATOM 2615 C CA . LEU A 1 338 ? -1.041 6.803 -14.413 1.00 93.75 338 LEU A CA 1
ATOM 2616 C C . LEU A 1 338 ? 0.265 6.655 -15.210 1.00 93.75 338 LEU A C 1
ATOM 2618 O O . LEU A 1 338 ? 0.895 5.604 -15.164 1.00 93.75 338 LEU A O 1
ATOM 2622 N N . ARG A 1 339 ? 0.705 7.722 -15.889 1.00 91.56 339 ARG A N 1
ATOM 2623 C CA . ARG A 1 339 ? 1.965 7.730 -16.656 1.00 91.56 339 ARG A CA 1
ATOM 2624 C C . ARG A 1 339 ? 3.191 7.567 -15.756 1.00 91.56 339 ARG A C 1
ATOM 2626 O O . ARG A 1 339 ? 4.175 6.946 -16.149 1.00 91.56 339 ARG A O 1
ATOM 2633 N N . ARG A 1 340 ? 3.140 8.109 -14.537 1.00 91.19 340 ARG A N 1
ATOM 2634 C CA . ARG A 1 340 ? 4.211 7.965 -13.547 1.00 91.19 340 ARG A CA 1
ATOM 2635 C C . ARG A 1 340 ? 4.321 6.524 -13.042 1.00 91.19 340 ARG A C 1
ATOM 2637 O O . ARG A 1 340 ? 5.433 6.016 -12.958 1.00 91.19 340 ARG A O 1
ATOM 2644 N N . ILE A 1 341 ? 3.195 5.849 -12.800 1.00 94.06 341 ILE A N 1
ATOM 2645 C CA . ILE A 1 341 ? 3.159 4.421 -12.453 1.00 94.06 341 ILE A CA 1
ATOM 2646 C C . ILE A 1 341 ? 3.630 3.553 -13.625 1.00 94.06 341 ILE A C 1
ATOM 2648 O O . ILE A 1 341 ? 4.383 2.612 -13.396 1.00 94.06 341 ILE A O 1
ATOM 2652 N N . GLU A 1 342 ? 3.265 3.871 -14.874 1.00 92.62 342 GLU A N 1
ATOM 2653 C CA . GLU A 1 342 ? 3.809 3.174 -16.058 1.00 92.62 342 GLU A CA 1
ATOM 2654 C C . GLU A 1 342 ? 5.337 3.249 -16.098 1.00 92.62 342 GLU A C 1
ATOM 2656 O O . GLU A 1 342 ? 6.009 2.240 -16.315 1.00 92.62 342 GLU A O 1
ATOM 2661 N N . PHE A 1 343 ? 5.885 4.435 -15.832 1.00 91.88 343 PHE A N 1
ATOM 2662 C CA . PHE A 1 343 ? 7.323 4.648 -15.756 1.00 91.88 343 PHE A CA 1
ATOM 2663 C C . PHE A 1 343 ? 7.968 3.882 -14.593 1.00 91.88 343 PHE A C 1
ATOM 2665 O O . PHE A 1 343 ? 8.997 3.241 -14.791 1.00 91.88 343 PHE A O 1
ATOM 2672 N N . PHE A 1 344 ? 7.358 3.891 -13.403 1.00 93.00 344 PHE A N 1
ATOM 2673 C CA . PHE A 1 344 ? 7.827 3.102 -12.258 1.00 93.00 344 PHE A CA 1
ATOM 2674 C C . PHE A 1 344 ? 7.815 1.604 -12.553 1.00 93.00 344 PHE A C 1
ATOM 2676 O O . PHE A 1 344 ? 8.788 0.924 -12.246 1.00 93.00 344 PHE A O 1
ATOM 2683 N N . HIS A 1 345 ? 6.760 1.097 -13.192 1.00 92.69 345 HIS A N 1
ATOM 2684 C CA . HIS A 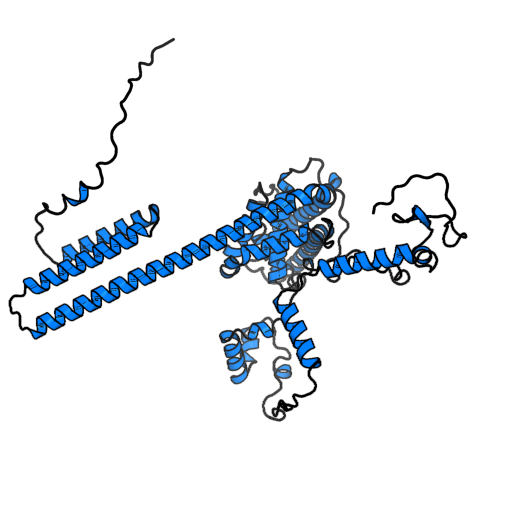1 345 ? 6.654 -0.307 -13.576 1.00 92.69 345 HIS A CA 1
ATOM 2685 C C . HIS A 1 345 ? 7.760 -0.710 -14.556 1.00 92.69 345 HIS A C 1
ATOM 2687 O O . HIS A 1 345 ? 8.469 -1.680 -14.305 1.00 92.69 345 HIS A O 1
ATOM 2693 N N . ALA A 1 346 ? 7.960 0.058 -15.631 1.00 91.56 346 ALA A N 1
ATOM 2694 C CA . ALA A 1 346 ? 9.025 -0.212 -16.596 1.00 91.56 346 ALA A CA 1
ATOM 2695 C C . ALA A 1 346 ? 10.422 -0.119 -15.961 1.00 91.56 346 ALA A C 1
ATOM 2697 O O . ALA A 1 346 ? 11.263 -0.984 -16.188 1.00 91.56 346 ALA A O 1
ATOM 2698 N N . TRP A 1 347 ? 10.662 0.890 -15.117 1.00 91.12 347 TRP A N 1
ATOM 2699 C CA . TRP A 1 347 ? 11.936 1.031 -14.413 1.00 91.12 347 TRP A CA 1
ATOM 2700 C C . TRP A 1 347 ? 12.217 -0.156 -13.489 1.00 91.12 347 TRP A C 1
ATOM 2702 O O . TRP A 1 347 ? 13.334 -0.674 -13.468 1.00 91.12 347 TRP A O 1
ATOM 2712 N N . TYR A 1 348 ? 11.197 -0.605 -12.756 1.00 89.56 348 TYR A N 1
ATOM 2713 C CA . TYR A 1 348 ? 11.322 -1.702 -11.806 1.00 89.56 348 TYR A CA 1
ATOM 2714 C C . TYR A 1 348 ? 11.521 -3.058 -12.494 1.00 89.56 348 TYR A C 1
ATOM 2716 O O . TYR A 1 348 ? 12.218 -3.907 -11.950 1.00 89.56 348 TYR A O 1
ATOM 2724 N N . LEU A 1 349 ? 10.973 -3.269 -13.696 1.00 88.12 349 LEU A N 1
ATOM 2725 C CA . LEU A 1 349 ? 11.280 -4.470 -14.481 1.00 88.12 349 LEU A CA 1
ATOM 2726 C C . LEU A 1 349 ? 12.752 -4.527 -14.908 1.00 88.12 349 LEU A C 1
ATOM 2728 O O . LEU A 1 349 ? 13.351 -5.596 -14.851 1.00 88.12 349 LEU A O 1
ATOM 2732 N N . ASP A 1 350 ? 13.335 -3.388 -15.285 1.00 86.62 350 ASP A N 1
ATOM 2733 C CA . ASP A 1 350 ? 14.713 -3.339 -15.786 1.00 86.62 350 ASP A CA 1
ATOM 2734 C C . ASP A 1 350 ? 15.761 -3.322 -14.653 1.00 86.62 350 ASP A C 1
ATOM 2736 O O . ASP A 1 350 ? 16.847 -3.876 -14.807 1.00 86.62 350 ASP A O 1
ATOM 2740 N N . HIS A 1 351 ? 15.455 -2.697 -13.507 1.00 84.62 351 HIS A N 1
ATOM 2741 C CA . HIS A 1 351 ? 16.434 -2.433 -12.436 1.00 84.62 351 HIS A CA 1
ATOM 2742 C C . HIS A 1 351 ? 16.051 -3.021 -11.073 1.00 84.62 351 HIS A C 1
ATOM 2744 O O . HIS A 1 351 ? 16.890 -3.056 -10.166 1.00 84.62 351 HIS A O 1
ATOM 2750 N N . GLY A 1 352 ? 14.810 -3.486 -10.904 1.00 77.88 352 GLY A N 1
ATOM 2751 C CA . GLY A 1 352 ? 14.254 -3.901 -9.615 1.00 77.88 352 GLY A CA 1
ATOM 2752 C C . GLY A 1 352 ? 15.093 -4.981 -8.949 1.00 77.88 352 GLY A C 1
ATOM 2753 O O . GLY A 1 352 ? 15.546 -4.782 -7.826 1.00 77.88 352 GLY A O 1
ATOM 2754 N N . GLU A 1 353 ? 15.405 -6.072 -9.657 1.00 81.50 353 GLU A N 1
ATOM 2755 C CA . GLU A 1 353 ? 16.170 -7.189 -9.080 1.00 81.50 353 GLU A CA 1
ATOM 2756 C C . GLU A 1 353 ? 17.539 -6.767 -8.522 1.00 81.50 353 GLU A C 1
ATOM 2758 O O . GLU A 1 353 ? 17.957 -7.279 -7.485 1.00 81.50 353 GLU A O 1
ATOM 2763 N N . SER A 1 354 ? 18.202 -5.792 -9.152 1.00 84.75 354 SER A N 1
ATOM 2764 C CA . SER A 1 354 ? 19.513 -5.299 -8.709 1.00 84.75 354 SER A CA 1
ATOM 2765 C C . SER A 1 354 ? 19.449 -4.421 -7.454 1.00 84.75 354 SER A C 1
ATOM 2767 O O . SER A 1 354 ? 20.392 -4.411 -6.666 1.00 84.75 354 SER A O 1
ATOM 2769 N N . CYS A 1 355 ? 18.340 -3.703 -7.237 1.00 84.94 355 CYS A N 1
ATOM 2770 C CA . CYS A 1 355 ? 18.193 -2.765 -6.120 1.00 84.94 355 CYS A CA 1
ATOM 2771 C C . CYS A 1 355 ? 17.359 -3.316 -4.953 1.00 84.94 355 CYS A C 1
ATOM 2773 O O . CYS A 1 355 ? 17.349 -2.708 -3.882 1.00 84.94 355 CYS A O 1
ATOM 2775 N N . LEU A 1 356 ? 16.719 -4.482 -5.110 1.00 85.06 356 LEU A N 1
ATOM 2776 C CA . LEU A 1 356 ? 15.901 -5.137 -4.080 1.00 85.06 356 LEU A CA 1
ATOM 2777 C C . LEU A 1 356 ? 16.604 -5.256 -2.723 1.00 85.06 356 LEU A C 1
ATOM 2779 O O . LEU A 1 356 ? 16.008 -4.928 -1.700 1.00 85.06 356 LEU A O 1
ATOM 2783 N N . GLY A 1 357 ? 17.862 -5.710 -2.707 1.00 84.00 357 GLY A N 1
ATOM 2784 C CA . GLY A 1 357 ? 18.626 -5.879 -1.467 1.00 84.00 357 GLY A CA 1
ATOM 2785 C C . GLY A 1 357 ? 18.855 -4.555 -0.742 1.00 84.00 357 GLY A C 1
ATOM 2786 O O . GLY A 1 357 ? 18.575 -4.442 0.450 1.00 84.00 357 GLY A O 1
ATOM 2787 N N . THR A 1 358 ? 19.294 -3.532 -1.476 1.00 88.25 358 THR A N 1
ATOM 2788 C CA . THR A 1 358 ? 19.537 -2.188 -0.936 1.00 88.25 358 THR A CA 1
ATOM 2789 C C . THR A 1 358 ? 18.250 -1.538 -0.435 1.00 88.25 358 THR A C 1
ATOM 2791 O O . THR A 1 358 ? 18.240 -0.953 0.645 1.00 88.25 358 THR A O 1
ATOM 2794 N N . LEU A 1 359 ? 17.148 -1.675 -1.179 1.00 88.38 359 LEU A N 1
ATOM 2795 C CA . LEU A 1 359 ? 15.849 -1.139 -0.774 1.00 88.38 359 LEU A CA 1
ATOM 2796 C C . LEU A 1 359 ? 15.296 -1.861 0.455 1.00 88.38 359 LEU A C 1
ATOM 2798 O O . LEU A 1 359 ? 14.821 -1.201 1.374 1.00 88.38 359 LEU A O 1
ATOM 2802 N N . ALA A 1 360 ? 15.396 -3.192 0.508 1.00 88.38 360 ALA A N 1
ATOM 2803 C CA . ALA A 1 360 ? 14.961 -3.967 1.665 1.00 88.38 360 ALA A CA 1
ATOM 2804 C C . ALA A 1 360 ? 15.743 -3.579 2.927 1.00 88.38 360 ALA A C 1
ATOM 2806 O O . ALA A 1 360 ? 15.134 -3.382 3.974 1.00 88.38 360 ALA A O 1
ATOM 2807 N N . MET A 1 361 ? 17.067 -3.419 2.822 1.00 88.00 361 MET A N 1
ATOM 2808 C CA . MET A 1 361 ? 17.899 -2.956 3.937 1.00 88.00 361 MET A CA 1
ATOM 2809 C C . MET A 1 361 ? 17.518 -1.544 4.385 1.00 88.00 361 MET A C 1
ATOM 2811 O O . MET A 1 361 ? 17.259 -1.340 5.565 1.00 88.00 361 MET A O 1
ATOM 2815 N N . GLY A 1 362 ? 17.373 -0.599 3.451 1.00 88.12 362 GLY A N 1
ATOM 2816 C CA . GLY A 1 362 ? 16.968 0.767 3.787 1.00 88.12 362 GLY A CA 1
ATOM 2817 C C . GLY A 1 362 ? 15.592 0.847 4.460 1.00 88.12 362 GLY A C 1
ATOM 2818 O O . GLY A 1 362 ? 15.394 1.660 5.359 1.00 88.12 362 GLY A O 1
ATOM 2819 N N . VAL A 1 363 ? 14.646 -0.015 4.068 1.00 88.56 363 VAL A N 1
ATOM 2820 C CA . VAL A 1 363 ? 13.338 -0.119 4.735 1.00 88.56 363 VAL A CA 1
ATOM 2821 C C . VAL A 1 363 ? 13.469 -0.753 6.120 1.00 88.56 363 VAL A C 1
ATOM 2823 O O . VAL A 1 363 ? 12.843 -0.257 7.053 1.00 88.56 363 VAL A O 1
ATOM 2826 N N . CYS A 1 364 ? 14.284 -1.799 6.296 1.00 87.19 364 CYS A N 1
ATOM 2827 C CA . CYS A 1 364 ? 14.558 -2.385 7.614 1.00 87.19 364 CYS A CA 1
ATOM 2828 C C . CYS A 1 364 ? 15.148 -1.352 8.583 1.00 87.19 364 CYS A C 1
ATOM 2830 O O . CYS A 1 364 ? 14.648 -1.219 9.698 1.00 87.19 364 CYS A O 1
ATOM 2832 N N . ASP A 1 365 ? 16.152 -0.591 8.146 1.00 85.69 365 ASP A N 1
ATOM 2833 C CA . ASP A 1 365 ? 16.810 0.428 8.970 1.00 85.69 365 ASP A CA 1
ATOM 2834 C C . ASP A 1 365 ? 15.832 1.550 9.349 1.00 85.69 365 ASP A C 1
ATOM 2836 O O . ASP A 1 365 ? 15.752 1.956 10.509 1.00 85.69 365 ASP A O 1
ATOM 2840 N N . ALA A 1 366 ? 15.011 2.001 8.393 1.00 84.75 366 ALA A N 1
ATOM 2841 C CA . ALA A 1 366 ? 13.956 2.973 8.662 1.00 84.75 366 ALA A CA 1
ATOM 2842 C C . ALA A 1 366 ? 12.888 2.424 9.626 1.00 84.75 366 ALA A C 1
ATOM 2844 O O . ALA A 1 366 ? 12.403 3.155 10.486 1.00 84.75 366 ALA A O 1
ATOM 2845 N N . THR A 1 367 ? 12.544 1.137 9.515 1.00 83.25 367 THR A N 1
ATOM 2846 C CA . THR A 1 367 ? 11.594 0.466 10.417 1.00 83.25 367 THR A CA 1
ATOM 2847 C C . THR A 1 367 ? 12.134 0.425 11.844 1.00 83.25 367 THR A C 1
ATOM 2849 O O . THR A 1 367 ? 11.415 0.785 12.773 1.00 83.25 367 THR A O 1
ATOM 2852 N N . ASP A 1 368 ? 13.400 0.039 12.028 1.00 79.88 368 ASP A N 1
ATOM 2853 C CA . ASP A 1 368 ? 14.052 0.030 13.344 1.00 79.88 368 ASP A CA 1
ATOM 2854 C C . ASP A 1 368 ? 14.094 1.439 13.948 1.00 79.88 368 ASP A C 1
ATOM 2856 O O . ASP A 1 368 ? 13.749 1.635 15.114 1.00 79.88 368 ASP A O 1
ATOM 2860 N N . HIS A 1 369 ? 14.413 2.447 13.132 1.00 79.25 369 HIS A N 1
ATOM 2861 C CA . HIS A 1 369 ? 14.370 3.843 13.552 1.00 79.25 369 HIS A CA 1
ATOM 2862 C C . HIS A 1 369 ? 12.965 4.278 14.001 1.00 79.25 369 HIS A C 1
ATOM 2864 O O . HIS A 1 369 ? 12.830 4.901 15.054 1.00 79.25 369 HIS A O 1
ATOM 2870 N N . PHE A 1 370 ? 11.908 3.909 13.268 1.00 76.25 370 PHE A N 1
ATOM 2871 C CA . PHE A 1 370 ? 10.531 4.198 13.680 1.00 76.25 370 PHE A CA 1
ATOM 2872 C C . PHE A 1 370 ? 10.142 3.498 14.978 1.00 76.25 370 PHE A C 1
ATOM 2874 O O . PHE A 1 370 ? 9.504 4.119 15.822 1.00 76.25 370 PHE A O 1
ATOM 2881 N N . ILE A 1 371 ? 10.535 2.235 15.160 1.00 73.62 371 ILE A N 1
ATOM 2882 C CA . ILE A 1 371 ? 10.256 1.488 16.391 1.00 73.62 371 ILE A CA 1
ATOM 2883 C C . ILE A 1 371 ? 10.918 2.174 17.590 1.00 73.62 371 ILE A C 1
ATOM 2885 O O . ILE A 1 371 ? 10.269 2.339 18.623 1.00 73.62 371 ILE A O 1
ATOM 2889 N N . ARG A 1 372 ? 12.173 2.618 17.446 1.00 73.25 372 ARG A N 1
ATOM 2890 C CA . ARG A 1 372 ? 12.886 3.367 18.493 1.00 73.25 372 ARG A CA 1
ATOM 2891 C C . ARG A 1 372 ? 12.207 4.696 18.801 1.00 73.25 372 ARG A C 1
ATOM 2893 O O . ARG A 1 372 ? 11.890 4.942 19.956 1.00 73.25 372 ARG A O 1
ATOM 2900 N N . LEU A 1 373 ? 11.883 5.493 17.780 1.00 70.81 373 LEU A N 1
ATOM 2901 C CA . LEU A 1 373 ? 11.164 6.758 17.965 1.00 70.81 373 LEU A CA 1
ATOM 2902 C C . LEU A 1 373 ? 9.810 6.558 18.650 1.00 70.81 373 LEU A C 1
ATOM 2904 O O . LEU A 1 373 ? 9.464 7.310 19.549 1.00 70.81 373 LEU A O 1
ATOM 2908 N N . SER A 1 374 ? 9.046 5.534 18.268 1.00 68.06 374 SER A N 1
ATOM 2909 C CA . SER A 1 374 ? 7.774 5.222 18.922 1.00 68.06 374 SER A CA 1
ATOM 2910 C C . SER A 1 374 ? 7.953 4.739 20.364 1.00 68.06 374 SER A C 1
ATOM 2912 O O . SER A 1 374 ? 7.087 4.994 21.201 1.00 68.06 374 SER A O 1
ATOM 2914 N N . ALA A 1 375 ? 9.052 4.048 20.678 1.00 66.75 375 ALA A N 1
ATOM 2915 C CA . ALA A 1 375 ? 9.393 3.686 22.051 1.00 66.75 375 ALA A CA 1
ATOM 2916 C C . ALA A 1 375 ? 9.756 4.929 22.880 1.00 66.75 375 ALA A C 1
ATOM 2918 O O . ALA A 1 375 ? 9.258 5.066 23.997 1.00 66.75 375 ALA A O 1
ATOM 2919 N N . ASP A 1 376 ? 10.525 5.855 22.307 1.00 62.69 376 ASP A N 1
ATOM 2920 C CA . ASP A 1 376 ? 10.892 7.125 22.936 1.00 62.69 376 ASP A CA 1
ATOM 2921 C C . ASP A 1 376 ? 9.666 8.035 23.125 1.00 62.69 376 ASP A C 1
ATOM 2923 O O . ASP A 1 376 ? 9.466 8.563 24.213 1.00 62.69 376 ASP A O 1
ATOM 2927 N N . GLU A 1 377 ? 8.779 8.157 22.127 1.00 64.75 377 GLU A N 1
ATOM 2928 C CA . GLU A 1 377 ? 7.498 8.883 22.218 1.00 64.75 377 GLU A CA 1
ATOM 2929 C C . GLU A 1 377 ? 6.616 8.318 23.348 1.00 64.75 377 GLU A C 1
ATOM 2931 O O . GLU A 1 377 ? 6.056 9.068 24.153 1.00 64.75 377 GLU A O 1
ATOM 2936 N N . ARG A 1 378 ? 6.518 6.984 23.458 1.00 63.69 378 ARG A N 1
ATOM 2937 C CA . ARG A 1 378 ? 5.775 6.318 24.543 1.00 63.69 378 ARG A CA 1
ATOM 2938 C C . ARG A 1 378 ? 6.428 6.539 25.902 1.00 63.69 378 ARG A C 1
ATOM 2940 O O . ARG A 1 378 ? 5.713 6.779 26.872 1.00 63.69 378 ARG A O 1
ATOM 2947 N N . TRP A 1 379 ? 7.755 6.470 25.979 1.00 58.75 379 TRP A N 1
ATOM 2948 C CA . TRP A 1 379 ? 8.504 6.716 27.209 1.00 58.75 379 TRP A CA 1
ATOM 2949 C C . TRP A 1 379 ? 8.365 8.170 27.670 1.00 58.75 379 TRP A C 1
ATOM 2951 O O . TRP A 1 379 ? 8.068 8.410 28.838 1.00 58.75 379 TRP A O 1
ATOM 2961 N N . MET A 1 380 ? 8.478 9.135 26.753 1.00 49.44 380 MET A N 1
ATOM 2962 C CA . MET A 1 380 ? 8.259 10.556 27.031 1.00 49.44 380 MET A CA 1
ATOM 2963 C C . MET A 1 380 ? 6.819 10.822 27.478 1.00 49.44 380 MET A C 1
ATOM 2965 O O . MET A 1 380 ? 6.618 11.527 28.461 1.00 49.44 380 MET A O 1
ATOM 2969 N N . SER A 1 381 ? 5.820 10.207 26.832 1.00 59.09 381 SER A N 1
ATOM 2970 C CA . SER A 1 381 ? 4.411 10.326 27.237 1.00 59.09 381 SER A CA 1
ATOM 2971 C C . SER A 1 381 ? 4.121 9.690 28.602 1.00 59.09 381 SER A C 1
ATOM 2973 O O . SER A 1 381 ? 3.330 10.219 29.383 1.00 59.09 381 SER A O 1
ATOM 2975 N N . ALA A 1 382 ? 4.748 8.554 28.918 1.00 57.38 382 ALA A N 1
ATOM 2976 C CA . ALA A 1 382 ? 4.640 7.938 30.238 1.00 57.38 382 ALA A CA 1
ATOM 2977 C C . ALA A 1 382 ? 5.273 8.840 31.306 1.00 57.38 382 ALA A C 1
ATOM 2979 O O . ALA A 1 382 ? 4.627 9.178 32.295 1.00 57.38 382 ALA A O 1
ATOM 2980 N N . ARG A 1 383 ? 6.487 9.336 31.043 1.00 59.12 383 ARG A N 1
ATOM 2981 C CA . ARG A 1 383 ? 7.201 10.245 31.940 1.00 59.12 383 ARG A CA 1
ATOM 2982 C C . ARG A 1 383 ? 6.444 11.557 32.147 1.00 59.12 383 ARG A C 1
ATOM 2984 O O . ARG A 1 383 ? 6.362 12.028 33.276 1.00 59.12 383 ARG A O 1
ATOM 2991 N N . SER A 1 384 ? 5.849 12.134 31.102 1.00 57.53 384 SER A N 1
ATOM 2992 C CA . SER A 1 384 ? 5.059 13.366 31.214 1.00 57.53 384 SER A CA 1
ATOM 2993 C C . SER A 1 384 ? 3.798 13.164 32.061 1.00 57.53 384 SER A C 1
ATOM 2995 O O . SER A 1 384 ? 3.436 14.049 32.835 1.00 57.53 384 SER A O 1
ATOM 2997 N N . LYS A 1 385 ? 3.153 11.992 31.974 1.00 60.97 385 LYS A N 1
ATOM 2998 C CA . LYS A 1 385 ? 2.024 11.619 32.843 1.00 60.97 385 LYS A CA 1
ATOM 2999 C C . LYS A 1 385 ? 2.460 11.441 34.296 1.00 60.97 385 LYS A C 1
ATOM 3001 O O . LYS A 1 385 ? 1.779 11.958 35.176 1.00 60.97 385 LYS A O 1
ATOM 3006 N N . ASP A 1 386 ? 3.594 10.790 34.545 1.00 65.31 386 ASP A N 1
ATOM 3007 C CA . ASP A 1 386 ? 4.141 10.613 35.898 1.00 65.31 386 ASP A CA 1
ATOM 3008 C C . ASP A 1 386 ? 4.520 11.957 36.537 1.00 65.31 386 ASP A C 1
ATOM 3010 O O . ASP A 1 386 ? 4.223 12.205 37.707 1.00 65.31 386 ASP A O 1
ATOM 3014 N N . ILE A 1 387 ? 5.110 12.863 35.750 1.00 60.56 387 ILE A N 1
ATOM 3015 C CA . ILE A 1 387 ? 5.408 14.237 36.170 1.00 60.56 387 ILE A CA 1
ATOM 3016 C C . ILE A 1 387 ? 4.109 14.990 36.487 1.00 60.56 387 ILE A C 1
ATOM 3018 O O . ILE A 1 387 ? 4.008 15.610 37.545 1.00 60.56 387 ILE A O 1
ATOM 3022 N N . ALA A 1 388 ? 3.090 14.907 35.626 1.00 55.00 388 ALA A N 1
ATOM 3023 C CA . ALA A 1 388 ? 1.796 15.546 35.866 1.00 55.00 388 ALA A CA 1
ATOM 3024 C C . ALA A 1 388 ? 1.104 15.009 37.133 1.00 55.00 388 ALA A C 1
ATOM 3026 O O . ALA A 1 388 ? 0.538 15.788 37.903 1.00 55.00 388 ALA A O 1
ATOM 3027 N N . LEU A 1 389 ? 1.195 13.699 37.391 1.00 61.75 389 LEU A N 1
ATOM 3028 C CA . LEU A 1 389 ? 0.658 13.070 38.598 1.00 61.75 389 LEU A CA 1
ATOM 3029 C C . LEU A 1 389 ? 1.400 13.540 39.856 1.00 61.75 389 LEU A C 1
ATOM 3031 O O . LEU A 1 389 ? 0.763 13.859 40.860 1.00 61.75 389 LEU A O 1
ATOM 3035 N N . MET A 1 390 ? 2.734 13.631 39.795 1.00 61.44 390 MET A N 1
ATOM 3036 C CA . MET A 1 390 ? 3.546 14.178 40.885 1.00 61.44 390 MET A CA 1
ATOM 3037 C C . MET A 1 390 ? 3.191 15.637 41.176 1.00 61.44 390 MET A C 1
ATOM 3039 O O . MET A 1 390 ? 3.009 15.996 42.339 1.00 61.44 390 MET A O 1
ATOM 3043 N N . ILE A 1 391 ? 3.030 16.467 40.142 1.00 56.34 391 ILE A N 1
ATOM 3044 C CA . ILE A 1 391 ? 2.611 17.865 40.295 1.00 56.34 391 ILE A CA 1
ATOM 3045 C C . ILE A 1 391 ? 1.236 17.931 40.973 1.00 56.34 391 ILE A C 1
ATOM 3047 O O . ILE A 1 391 ? 1.086 18.613 41.987 1.00 56.34 391 ILE A O 1
ATOM 3051 N N . ALA A 1 392 ? 0.246 17.182 40.478 1.00 56.38 392 ALA A N 1
ATOM 3052 C CA . ALA A 1 392 ? -1.096 17.147 41.061 1.00 56.38 392 ALA A CA 1
ATOM 3053 C C . ALA A 1 392 ? -1.090 16.680 42.529 1.00 56.38 392 ALA A C 1
ATOM 3055 O O . ALA A 1 392 ? -1.784 17.259 43.368 1.00 56.38 392 ALA A O 1
ATOM 3056 N N . PHE A 1 393 ? -0.267 15.680 42.861 1.00 61.78 393 PHE A N 1
ATOM 3057 C CA . PHE A 1 393 ? -0.098 15.194 44.229 1.00 61.78 393 PHE A CA 1
ATOM 3058 C C . PHE A 1 393 ? 0.485 16.271 45.153 1.00 61.78 393 PHE A C 1
ATOM 3060 O O . PHE A 1 393 ? -0.067 16.517 46.226 1.00 61.78 393 PHE A O 1
ATOM 3067 N N . VAL A 1 394 ? 1.544 16.969 44.726 1.00 63.84 394 VAL A N 1
ATOM 3068 C CA . VAL A 1 394 ? 2.150 18.068 45.498 1.00 63.84 394 VAL A CA 1
ATOM 3069 C C . VAL A 1 394 ? 1.137 19.191 45.735 1.00 63.84 394 VAL A C 1
ATOM 3071 O O . VAL A 1 394 ? 0.971 19.628 46.874 1.00 63.84 394 VAL A O 1
ATOM 3074 N N . PHE A 1 395 ? 0.391 19.608 44.705 1.00 59.19 395 PHE A N 1
ATOM 3075 C CA . PHE A 1 395 ? -0.671 20.610 44.853 1.00 59.19 395 PHE A CA 1
ATOM 3076 C C . PHE A 1 395 ? -1.757 20.162 45.842 1.00 59.19 395 PHE A C 1
ATOM 3078 O O . PHE A 1 395 ? -2.151 20.941 46.712 1.00 59.19 395 PHE A O 1
ATOM 3085 N N . SER A 1 396 ? -2.201 18.905 45.763 1.00 61.97 396 SER A N 1
ATOM 3086 C CA . SER A 1 396 ? -3.214 18.352 46.668 1.00 61.97 396 SER A CA 1
ATOM 3087 C C . SER A 1 396 ? -2.736 18.314 48.123 1.00 61.97 396 SER A C 1
ATOM 3089 O O . SER A 1 396 ? -3.479 18.699 49.027 1.00 61.97 396 SER A O 1
ATOM 3091 N N . VAL A 1 397 ? -1.494 17.887 48.370 1.00 67.19 397 VAL A N 1
ATOM 3092 C CA . VAL A 1 397 ? -0.906 17.841 49.719 1.00 67.19 397 VAL A CA 1
ATOM 3093 C C . VAL A 1 397 ? -0.765 19.250 50.293 1.00 67.19 397 VAL A C 1
ATOM 3095 O O . VAL A 1 397 ? -1.161 19.493 51.433 1.00 67.19 397 VAL A O 1
ATOM 3098 N N . CYS A 1 398 ? -0.278 20.207 49.502 1.00 63.94 398 CYS A N 1
ATOM 3099 C CA . CYS A 1 398 ? -0.153 21.596 49.939 1.00 63.94 398 CYS A CA 1
ATOM 3100 C C . CYS A 1 398 ? -1.522 22.230 50.240 1.00 63.94 398 CYS A C 1
ATOM 3102 O O . CYS A 1 398 ? -1.661 22.931 51.244 1.00 63.94 398 CYS A O 1
ATOM 3104 N N . HIS A 1 399 ? -2.553 21.931 49.442 1.00 63.28 399 HIS A N 1
ATOM 3105 C CA . HIS A 1 399 ? -3.921 22.393 49.690 1.00 63.28 399 HIS A CA 1
ATOM 3106 C C . HIS A 1 399 ? -4.523 21.780 50.968 1.00 63.28 399 HIS A C 1
ATOM 3108 O O . HIS A 1 399 ? -5.159 22.482 51.761 1.00 63.28 399 HIS A O 1
ATOM 3114 N N . ALA A 1 400 ? -4.280 20.489 51.216 1.00 65.31 400 ALA A N 1
ATOM 3115 C CA . ALA A 1 400 ? -4.716 19.809 52.434 1.00 65.31 400 ALA A CA 1
ATOM 3116 C C . ALA A 1 400 ? -4.042 20.394 53.685 1.00 65.31 400 ALA A C 1
ATOM 3118 O O . ALA A 1 400 ? -4.721 20.709 54.662 1.00 65.31 400 ALA A O 1
ATOM 3119 N N . ILE A 1 401 ? -2.725 20.619 53.643 1.00 66.06 401 ILE A N 1
ATOM 3120 C CA . ILE A 1 401 ? -1.977 21.210 54.761 1.00 66.06 401 ILE A CA 1
ATOM 3121 C C . ILE A 1 401 ? -2.439 22.648 55.028 1.00 66.06 401 ILE A C 1
ATOM 3123 O O . ILE A 1 401 ? -2.681 23.000 56.181 1.00 66.06 401 ILE A O 1
ATOM 3127 N N . ALA A 1 402 ? -2.631 23.466 53.987 1.00 61.53 402 ALA A N 1
ATOM 3128 C CA . ALA A 1 402 ? -3.162 24.821 54.139 1.00 61.53 402 ALA A CA 1
ATOM 3129 C C . ALA A 1 402 ? -4.557 24.819 54.792 1.00 61.53 402 ALA A C 1
ATOM 3131 O O . ALA A 1 402 ? -4.814 25.603 55.705 1.00 61.53 402 ALA A O 1
ATOM 3132 N N . SER A 1 403 ? -5.425 23.887 54.389 1.00 66.81 403 SER A N 1
ATOM 3133 C CA . SER A 1 403 ? -6.766 23.722 54.965 1.00 66.81 403 SER A CA 1
ATOM 3134 C C . SER A 1 403 ? -6.715 23.313 56.443 1.00 66.81 403 SER A C 1
ATOM 3136 O O . SER A 1 403 ? -7.443 23.870 57.264 1.00 66.81 403 SER A O 1
ATOM 3138 N N . ILE A 1 404 ? -5.815 22.392 56.811 1.00 68.44 404 ILE A N 1
ATOM 3139 C CA . ILE A 1 404 ? -5.599 21.971 58.205 1.00 68.44 404 ILE A CA 1
ATOM 3140 C C . ILE A 1 404 ? -5.077 23.139 59.048 1.00 68.44 404 ILE A C 1
ATOM 3142 O O . ILE A 1 404 ? -5.567 23.362 60.151 1.00 68.44 404 ILE A O 1
ATOM 3146 N N . LEU A 1 405 ? -4.123 23.920 58.536 1.00 63.72 405 LEU A N 1
ATOM 3147 C CA . LEU A 1 405 ? -3.580 25.079 59.249 1.00 63.72 405 LEU A CA 1
ATOM 3148 C C . LEU A 1 405 ? -4.638 26.169 59.477 1.00 63.72 405 LEU A C 1
ATOM 3150 O O . LEU A 1 405 ? -4.665 26.769 60.553 1.00 63.72 405 LEU A O 1
ATOM 3154 N N . LEU A 1 406 ? -5.538 26.392 58.513 1.00 64.00 406 LEU A N 1
ATOM 3155 C CA . LEU A 1 406 ? -6.682 27.296 58.676 1.00 64.00 406 LEU A CA 1
ATOM 3156 C C . LEU A 1 406 ? -7.676 26.780 59.728 1.00 64.00 406 LEU A C 1
ATOM 3158 O O . LEU A 1 406 ? -8.116 27.551 60.581 1.00 64.00 406 LEU A O 1
ATOM 3162 N N . LEU A 1 407 ? -7.984 25.478 59.717 1.00 66.50 407 LEU A N 1
ATOM 3163 C CA . LEU A 1 407 ? -8.852 24.839 60.714 1.00 66.50 407 LEU A CA 1
ATOM 3164 C C . LEU A 1 407 ? -8.268 24.928 62.130 1.00 66.50 407 LEU A C 1
ATOM 3166 O O . LEU A 1 407 ? -8.963 25.335 63.059 1.00 66.50 407 LEU A O 1
ATOM 3170 N N . VAL A 1 408 ? -6.981 24.609 62.298 1.00 64.81 408 VAL A N 1
ATOM 3171 C CA . VAL A 1 408 ? -6.274 24.705 63.587 1.00 64.81 408 VAL A CA 1
ATOM 3172 C C . VAL A 1 408 ? -6.206 26.162 64.056 1.00 64.81 408 VAL A C 1
ATOM 3174 O O . VAL A 1 408 ? -6.475 26.446 65.222 1.00 64.81 408 VAL A O 1
ATOM 3177 N N . GLY A 1 409 ? -5.922 27.105 63.152 1.00 61.38 409 GLY A N 1
ATOM 3178 C CA . GLY A 1 409 ? -5.930 28.537 63.461 1.00 61.38 409 GLY A CA 1
ATOM 3179 C C . GLY A 1 409 ? -7.298 29.040 63.939 1.00 61.38 409 GLY A C 1
ATOM 3180 O O . GLY A 1 409 ? -7.361 29.818 64.893 1.00 61.38 409 GLY A O 1
ATOM 3181 N N . SER A 1 410 ? -8.386 28.549 63.335 1.00 60.25 410 SER A N 1
ATOM 3182 C CA . SER A 1 410 ? -9.756 28.853 63.765 1.00 60.25 410 SER A CA 1
ATOM 3183 C C . SER A 1 410 ? -10.120 28.198 65.099 1.00 60.25 410 SER A C 1
ATOM 3185 O O . SER A 1 410 ? -10.855 28.795 65.881 1.00 60.25 410 SER A O 1
ATOM 3187 N N . TYR A 1 411 ? -9.625 26.987 65.374 1.00 61.59 411 TYR A N 1
ATOM 3188 C CA . TYR A 1 411 ? -9.930 26.247 66.603 1.00 61.59 411 TYR A CA 1
ATOM 3189 C C . TYR A 1 411 ? -9.257 26.861 67.839 1.00 61.59 411 TYR A C 1
ATOM 3191 O O . TYR A 1 411 ? -9.862 26.935 68.904 1.00 61.59 411 TYR A O 1
ATOM 3199 N N . TYR A 1 412 ? -8.025 27.361 67.698 1.00 59.12 412 TYR A N 1
ATOM 3200 C CA . TYR A 1 412 ? -7.268 27.950 68.811 1.00 59.12 412 TYR A CA 1
ATOM 3201 C C . TYR A 1 412 ? -7.520 29.452 69.040 1.00 59.12 412 TYR A C 1
ATOM 3203 O O . TYR A 1 412 ? -6.857 30.055 69.881 1.00 59.12 412 TYR A O 1
ATOM 3211 N N . GLY A 1 413 ? -8.471 30.075 68.331 1.00 53.62 413 GLY A N 1
ATOM 3212 C CA . GLY A 1 413 ? -8.928 31.439 68.632 1.00 53.62 413 GLY A CA 1
ATOM 3213 C C . GLY A 1 413 ? -7.828 32.512 68.593 1.00 53.62 413 GLY A C 1
ATOM 3214 O O . GLY A 1 413 ? -7.848 33.455 69.387 1.00 53.62 413 GLY A O 1
ATOM 3215 N N . TYR A 1 414 ? -6.839 32.388 67.700 1.00 51.69 414 TYR A N 1
ATOM 3216 C CA . TYR A 1 414 ? -5.732 33.347 67.623 1.00 51.69 414 TYR A CA 1
ATOM 3217 C C . TYR A 1 414 ? -6.179 34.681 67.000 1.00 51.69 414 TYR A C 1
ATOM 3219 O O . TYR A 1 414 ? -6.108 34.894 65.794 1.00 51.69 414 TYR A O 1
ATOM 3227 N N . HIS A 1 415 ? -6.547 35.640 67.851 1.00 48.97 415 HIS A N 1
ATOM 3228 C CA . HIS A 1 415 ? -6.904 37.020 67.486 1.00 48.97 415 HIS A CA 1
ATOM 3229 C C . HIS A 1 415 ? -5.734 37.895 66.965 1.00 48.97 415 HIS A C 1
ATOM 3231 O O . HIS A 1 415 ? -5.900 39.099 66.772 1.00 48.97 415 HIS A O 1
ATOM 3237 N N . ARG A 1 416 ? -4.542 37.334 66.702 1.00 51.81 416 ARG A N 1
ATOM 3238 C CA . ARG A 1 416 ? -3.441 38.036 66.010 1.00 51.81 416 ARG A CA 1
ATOM 3239 C C . ARG A 1 416 ? -3.270 37.480 64.597 1.00 51.81 416 ARG A C 1
ATOM 3241 O O . ARG A 1 416 ? -2.447 36.603 64.355 1.00 51.81 416 ARG A O 1
ATOM 3248 N N . LEU A 1 417 ? -4.028 38.072 63.676 1.00 51.78 417 LEU A N 1
ATOM 3249 C CA . LEU A 1 417 ? -4.142 37.786 62.236 1.00 51.78 417 LEU A CA 1
ATOM 3250 C C . LEU A 1 417 ? -2.824 37.676 61.436 1.00 51.78 417 LEU A C 1
ATOM 3252 O O . LEU A 1 417 ? -2.858 37.251 60.288 1.00 51.78 417 LEU A O 1
ATOM 3256 N N . HIS A 1 418 ? -1.662 38.024 61.994 1.00 54.34 418 HIS A N 1
ATOM 3257 C CA . HIS A 1 418 ? -0.412 38.081 61.228 1.00 54.34 418 HIS A CA 1
ATOM 3258 C C . HIS A 1 418 ? 0.412 36.786 61.233 1.00 54.34 418 HIS A C 1
ATOM 3260 O O . HIS A 1 418 ? 1.017 36.464 60.217 1.00 54.34 418 HIS A O 1
ATOM 3266 N N . TYR A 1 419 ? 0.445 36.018 62.326 1.00 49.47 419 TYR A N 1
ATOM 3267 C CA . TYR A 1 419 ? 1.371 34.878 62.441 1.00 49.47 419 TYR A CA 1
ATOM 3268 C C . TYR A 1 419 ? 0.923 33.621 61.663 1.00 49.47 419 TYR A C 1
ATOM 3270 O O . TYR A 1 419 ? 1.699 33.135 60.842 1.00 49.47 419 TYR A O 1
ATOM 3278 N N . PRO A 1 420 ? -0.320 33.113 61.812 1.00 53.19 420 PRO A N 1
ATOM 3279 C CA . PRO A 1 420 ? -0.781 31.960 61.029 1.00 53.19 420 PRO A CA 1
ATOM 3280 C C . PRO A 1 420 ? -0.909 32.272 59.528 1.00 53.19 420 PRO A C 1
ATOM 3282 O O . PRO A 1 420 ? -0.680 31.393 58.698 1.00 53.19 420 PRO A O 1
ATOM 3285 N N . PHE A 1 421 ? -1.187 33.528 59.160 1.00 55.69 421 PHE A N 1
ATOM 3286 C CA . PHE A 1 421 ? -1.206 33.978 57.765 1.00 55.69 421 PHE A CA 1
ATOM 3287 C C . PHE A 1 421 ? 0.201 34.010 57.143 1.00 55.69 421 PHE A C 1
ATOM 3289 O O . PHE A 1 421 ? 0.405 33.545 56.027 1.00 55.69 421 PHE A O 1
ATOM 3296 N N . LEU A 1 422 ? 1.212 34.488 57.879 1.00 55.47 422 LEU A N 1
ATOM 3297 C CA . LEU A 1 422 ? 2.604 34.470 57.416 1.00 55.47 422 LEU A CA 1
ATOM 3298 C C . LEU A 1 422 ? 3.152 33.044 57.285 1.00 55.47 422 LEU A C 1
ATOM 3300 O O . LEU A 1 422 ? 3.877 32.765 56.334 1.00 55.47 422 LEU A O 1
ATOM 3304 N N . VAL A 1 423 ? 2.786 32.134 58.192 1.00 56.47 423 VAL A N 1
ATOM 3305 C CA . VAL A 1 423 ? 3.210 30.725 58.132 1.00 56.47 423 VAL A CA 1
ATOM 3306 C C . VAL A 1 423 ? 2.546 29.995 56.962 1.00 56.47 423 VAL A C 1
ATOM 3308 O O . VAL A 1 423 ? 3.232 29.288 56.228 1.00 56.47 423 VAL A O 1
ATOM 3311 N N . THR A 1 424 ? 1.251 30.213 56.720 1.00 58.50 424 THR A N 1
ATOM 3312 C CA . THR A 1 424 ? 0.545 29.633 55.559 1.00 58.50 424 THR A CA 1
ATOM 3313 C C . THR A 1 424 ? 1.053 30.196 54.231 1.00 58.50 424 THR A C 1
ATOM 3315 O O . THR A 1 424 ? 1.318 29.419 53.317 1.00 58.50 424 THR A O 1
ATOM 3318 N N . CYS A 1 425 ? 1.300 31.507 54.133 1.00 56.22 425 CYS A N 1
ATOM 3319 C CA . CYS A 1 425 ? 1.928 32.113 52.953 1.00 56.22 425 CYS A CA 1
ATOM 3320 C C . CYS A 1 425 ? 3.361 31.606 52.731 1.00 56.22 425 CYS A C 1
ATOM 3322 O O . CYS A 1 425 ? 3.719 31.277 51.605 1.00 56.22 425 CYS A O 1
ATOM 3324 N N . SER A 1 426 ? 4.174 31.477 53.785 1.00 58.50 426 SER A N 1
ATOM 3325 C CA . SER A 1 426 ? 5.549 30.961 53.671 1.00 58.50 426 SER A CA 1
ATOM 3326 C C . SER A 1 426 ? 5.572 29.486 53.261 1.00 58.50 426 SER A C 1
ATOM 3328 O O . SER A 1 426 ? 6.411 29.081 52.461 1.00 58.50 426 SER A O 1
ATOM 3330 N N . PHE A 1 427 ? 4.619 28.690 53.754 1.00 59.16 427 PHE A N 1
ATOM 3331 C CA . PHE A 1 427 ? 4.467 27.287 53.377 1.00 59.16 427 PHE A CA 1
ATOM 3332 C C . PHE A 1 427 ? 3.980 27.126 51.930 1.00 59.16 427 PHE A C 1
ATOM 3334 O O . PHE A 1 427 ? 4.518 26.303 51.198 1.00 59.16 427 PHE A O 1
ATOM 3341 N N . LEU A 1 428 ? 3.033 27.954 51.475 1.00 59.97 428 LEU A N 1
ATOM 3342 C CA . LEU A 1 428 ? 2.594 27.987 50.073 1.00 59.97 428 LEU A CA 1
ATOM 3343 C C . LEU A 1 428 ? 3.719 28.420 49.124 1.00 59.97 428 LEU A C 1
ATOM 3345 O O . LEU A 1 428 ? 3.870 27.839 48.052 1.00 59.97 428 LEU A O 1
ATOM 3349 N N . VAL A 1 429 ? 4.543 29.395 49.522 1.00 61.69 429 VAL A N 1
ATOM 3350 C CA . VAL A 1 429 ? 5.729 29.809 48.756 1.00 61.69 429 VAL A CA 1
ATOM 3351 C C . VAL A 1 429 ? 6.756 28.680 48.684 1.00 61.69 429 VAL A C 1
ATOM 3353 O O . VAL A 1 429 ? 7.295 28.427 47.611 1.00 61.69 429 VAL A O 1
ATOM 3356 N N . LEU A 1 430 ? 6.988 27.956 49.783 1.00 60.31 430 LEU A N 1
ATOM 3357 C CA . LEU A 1 430 ? 7.894 26.807 49.801 1.00 60.31 430 LEU A CA 1
ATOM 3358 C C . LEU A 1 430 ? 7.360 25.648 48.944 1.00 60.31 430 LEU A C 1
ATOM 3360 O O . LEU A 1 430 ? 8.110 25.073 48.164 1.00 60.31 430 LEU A O 1
ATOM 3364 N N . CYS A 1 431 ? 6.061 25.353 49.021 1.00 59.22 431 CYS A N 1
ATOM 3365 C CA . CYS A 1 431 ? 5.382 24.381 48.162 1.00 59.22 431 CYS A CA 1
ATOM 3366 C C . CYS A 1 431 ? 5.510 24.739 46.676 1.00 59.22 431 CYS A C 1
ATOM 3368 O O . CYS A 1 431 ? 5.863 23.884 45.868 1.00 59.22 431 CYS A O 1
ATOM 3370 N N . ASN A 1 432 ? 5.285 26.007 46.318 1.00 61.53 432 ASN A N 1
ATOM 3371 C CA . ASN A 1 432 ? 5.467 26.489 44.950 1.00 61.53 432 ASN A CA 1
ATOM 3372 C C . ASN A 1 432 ? 6.934 26.423 44.510 1.00 61.53 432 ASN A C 1
ATOM 3374 O O . ASN A 1 432 ? 7.200 26.066 43.368 1.00 61.53 432 ASN A O 1
ATOM 3378 N N . ALA A 1 433 ? 7.889 26.710 45.398 1.00 58.28 433 ALA A N 1
ATOM 3379 C CA . ALA A 1 433 ? 9.317 26.601 45.102 1.00 58.28 433 ALA A CA 1
ATOM 3380 C C . ALA A 1 433 ? 9.759 25.142 44.896 1.00 58.28 433 ALA A C 1
ATOM 3382 O O . ALA A 1 433 ? 10.537 24.863 43.987 1.00 58.28 433 ALA A O 1
ATOM 3383 N N . VAL A 1 434 ? 9.233 24.203 45.688 1.00 60.97 434 VAL A N 1
ATOM 3384 C CA . VAL A 1 434 ? 9.489 22.763 45.530 1.00 60.97 434 VAL A CA 1
ATOM 3385 C C . VAL A 1 434 ? 8.836 22.235 44.253 1.00 60.97 434 VAL A C 1
ATOM 3387 O O . VAL A 1 434 ? 9.490 21.523 43.494 1.00 60.97 434 VAL A O 1
ATOM 3390 N N . ALA A 1 435 ? 7.595 22.626 43.956 1.00 59.06 435 ALA A N 1
ATOM 3391 C CA . ALA A 1 435 ? 6.937 22.297 42.693 1.00 59.06 435 ALA A CA 1
ATOM 3392 C C . ALA A 1 435 ? 7.724 22.854 41.494 1.00 59.06 435 ALA A C 1
ATOM 3394 O O . ALA A 1 435 ? 7.996 22.122 40.549 1.00 59.06 435 ALA A O 1
ATOM 3395 N N . PHE A 1 436 ? 8.182 24.106 41.568 1.00 58.72 436 PHE A N 1
ATOM 3396 C CA . PHE A 1 436 ? 9.018 24.739 40.548 1.00 58.72 436 PHE A CA 1
ATOM 3397 C C . PHE A 1 436 ? 10.362 24.021 40.362 1.00 58.72 436 PHE A C 1
ATOM 3399 O O . PHE A 1 436 ? 10.762 23.764 39.231 1.00 58.72 436 PHE A O 1
ATOM 3406 N N . TYR A 1 437 ? 11.041 23.642 41.449 1.00 55.00 437 TYR A N 1
ATOM 3407 C CA . TYR A 1 437 ? 12.304 22.896 41.391 1.00 55.00 437 TYR A CA 1
ATOM 3408 C C . TYR A 1 437 ? 12.120 21.480 40.818 1.00 55.00 437 TYR A C 1
ATOM 3410 O O . TYR A 1 437 ? 12.957 20.992 40.063 1.00 55.00 437 TYR A O 1
ATOM 3418 N N . THR A 1 438 ? 10.988 20.842 41.117 1.00 55.59 438 THR A N 1
ATOM 3419 C CA . THR A 1 438 ? 10.626 19.525 40.569 1.00 55.59 438 THR A CA 1
ATOM 3420 C C . THR A 1 438 ? 10.308 19.615 39.072 1.00 55.59 438 THR A C 1
ATOM 3422 O O . THR A 1 438 ? 10.714 18.743 38.312 1.00 55.59 438 THR A O 1
ATOM 3425 N N . ILE A 1 439 ? 9.657 20.698 38.631 1.00 57.66 439 ILE A N 1
ATOM 3426 C CA . ILE A 1 439 ? 9.403 21.006 37.212 1.00 57.66 439 ILE A CA 1
ATOM 3427 C C . ILE A 1 439 ? 10.715 21.323 36.468 1.00 57.66 439 ILE A C 1
ATOM 3429 O O . ILE A 1 439 ? 10.926 20.832 35.364 1.00 57.66 439 ILE A O 1
ATOM 3433 N N . MET A 1 440 ? 11.622 22.079 37.093 1.00 50.88 440 MET A N 1
ATOM 3434 C CA . MET A 1 440 ? 12.969 22.395 36.588 1.00 50.88 440 MET A CA 1
ATOM 3435 C C . MET A 1 440 ? 13.815 21.153 36.289 1.00 50.88 440 MET A C 1
ATOM 3437 O O . MET A 1 440 ? 14.548 21.126 35.310 1.00 50.88 440 MET A O 1
ATOM 3441 N N . LEU A 1 441 ? 13.717 20.117 37.124 1.00 54.56 441 LEU A N 1
ATOM 3442 C CA . LEU A 1 441 ? 14.425 18.849 36.913 1.00 54.56 441 LEU A CA 1
ATOM 3443 C C . LEU A 1 441 ? 13.746 17.942 35.867 1.00 54.56 441 LEU A C 1
ATOM 3445 O O . LEU A 1 441 ? 14.288 16.887 35.527 1.00 54.56 441 LEU A O 1
ATOM 3449 N N . ALA A 1 442 ? 12.556 18.315 35.391 1.00 52.25 442 ALA A N 1
ATOM 3450 C CA . ALA A 1 442 ? 11.679 17.464 34.597 1.00 52.25 442 ALA A CA 1
ATOM 3451 C C . ALA A 1 442 ? 11.438 17.944 33.151 1.00 52.25 442 ALA A C 1
ATOM 3453 O O . ALA A 1 442 ? 11.090 17.105 32.323 1.00 52.25 442 ALA A O 1
ATOM 3454 N N . LEU A 1 443 ? 11.627 19.234 32.841 1.00 52.66 443 LEU A N 1
ATOM 3455 C CA . LEU A 1 443 ? 11.421 19.819 31.504 1.00 52.66 443 LEU A CA 1
ATOM 3456 C C . LEU A 1 443 ? 12.745 20.106 30.776 1.00 52.66 443 LEU A C 1
ATOM 3458 O O . LEU A 1 443 ? 13.743 20.441 31.412 1.00 52.66 443 LEU A O 1
ATOM 3462 N N . ASP A 1 444 ? 12.733 20.009 29.443 1.00 54.19 444 ASP A N 1
ATOM 3463 C CA . ASP A 1 444 ? 13.859 20.405 28.584 1.00 54.19 444 ASP A CA 1
ATOM 3464 C C . ASP A 1 444 ? 13.914 21.940 28.394 1.00 54.19 444 ASP A C 1
ATOM 3466 O O . ASP A 1 444 ? 12.922 22.648 28.608 1.00 54.19 444 ASP A O 1
ATOM 3470 N N . SER A 1 445 ? 15.081 22.479 28.016 1.00 53.97 445 SER A N 1
ATOM 3471 C CA . SER A 1 445 ? 15.430 23.908 28.183 1.00 53.97 445 SER A CA 1
ATOM 3472 C C . SER A 1 445 ? 14.508 24.927 27.496 1.00 53.97 445 SER A C 1
ATOM 3474 O O . SER A 1 445 ? 14.379 26.049 27.989 1.00 53.97 445 SER A O 1
ATOM 3476 N N . ASP A 1 446 ? 13.857 24.565 26.388 1.00 44.47 446 ASP A N 1
ATOM 3477 C CA . ASP A 1 446 ? 13.034 25.496 25.598 1.00 44.47 446 ASP A CA 1
ATOM 3478 C C . ASP A 1 446 ? 11.586 25.611 26.113 1.00 44.47 446 ASP A C 1
ATOM 3480 O O . ASP A 1 446 ? 11.010 26.704 26.116 1.00 44.47 446 ASP A O 1
ATOM 3484 N N . GLU A 1 447 ? 11.008 24.525 26.642 1.00 50.53 447 GLU A N 1
ATOM 3485 C CA . GLU A 1 447 ? 9.684 24.549 27.291 1.00 50.53 447 GLU A CA 1
ATOM 3486 C C . GLU A 1 447 ? 9.731 25.282 28.641 1.00 50.53 447 GLU A C 1
ATOM 3488 O O . GLU A 1 447 ? 8.771 25.948 29.049 1.00 50.53 447 GLU A O 1
ATOM 3493 N N . PHE A 1 448 ? 10.891 25.239 29.300 1.00 49.59 448 PHE A N 1
ATOM 3494 C CA . PHE A 1 448 ? 11.160 25.967 30.533 1.00 49.59 448 PHE A CA 1
ATOM 3495 C C . PHE A 1 448 ? 11.019 27.491 30.365 1.00 49.59 448 PHE A C 1
ATOM 3497 O O . PHE A 1 448 ? 10.424 28.152 31.219 1.00 49.59 448 PHE A O 1
ATOM 3504 N N . ILE A 1 449 ? 11.495 28.066 29.254 1.00 48.81 449 ILE A N 1
ATOM 3505 C CA . ILE A 1 449 ? 11.494 29.525 29.037 1.00 48.81 449 ILE A CA 1
ATOM 3506 C C . ILE A 1 449 ? 10.067 30.073 28.877 1.00 48.81 449 ILE A C 1
ATOM 3508 O O . ILE A 1 449 ? 9.734 31.123 29.439 1.00 48.81 449 ILE A O 1
ATOM 3512 N N . GLN A 1 450 ? 9.193 29.357 28.161 1.00 46.12 450 GLN A N 1
ATOM 3513 C CA . GLN A 1 450 ? 7.801 29.785 27.982 1.00 46.12 450 GLN A CA 1
ATOM 3514 C C . GLN A 1 450 ? 6.994 29.672 29.281 1.00 46.12 450 GLN A C 1
ATOM 3516 O O . GLN A 1 450 ? 6.265 30.602 29.643 1.00 46.12 450 GLN A O 1
ATOM 3521 N N . PHE A 1 451 ? 7.173 28.583 30.033 1.00 46.50 451 PHE A N 1
ATOM 3522 C CA . PHE A 1 451 ? 6.509 28.399 31.324 1.00 46.50 451 PHE A CA 1
ATOM 3523 C C . PHE A 1 451 ? 7.007 29.397 32.390 1.00 46.50 451 PHE A C 1
ATOM 3525 O O . PHE A 1 451 ? 6.222 29.923 33.189 1.00 46.50 451 PHE A O 1
ATOM 3532 N N . PHE A 1 452 ? 8.301 29.734 32.377 1.00 42.53 452 PHE A N 1
ATOM 3533 C CA . PHE A 1 452 ? 8.895 30.745 33.256 1.00 42.53 452 PHE A CA 1
ATOM 3534 C C . PHE A 1 452 ? 8.304 32.144 33.016 1.00 42.53 452 PHE A C 1
ATOM 3536 O O . PHE A 1 452 ? 7.977 32.861 33.965 1.00 42.53 452 PHE A O 1
ATOM 3543 N N . SER A 1 453 ? 8.082 32.523 31.754 1.00 44.84 453 SER A N 1
ATOM 3544 C CA . SER A 1 453 ? 7.447 33.799 31.393 1.00 44.84 453 SER A CA 1
ATOM 3545 C C . SER A 1 453 ? 5.997 33.900 31.896 1.00 44.84 453 SER A C 1
ATOM 3547 O O . SER A 1 453 ? 5.577 34.940 32.416 1.00 44.84 453 SER A O 1
ATOM 3549 N N . TRP A 1 454 ? 5.243 32.801 31.821 1.00 41.62 454 TRP A N 1
ATOM 3550 C CA . TRP A 1 454 ? 3.855 32.744 32.289 1.00 41.62 454 TRP A CA 1
ATOM 3551 C C . TRP A 1 454 ? 3.734 32.764 33.820 1.00 41.62 454 TRP A C 1
ATOM 3553 O O . TRP A 1 454 ? 2.925 33.511 34.376 1.00 41.62 454 TRP A O 1
ATOM 3563 N N . SER A 1 455 ? 4.569 31.992 34.519 1.00 44.09 455 SER A N 1
ATOM 3564 C CA . SER A 1 455 ? 4.534 31.881 35.986 1.00 44.09 455 SER A CA 1
ATOM 3565 C C . SER A 1 455 ? 5.004 33.154 36.696 1.00 44.09 455 SER A C 1
ATOM 3567 O O . SER A 1 455 ? 4.363 33.596 37.651 1.00 44.09 455 SER A O 1
ATOM 3569 N N . THR A 1 456 ? 6.058 33.810 36.203 1.00 45.56 456 THR A N 1
ATOM 3570 C CA . THR A 1 456 ? 6.523 35.104 36.740 1.00 45.56 456 THR A CA 1
ATOM 3571 C C . THR A 1 456 ? 5.472 36.202 36.565 1.00 45.56 456 THR A C 1
ATOM 3573 O O . THR A 1 456 ? 5.236 36.989 37.484 1.00 45.56 456 THR A O 1
ATOM 3576 N N . SER A 1 457 ? 4.759 36.199 35.437 1.00 44.78 457 SER A N 1
ATOM 3577 C CA . SER A 1 457 ? 3.646 37.118 35.181 1.00 44.78 457 SER A CA 1
ATOM 3578 C C . SER A 1 457 ? 2.467 36.877 36.132 1.00 44.78 457 SER A C 1
ATOM 3580 O O . SER A 1 457 ? 1.916 37.832 36.681 1.00 44.78 457 SER A O 1
ATOM 3582 N N . ALA A 1 458 ? 2.119 35.615 36.400 1.00 43.38 458 ALA A N 1
ATOM 3583 C CA . ALA A 1 458 ? 1.043 35.257 37.323 1.00 43.38 458 ALA A CA 1
ATOM 3584 C C . ALA A 1 458 ? 1.360 35.646 38.778 1.00 43.38 458 ALA A C 1
ATOM 3586 O O . ALA A 1 458 ? 0.510 36.221 39.458 1.00 43.38 458 ALA A O 1
ATOM 3587 N N . VAL A 1 459 ? 2.596 35.415 39.237 1.00 45.09 459 VAL A N 1
ATOM 3588 C CA . VAL A 1 459 ? 3.056 35.814 40.580 1.00 45.09 459 VAL A CA 1
ATOM 3589 C C . VAL A 1 459 ? 3.037 37.338 40.734 1.00 45.09 459 VAL A C 1
ATOM 3591 O O . VAL A 1 459 ? 2.543 37.848 41.738 1.00 45.09 459 VAL A O 1
ATOM 3594 N N . LEU A 1 460 ? 3.484 38.089 39.723 1.00 45.44 460 LEU A N 1
ATOM 3595 C CA . LEU A 1 460 ? 3.449 39.557 39.738 1.00 45.44 460 LEU A CA 1
ATOM 3596 C C . LEU A 1 460 ? 2.019 40.123 39.760 1.00 45.44 460 LEU A C 1
ATOM 3598 O O . LEU A 1 460 ? 1.769 41.132 40.423 1.00 45.44 460 LEU A O 1
ATOM 3602 N N . VAL A 1 461 ? 1.072 39.478 39.075 1.00 46.81 461 VAL A N 1
ATOM 3603 C CA . VAL A 1 461 ? -0.356 39.842 39.119 1.00 46.81 461 VAL A CA 1
ATOM 3604 C C . VAL A 1 461 ? -0.953 39.548 40.499 1.00 46.81 461 VAL A C 1
ATOM 3606 O O . VAL A 1 461 ? -1.665 40.389 41.048 1.00 46.81 461 VAL A O 1
ATOM 3609 N N . TRP A 1 462 ? -0.606 38.410 41.102 1.00 40.84 462 TRP A N 1
ATOM 3610 C CA . TRP A 1 462 ? -1.063 38.027 42.441 1.00 40.84 462 TRP A CA 1
ATOM 3611 C C . TRP A 1 462 ? -0.536 38.971 43.535 1.00 40.84 462 TRP A C 1
ATOM 3613 O O . TRP A 1 462 ? -1.288 39.391 44.412 1.00 40.84 462 TRP A O 1
ATOM 3623 N N . PHE A 1 463 ? 0.728 39.400 43.442 1.00 40.78 463 PHE A N 1
ATOM 3624 C CA . PHE A 1 463 ? 1.309 40.390 44.358 1.00 40.78 463 PHE A CA 1
ATOM 3625 C C . PHE A 1 463 ? 0.722 41.799 44.178 1.00 40.78 463 PHE A C 1
ATOM 3627 O O . PHE A 1 463 ? 0.544 42.508 45.168 1.00 40.78 463 PHE A O 1
ATOM 3634 N N . LYS A 1 464 ? 0.361 42.200 42.949 1.00 43.97 464 LYS A N 1
ATOM 3635 C CA . LYS A 1 464 ? -0.358 43.465 42.701 1.00 43.97 464 LYS A CA 1
ATOM 3636 C C . LYS A 1 464 ? -1.772 43.465 43.290 1.00 43.97 464 LYS A C 1
ATOM 3638 O O . LYS A 1 464 ? -2.217 44.505 43.765 1.00 43.97 464 LYS A O 1
ATOM 3643 N N . LEU A 1 465 ? -2.456 42.320 43.299 1.00 39.81 465 LEU A N 1
ATOM 3644 C CA . LEU A 1 465 ? -3.790 42.168 43.896 1.00 39.81 465 LEU A CA 1
ATOM 3645 C C . LEU A 1 465 ? -3.782 42.234 45.436 1.00 39.81 465 LEU A C 1
ATOM 3647 O O . LEU A 1 465 ? -4.792 42.602 46.028 1.00 39.81 465 LEU A O 1
ATOM 3651 N N . LEU A 1 466 ? -2.654 41.928 46.088 1.00 41.19 466 LEU A N 1
ATOM 3652 C CA . LEU A 1 466 ? -2.522 41.891 47.554 1.00 41.19 466 LEU A CA 1
ATOM 3653 C C . LEU A 1 466 ? -2.088 43.221 48.205 1.00 41.19 466 LEU A C 1
ATOM 3655 O O . LEU A 1 466 ? -1.995 43.289 49.428 1.00 41.19 466 LEU A O 1
ATOM 3659 N N . ASN A 1 467 ? -1.846 44.276 47.417 1.00 40.78 467 ASN A N 1
ATOM 3660 C CA . ASN A 1 467 ? -1.582 45.652 47.873 1.00 40.78 467 ASN A CA 1
ATOM 3661 C C . ASN A 1 467 ? -0.559 45.782 49.034 1.00 40.78 467 ASN A C 1
ATOM 3663 O O . ASN A 1 467 ? -0.727 46.593 49.945 1.00 40.78 467 ASN A O 1
ATOM 3667 N N . ALA A 1 468 ? 0.506 44.973 49.019 1.00 40.94 468 ALA A N 1
ATOM 3668 C CA . ALA A 1 468 ? 1.576 45.009 50.018 1.00 40.94 468 ALA A CA 1
ATOM 3669 C C . ALA A 1 468 ? 2.761 45.876 49.532 1.00 40.94 468 ALA A C 1
ATOM 3671 O O . ALA A 1 468 ? 3.210 45.693 48.398 1.00 40.94 468 ALA A O 1
ATOM 3672 N N . PRO A 1 469 ? 3.317 46.798 50.348 1.00 37.19 469 PRO A N 1
ATOM 3673 C CA . PRO A 1 469 ? 4.486 47.579 49.956 1.00 37.19 469 PRO A CA 1
ATOM 3674 C C . PRO A 1 469 ? 5.747 46.705 50.030 1.00 37.19 469 PRO A C 1
ATOM 3676 O O . PRO A 1 469 ? 6.120 46.221 51.097 1.00 37.19 469 PRO A O 1
ATOM 3679 N N . ILE A 1 470 ? 6.419 46.497 48.897 1.00 42.22 470 ILE A N 1
ATOM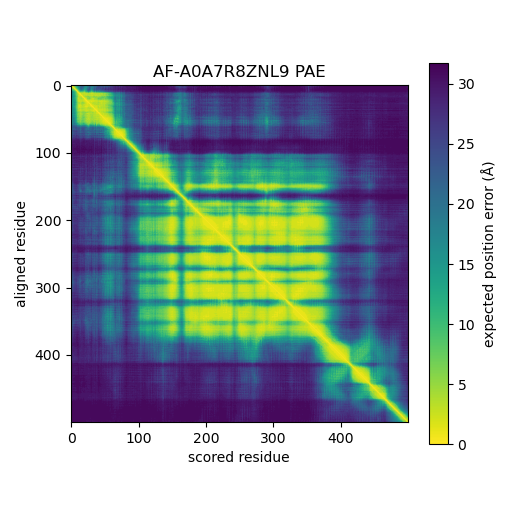 3680 C CA . ILE A 1 470 ? 7.676 45.741 48.828 1.00 42.22 470 ILE A CA 1
ATOM 3681 C C . ILE A 1 470 ? 8.856 46.715 48.954 1.00 42.22 470 ILE A C 1
ATOM 3683 O O . ILE A 1 470 ? 9.000 47.631 48.147 1.00 42.22 470 ILE A O 1
ATOM 3687 N N . SER A 1 471 ? 9.745 46.479 49.924 1.00 36.88 471 SER A N 1
ATOM 3688 C CA . SER A 1 471 ? 11.127 46.964 49.851 1.00 36.88 471 SER A CA 1
ATOM 3689 C C . SER A 1 471 ? 11.884 46.090 48.849 1.00 36.88 471 SER A C 1
ATOM 3691 O O . SER A 1 471 ? 12.038 44.886 49.060 1.00 36.88 471 SER A O 1
ATOM 3693 N N . LEU A 1 472 ? 12.347 46.694 47.752 1.00 39.19 472 LEU A N 1
ATOM 3694 C CA . LEU A 1 472 ? 13.047 46.066 46.617 1.00 39.19 472 LEU A CA 1
ATOM 3695 C C . LEU A 1 472 ? 14.380 45.363 46.968 1.00 39.19 472 LEU A C 1
ATOM 3697 O O . LEU A 1 472 ? 15.078 44.894 46.075 1.00 39.19 472 LEU A O 1
ATOM 3701 N N . ALA A 1 473 ? 14.743 45.243 48.246 1.00 35.81 473 ALA A N 1
ATOM 3702 C CA . ALA A 1 473 ? 16.001 44.641 48.679 1.00 35.81 473 ALA A CA 1
ATOM 3703 C C . ALA A 1 473 ? 16.014 43.096 48.654 1.00 35.81 473 ALA A C 1
ATOM 3705 O O . ALA A 1 473 ? 17.088 42.511 48.576 1.00 35.81 473 ALA A O 1
ATOM 3706 N N . TRP A 1 474 ? 14.856 42.421 48.683 1.00 33.44 474 TRP A N 1
ATOM 3707 C CA . TRP A 1 474 ? 14.794 40.945 48.735 1.00 33.44 474 TRP A CA 1
ATOM 3708 C C . TRP A 1 474 ? 14.732 40.244 47.369 1.00 33.44 474 TRP A C 1
ATOM 3710 O O . TRP A 1 474 ? 15.006 39.052 47.285 1.00 33.44 474 TRP A O 1
ATOM 3720 N N . VAL A 1 475 ? 14.420 40.965 46.287 1.00 38.72 475 VAL A N 1
ATOM 3721 C CA . VAL A 1 475 ? 14.377 40.387 44.925 1.00 38.72 475 VAL A CA 1
ATOM 3722 C C . VAL A 1 475 ? 15.779 40.330 44.290 1.00 38.72 475 VAL A C 1
ATOM 3724 O O . VAL A 1 475 ? 16.023 39.545 43.379 1.00 38.72 475 VAL A O 1
ATOM 3727 N N . GLY A 1 476 ? 16.740 41.111 44.798 1.00 33.91 476 GLY A N 1
ATOM 3728 C CA . GLY A 1 476 ? 18.093 41.198 44.237 1.00 33.91 476 GLY A CA 1
ATOM 3729 C C . GLY A 1 476 ? 19.026 40.026 44.563 1.00 33.91 476 GLY A C 1
ATOM 3730 O O . GLY A 1 476 ? 20.036 39.855 43.887 1.00 33.91 476 GLY A O 1
ATOM 3731 N N . THR A 1 477 ? 18.726 39.200 45.570 1.00 36.44 477 THR A N 1
ATOM 3732 C CA . THR A 1 477 ? 19.682 38.178 46.042 1.00 36.44 477 THR A CA 1
ATOM 3733 C C . THR A 1 477 ? 19.559 36.842 45.306 1.00 36.44 477 THR A C 1
ATOM 3735 O O . THR A 1 477 ? 20.517 36.076 45.265 1.00 36.44 477 THR A O 1
ATOM 3738 N N . THR A 1 478 ? 18.431 36.569 44.647 1.00 35.03 478 THR A N 1
ATOM 3739 C CA . THR A 1 478 ? 18.238 35.345 43.846 1.00 35.03 478 THR A CA 1
ATOM 3740 C C . THR A 1 478 ? 18.791 35.465 42.423 1.00 35.03 478 THR A C 1
ATOM 3742 O O . THR A 1 478 ? 19.031 34.450 41.778 1.00 35.03 478 THR A O 1
ATOM 3745 N N . VAL A 1 479 ? 19.063 36.685 41.945 1.00 37.09 479 VAL A N 1
ATOM 3746 C CA . VAL A 1 479 ? 19.640 36.936 40.609 1.00 37.09 479 VAL A CA 1
ATOM 3747 C C . VAL A 1 479 ? 21.155 36.666 40.569 1.00 37.09 479 VAL A C 1
ATOM 3749 O O . VAL A 1 479 ? 21.698 36.394 39.504 1.00 37.09 479 VAL A O 1
ATOM 3752 N N . LEU A 1 480 ? 21.853 36.670 41.712 1.00 32.62 480 LEU A N 1
ATOM 3753 C CA . LEU A 1 480 ? 23.324 36.617 41.745 1.00 32.62 480 LEU A CA 1
ATOM 3754 C C . LEU A 1 480 ? 23.954 35.249 42.057 1.00 32.62 480 LEU A C 1
ATOM 3756 O O . LEU A 1 480 ? 25.175 35.136 41.994 1.00 32.62 480 LEU A O 1
ATOM 3760 N N . VAL A 1 481 ? 23.173 34.203 42.347 1.00 34.94 481 VAL A N 1
ATOM 3761 C CA . VAL A 1 481 ? 23.730 32.869 42.676 1.00 34.94 481 VAL A CA 1
ATOM 3762 C C . VAL A 1 481 ? 23.833 31.942 41.448 1.00 34.94 481 VAL A C 1
ATOM 3764 O O . VAL A 1 481 ? 24.499 30.915 41.506 1.00 34.94 481 VAL A O 1
ATOM 3767 N N . GLY A 1 482 ? 23.259 32.319 40.299 1.00 32.03 482 GLY A N 1
ATOM 3768 C CA . GLY A 1 482 ? 23.323 31.528 39.058 1.00 32.03 482 GLY A CA 1
ATOM 3769 C C . GLY A 1 482 ? 24.420 31.917 38.056 1.00 32.03 482 GLY A C 1
ATOM 3770 O O . GLY A 1 482 ? 24.565 31.240 37.045 1.00 32.03 482 GLY A O 1
ATOM 3771 N N . ALA A 1 483 ? 25.184 32.991 38.292 1.00 33.75 483 ALA A N 1
ATOM 3772 C CA . ALA A 1 483 ? 26.073 33.582 37.278 1.00 33.75 483 ALA A CA 1
ATOM 3773 C C . ALA A 1 483 ? 27.580 33.491 37.595 1.00 33.75 483 ALA A C 1
ATOM 3775 O O . ALA A 1 483 ? 28.374 34.235 37.024 1.00 33.75 483 ALA A O 1
ATOM 3776 N N . THR A 1 484 ? 28.009 32.601 38.495 1.00 34.31 484 THR A N 1
ATOM 3777 C CA . THR A 1 484 ? 29.427 32.484 38.888 1.00 34.31 484 THR A CA 1
ATOM 3778 C C . THR A 1 484 ? 29.944 31.046 38.864 1.00 34.31 484 THR A C 1
ATOM 3780 O O . THR A 1 484 ? 30.463 30.542 39.849 1.00 34.31 484 THR A O 1
ATOM 3783 N N . THR A 1 485 ? 29.871 30.382 37.708 1.00 34.62 485 THR A N 1
ATOM 3784 C CA . THR A 1 485 ? 30.777 29.261 37.376 1.00 34.62 485 THR A CA 1
ATOM 3785 C C . THR A 1 485 ? 31.136 29.258 35.889 1.00 34.62 485 THR A C 1
ATOM 3787 O O . THR A 1 485 ? 30.838 28.331 35.154 1.00 34.62 485 THR A O 1
ATOM 3790 N N . THR A 1 486 ? 31.844 30.293 35.445 1.00 30.44 486 THR A N 1
ATOM 3791 C CA . THR A 1 486 ? 32.723 30.205 34.269 1.00 30.44 486 THR A CA 1
ATOM 3792 C C . THR A 1 486 ? 33.943 31.076 34.530 1.00 30.44 486 THR A C 1
ATOM 3794 O O . THR A 1 486 ? 33.873 32.302 34.484 1.00 30.44 486 THR A O 1
ATOM 3797 N N . THR A 1 487 ? 35.057 30.438 34.876 1.00 29.27 487 THR A N 1
ATOM 3798 C CA . THR A 1 487 ? 36.387 31.051 34.885 1.00 29.27 487 THR A CA 1
ATOM 3799 C C . THR A 1 487 ? 36.790 31.460 33.460 1.00 29.27 487 THR A C 1
ATOM 3801 O O . THR A 1 487 ? 36.492 30.727 32.515 1.00 29.27 487 THR A O 1
ATOM 3804 N N . PRO A 1 488 ? 37.473 32.605 33.276 1.00 32.16 488 PRO A N 1
ATOM 3805 C CA . PRO A 1 488 ? 37.866 33.099 31.963 1.00 32.16 488 PRO A CA 1
ATOM 3806 C C . PRO A 1 488 ? 39.171 32.434 31.500 1.00 32.16 488 PRO A C 1
ATOM 3808 O O . PRO A 1 488 ? 40.160 32.413 32.234 1.00 32.16 488 PRO A O 1
ATOM 3811 N N . LEU A 1 489 ? 39.185 31.914 30.271 1.00 28.53 489 LEU A N 1
ATOM 3812 C CA . LEU A 1 489 ? 40.419 31.624 29.539 1.00 28.53 489 LEU A CA 1
ATOM 3813 C C . LEU A 1 489 ? 40.834 32.877 28.758 1.00 28.53 489 LEU A C 1
ATOM 3815 O O . LEU A 1 489 ? 40.022 33.515 28.096 1.00 28.53 489 LEU A O 1
ATOM 3819 N N . LEU A 1 490 ? 42.111 33.208 28.918 1.00 30.17 490 LEU A N 1
ATOM 3820 C CA . LEU A 1 490 ? 42.828 34.387 28.448 1.00 30.17 490 LEU A CA 1
ATOM 3821 C C . LEU A 1 490 ? 42.693 34.660 26.941 1.00 30.17 490 LEU A C 1
ATOM 3823 O O . LEU A 1 490 ? 42.890 33.774 26.110 1.00 30.17 490 LEU A O 1
ATOM 3827 N N . GLU A 1 491 ? 42.465 35.933 26.618 1.00 29.14 491 GLU A N 1
ATOM 3828 C CA . GLU A 1 491 ? 42.648 36.530 25.296 1.00 29.14 491 GLU A CA 1
ATOM 3829 C C . GLU A 1 491 ? 44.137 36.549 24.902 1.00 29.14 491 GLU A C 1
ATOM 3831 O O . GLU A 1 491 ? 44.990 37.036 25.647 1.00 29.14 491 GLU A O 1
ATOM 3836 N N . HIS A 1 492 ? 44.440 36.079 23.691 1.00 29.11 492 HIS A N 1
ATOM 3837 C CA . HIS A 1 492 ? 45.635 36.472 22.943 1.00 29.11 492 HIS A CA 1
ATOM 3838 C C . HIS A 1 492 ? 45.241 37.559 21.926 1.00 29.11 492 HIS A C 1
ATOM 3840 O O . HIS A 1 492 ? 44.204 37.419 21.274 1.00 29.11 492 HIS A O 1
ATOM 3846 N N . PRO A 1 493 ? 46.045 38.624 21.746 1.00 32.78 493 PRO A N 1
ATOM 3847 C CA . PRO A 1 493 ? 45.695 39.729 20.867 1.00 32.78 493 PRO A CA 1
ATOM 3848 C C . PRO A 1 493 ? 45.991 39.399 19.400 1.00 32.78 493 PRO A C 1
ATOM 3850 O O . PRO A 1 493 ? 47.062 38.908 19.043 1.00 32.78 493 PRO A O 1
ATOM 3853 N N . SER A 1 494 ? 45.039 39.737 18.539 1.00 31.81 494 SER A N 1
ATOM 3854 C CA . SER A 1 494 ? 45.204 39.847 17.090 1.00 31.81 494 SER A CA 1
ATOM 3855 C C . SER A 1 494 ? 46.120 41.019 16.711 1.00 31.81 494 SER A C 1
ATOM 3857 O O . SER A 1 494 ? 45.926 42.111 17.251 1.00 31.81 494 SER A O 1
ATOM 3859 N N . PRO A 1 495 ? 47.017 40.876 15.718 1.00 38.19 495 PRO A N 1
ATOM 3860 C CA . PRO A 1 495 ? 47.592 42.014 15.026 1.00 38.19 495 PRO A CA 1
ATOM 3861 C C . PRO A 1 495 ? 46.941 42.223 13.649 1.00 38.19 495 PRO A C 1
ATOM 3863 O O . PRO A 1 495 ? 46.843 41.319 12.826 1.00 38.19 495 PRO A O 1
ATOM 3866 N N . ASN A 1 496 ? 46.497 43.462 13.461 1.00 31.59 496 ASN A N 1
ATOM 3867 C CA . ASN A 1 496 ? 46.544 44.299 12.265 1.00 31.59 496 ASN A CA 1
ATOM 3868 C C . ASN A 1 496 ? 46.453 43.687 10.858 1.00 31.59 496 ASN A C 1
ATOM 3870 O O . ASN A 1 496 ? 47.315 42.974 10.354 1.00 31.59 496 ASN A O 1
ATOM 3874 N N . ARG A 1 497 ? 45.442 44.217 10.172 1.00 34.00 497 ARG A N 1
ATOM 3875 C CA . ARG A 1 497 ? 45.342 44.453 8.737 1.00 34.00 497 ARG A CA 1
ATOM 3876 C C . ARG A 1 497 ? 46.384 45.498 8.313 1.00 34.00 497 ARG A C 1
ATOM 3878 O O . ARG A 1 497 ? 46.336 46.599 8.843 1.00 34.00 497 ARG A O 1
ATOM 3885 N N . GLU A 1 498 ? 47.221 45.198 7.324 1.00 33.38 498 GLU A N 1
ATOM 3886 C CA . GLU A 1 498 ? 47.719 46.187 6.356 1.00 33.38 498 GLU A CA 1
ATOM 3887 C C . GLU A 1 498 ? 48.302 45.492 5.111 1.00 33.38 498 GLU A C 1
ATOM 3889 O O . GLU A 1 498 ? 49.179 44.642 5.199 1.00 33.38 498 GLU A O 1
ATOM 3894 N N . THR A 1 499 ? 47.719 45.845 3.962 1.00 36.53 499 THR A N 1
ATOM 3895 C CA . THR A 1 499 ? 48.376 46.111 2.668 1.00 36.53 499 THR A CA 1
ATOM 3896 C C . THR A 1 499 ? 49.596 45.277 2.258 1.00 36.53 499 THR A C 1
ATOM 3898 O O . THR A 1 499 ? 50.704 45.512 2.729 1.00 36.53 499 THR A O 1
ATOM 3901 N N . SER A 1 500 ? 49.447 44.439 1.232 1.00 33.16 500 SER A N 1
ATOM 3902 C CA . SER A 1 500 ? 49.932 44.650 -0.154 1.00 33.16 500 SER A CA 1
ATOM 3903 C C . SER A 1 500 ? 49.738 43.389 -0.991 1.00 33.16 500 SER A C 1
ATOM 3905 O O . SER A 1 500 ? 49.830 42.282 -0.419 1.00 33.16 500 SER A O 1
#

Organism: NCBI:txid163714

Secondary structure (DSSP, 8-state):
-------S--PBPTTTSSSB--EE-TTT--EESSHHHHTSGGGHHHHHHHHHHHHHHHHHHS---HHHHHHHHHHHHHHH------------------TTS--HHHHTTT--TT-HHHHHHHS-HHHHHHHHHHHHHTGGGGGS-----GGG----S---TT-TTSSS--SS-TTPPPPPP---HHHH-SSPPPTTHHHHHHHHHHHHHHHHHHTTT-TTTTHHHHHHHHHHH-GGG--SSTTSPP-----SHHHHHHHHHHHHHHH-GGGGGGHHHHHHHHHHHHH-S-TTS--THHHHHHHHHHHHHHHHHHHHHHH--SPPPTTSPPHHHHHHHHHHHHHHHHHHHHHHHHHHHHHHHHHHHHHHHHHHHHHHHHHHHHHHHHHHHHHHHHHHHHHHHHHHHHHHHHHTT---TTHHHHHHHHHHHHHHHHHHHHHHTTS-HHHHHHHHHHHHHHHHHHHHHTTPPPPTTSSSSSSSSSS---PPPPPPPPP-----

Nearest PDB structures (foldseek):
  6oh3-assembly1_A  TM=1.473E-01  e=5.495E+00  Mus musculus

Solvent-accessible surface area (backbone atoms only — not comparable to full-atom values): 29761 Å² total; per-residue (Å²): 135,81,86,83,86,76,94,83,80,75,53,55,6,77,68,73,68,78,44,57,33,76,47,64,39,94,86,74,67,51,38,28,54,46,70,70,44,46,66,30,81,93,34,38,86,62,38,52,58,53,51,49,52,54,52,51,50,52,58,66,67,56,75,71,48,76,64,58,50,49,53,52,53,49,53,52,50,62,73,70,54,92,81,78,92,73,76,85,77,72,79,78,76,88,80,81,86,73,94,83,67,80,54,69,70,66,61,51,60,88,56,58,85,90,36,67,67,60,52,56,66,59,49,52,75,65,57,50,50,50,53,51,47,26,62,74,71,55,53,53,61,75,76,50,77,90,71,75,68,50,60,79,51,64,52,72,94,73,75,79,81,79,56,74,87,71,60,81,81,73,94,58,58,84,80,50,54,71,68,66,91,68,70,59,45,72,80,78,40,92,64,84,78,64,81,46,51,62,20,34,51,46,14,40,41,38,17,47,52,51,43,34,59,76,42,65,71,44,34,71,81,42,19,48,65,44,47,23,51,34,48,66,21,10,65,64,49,37,62,99,48,98,89,59,77,60,80,69,81,38,89,35,49,46,54,16,48,49,53,19,48,54,38,44,30,74,77,36,66,81,58,59,81,45,64,59,55,49,42,51,50,38,44,30,26,48,35,21,42,43,93,91,45,77,29,55,63,36,46,46,15,53,38,30,40,52,40,53,34,40,53,49,15,53,54,51,68,69,68,52,87,65,83,75,58,94,80,52,63,52,71,70,55,51,54,48,29,37,55,51,39,53,50,51,42,20,46,40,74,77,47,30,76,82,43,40,65,62,52,44,48,37,42,51,55,36,37,53,51,48,51,49,50,54,48,49,53,50,49,52,52,51,51,52,50,53,50,51,52,50,51,53,48,52,53,51,51,52,51,51,51,50,51,50,52,51,51,52,48,62,72,69,64,63,88,61,75,60,61,70,51,51,51,48,51,52,49,51,51,49,50,50,50,50,52,49,53,54,47,61,77,68,54,58,81,72,64,46,55,58,53,51,56,54,51,56,51,50,53,54,52,54,50,62,74,63,75,66,91,77,74,78,75,73,71,62,64,73,70,66,76,79,76,80,87,74,86,85,82,82,87,78,84,86,82,82,90,76,92,133